Protein AF-0000000083912986 (afdb_homodimer)

Foldseek 3Di:
DAKEWEADLLALLRLLLQLLCVLQVRGHHYHYDDVLQLSLVDPVVCCQPVVSDDTWMDDPPDIDHDSVVSSVVCCVVVVGDCQQQHPPPQLNVLLVVLVVPCPPALQVLLVVLLCQLAVCCLQVVDHADPVLNVVSVVRNLVRVVCQDVPQCNPALERRHPDHYSSLSSNLSSNLQNLLSVDDSCVPPVSVVSSNVVVCVNSDVVSVCVSCVCSNCNRVVSVPDDSVSNNVCVVVCVVPRD/DAKEWEADLLALLRLLLQLLCVLQVRGHHYHYDDVLQLSLVDPVVCCQPVVSDDTWMDDPPDIDHDSVVSSVVCCVVVVGDCQQQHPPPQLNVLLVVLVVPCPPALQVLLVVLLCQLAVCCLQVVDHDDPVLNVVSVVRNLVRVVCQDVPQCNPALERRHPDHYSSLSSNLSSQLQNLLSVDDSCVPPVSVVSSNVVVCVRSDVVSVCVSCVCSNCNRVVSVPDDSVSNNVCVVVCVVPRD

Organism: NCBI:txid48701

InterPro domains:
  IPR004045 Glutathione S-transferase, N-terminal [PF02798] (19-76)
  IPR004045 Glutathione S-transferase, N-terminal [PS50404] (1-82)
  IPR004046 Glutathione S-transferase, C-terminal [PF00043] (115-200)
  IPR010987 Glutathione S-transferase, C-terminal-like [PS50405] (88-223)
  IPR036249 Thioredoxin-like superfamily [SSF52833] (2-86)
  IPR036282 Glutathione S-transferase, C-terminal domain superfamily [SSF47616] (81-200)
  IPR040075 Glutathione S-transferase Theta, N-terminal [cd03050] (3-78)
  IPR040077 Glutathione S-transferase Theta, C-terminal [cd03183] (92-215)
  IPR040079 Glutathione transferase family [SFLDS00019] (2-220)
  IPR051369 Glutathione S-transferase Theta [PTHR43917] (1-236)

Structure (mmCIF, N/CA/C/O backbone):
data_AF-0000000083912986-model_v1
#
loop_
_entity.id
_entity.type
_entity.pdbx_description
1 polymer 'glutathione transferase'
#
loop_
_atom_site.group_PDB
_atom_site.id
_atom_site.type_symbol
_atom_site.label_atom_id
_atom_site.label_alt_id
_atom_site.label_comp_id
_atom_site.label_asym_id
_atom_site.label_entity_id
_atom_site.label_seq_id
_atom_site.pdbx_PDB_ins_code
_atom_site.Cartn_x
_atom_site.Cartn_y
_atom_site.Cartn_z
_atom_site.occupancy
_atom_site.B_iso_or_equiv
_atom_site.auth_seq_id
_atom_site.auth_comp_id
_atom_site.auth_asym_id
_atom_site.auth_atom_id
_atom_site.pdbx_PDB_model_num
ATOM 1 N N . MET A 1 1 ? -22.391 -9.812 -18.844 1 67.62 1 MET A N 1
ATOM 2 C CA . MET A 1 1 ? -21.188 -9.688 -19.656 1 67.62 1 MET A CA 1
ATOM 3 C C . MET A 1 1 ? -19.969 -10.18 -18.891 1 67.62 1 MET A C 1
ATOM 5 O O . MET A 1 1 ? -19.906 -10.094 -17.672 1 67.62 1 MET A O 1
ATOM 9 N N . VAL A 1 2 ? -19.047 -10.922 -19.547 1 91.12 2 VAL A N 1
ATOM 10 C CA . VAL A 1 2 ? -17.891 -11.594 -18.953 1 91.12 2 VAL A CA 1
ATOM 11 C C . VAL A 1 2 ? -16.797 -10.562 -18.641 1 91.12 2 VAL A C 1
ATOM 13 O O . VAL A 1 2 ? -16.547 -9.648 -19.438 1 91.12 2 VAL A O 1
ATOM 16 N N . VAL A 1 3 ? -16.344 -10.5 -17.406 1 97.81 3 VAL A N 1
ATOM 17 C CA . VAL A 1 3 ? -15.281 -9.578 -17.031 1 97.81 3 VAL A CA 1
ATOM 18 C C . VAL A 1 3 ? -13.953 -10.039 -17.641 1 97.81 3 VAL A C 1
ATOM 20 O O . VAL A 1 3 ? -13.711 -11.242 -17.766 1 97.81 3 VAL A O 1
ATOM 23 N N . GLU A 1 4 ? -13.156 -9.086 -18.094 1 98.81 4 GLU A N 1
ATOM 24 C CA . GLU A 1 4 ? -11.797 -9.367 -18.547 1 98.81 4 GLU A CA 1
ATOM 25 C C . GLU A 1 4 ? -10.781 -9.086 -17.453 1 98.81 4 GLU A C 1
ATOM 27 O O . GLU A 1 4 ? -10.812 -8.031 -16.812 1 98.81 4 GLU A O 1
ATOM 32 N N . LEU A 1 5 ? -9.984 -10.086 -17.203 1 98.88 5 LEU A N 1
ATOM 33 C CA . LEU A 1 5 ? -8.898 -9.93 -16.25 1 98.88 5 LEU A CA 1
ATOM 34 C C . LEU A 1 5 ? -7.543 -9.984 -16.953 1 98.88 5 LEU A C 1
ATOM 36 O O . LEU A 1 5 ? -7.207 -10.984 -17.578 1 98.88 5 LEU A O 1
ATOM 40 N N . TYR A 1 6 ? -6.828 -8.906 -16.953 1 98.94 6 TYR A N 1
ATOM 41 C CA . TYR A 1 6 ? -5.473 -8.812 -17.484 1 98.94 6 TYR A CA 1
ATOM 42 C C . TYR A 1 6 ? -4.445 -9.234 -16.438 1 98.94 6 TYR A C 1
ATOM 44 O O . TYR A 1 6 ? -4.242 -8.531 -15.445 1 98.94 6 TYR A O 1
ATOM 52 N N . LEU A 1 7 ? -3.805 -10.375 -16.719 1 98.75 7 LEU A N 1
ATOM 53 C CA . LEU A 1 7 ? -3.035 -11.023 -15.664 1 98.75 7 LEU A CA 1
ATOM 54 C C . LEU A 1 7 ? -1.702 -11.531 -16.188 1 98.75 7 LEU A C 1
ATOM 56 O O . LEU A 1 7 ? -1.59 -11.875 -17.375 1 98.75 7 LEU A O 1
ATOM 60 N N . ASP A 1 8 ? -0.735 -11.516 -15.422 1 98.38 8 ASP A N 1
ATOM 61 C CA . ASP A 1 8 ? 0.496 -12.297 -15.484 1 98.38 8 ASP A CA 1
ATOM 62 C C . ASP A 1 8 ? 0.713 -13.07 -14.188 1 98.38 8 ASP A C 1
ATOM 64 O O . ASP A 1 8 ? 1.013 -12.484 -13.141 1 98.38 8 ASP A O 1
ATOM 68 N N . LEU A 1 9 ? 0.686 -14.383 -14.172 1 97.75 9 LEU A N 1
ATOM 69 C CA . LEU A 1 9 ? 0.641 -15.172 -12.945 1 97.75 9 LEU A CA 1
ATOM 70 C C . LEU A 1 9 ? 2.016 -15.234 -12.289 1 97.75 9 LEU A C 1
ATOM 72 O O . LEU A 1 9 ? 2.168 -15.82 -11.211 1 97.75 9 LEU A O 1
ATOM 76 N N . PHE A 1 10 ? 3.018 -14.562 -12.867 1 95.62 10 PHE A N 1
ATOM 77 C CA . PHE A 1 10 ? 4.27 -14.352 -12.148 1 95.62 10 PHE A CA 1
ATOM 78 C C . PHE A 1 10 ? 4.102 -13.266 -11.086 1 95.62 10 PHE A C 1
ATOM 80 O O . PHE A 1 10 ? 4.922 -13.164 -10.172 1 95.62 10 PHE A O 1
ATOM 87 N N . SER A 1 11 ? 3.145 -12.477 -11.289 1 96.38 11 SER A N 1
ATOM 88 C CA . SER A 1 11 ? 2.836 -11.383 -10.375 1 96.38 11 SER A CA 1
ATOM 89 C C . SER A 1 11 ? 2.006 -11.867 -9.195 1 96.38 11 SER A C 1
ATOM 91 O O . SER A 1 11 ? 0.979 -12.531 -9.375 1 96.38 11 SER A O 1
ATOM 93 N N . GLN A 1 12 ? 2.369 -11.531 -7.98 1 97.88 12 GLN A N 1
ATOM 94 C CA . GLN A 1 12 ? 1.656 -11.914 -6.766 1 97.88 12 GLN A CA 1
ATOM 95 C C . GLN A 1 12 ? 0.22 -11.398 -6.785 1 97.88 12 GLN A C 1
ATOM 97 O O . GLN A 1 12 ? -0.726 -12.18 -6.637 1 97.88 12 GLN A O 1
ATOM 102 N N . PRO A 1 13 ? 0.07 -10.094 -7.074 1 98.56 13 PRO A N 1
ATOM 103 C CA . PRO A 1 13 ? -1.3 -9.57 -7.074 1 98.56 13 PRO A CA 1
ATOM 104 C C . PRO A 1 13 ? -2.18 -10.219 -8.133 1 98.56 13 PRO A C 1
ATOM 106 O O . PRO A 1 13 ? -3.379 -10.414 -7.918 1 98.56 13 PRO A O 1
ATOM 109 N N . CYS A 1 14 ? -1.635 -10.586 -9.242 1 98.88 14 CYS A N 1
ATOM 110 C CA . CYS A 1 14 ? -2.408 -11.242 -10.289 1 98.88 14 CYS A CA 1
ATOM 111 C C . CYS A 1 14 ? -2.889 -12.617 -9.828 1 98.88 14 CYS A C 1
ATOM 113 O O . CYS A 1 14 ? -4.02 -13.016 -10.117 1 98.88 14 CYS A O 1
ATOM 115 N N . ARG A 1 15 ? -2.02 -13.312 -9.148 1 98.94 15 ARG A N 1
ATOM 116 C CA . ARG A 1 15 ? -2.398 -14.641 -8.688 1 98.94 15 ARG A CA 1
ATOM 117 C C . ARG A 1 15 ? -3.553 -14.562 -7.691 1 98.94 15 ARG A C 1
ATOM 119 O O . ARG A 1 15 ? -4.418 -15.445 -7.672 1 98.94 15 ARG A O 1
ATOM 126 N N . SER A 1 16 ? -3.592 -13.555 -6.84 1 98.94 16 SER A N 1
ATOM 127 C CA . SER A 1 16 ? -4.711 -13.398 -5.918 1 98.94 16 SER A CA 1
ATOM 128 C C . SER A 1 16 ? -6.027 -13.211 -6.668 1 98.94 16 SER A C 1
ATOM 130 O O . SER A 1 16 ? -7.027 -13.859 -6.352 1 98.94 16 SER A O 1
ATOM 132 N N . VAL A 1 17 ? -6.02 -12.352 -7.68 1 98.94 17 VAL A N 1
ATOM 133 C CA . VAL A 1 17 ? -7.219 -12.07 -8.461 1 98.94 17 VAL A CA 1
ATOM 134 C C . VAL A 1 17 ? -7.66 -13.336 -9.195 1 98.94 17 VAL A C 1
ATOM 136 O O . VAL A 1 17 ? -8.852 -13.656 -9.227 1 98.94 17 VAL A O 1
ATOM 139 N N . PHE A 1 18 ? -6.688 -14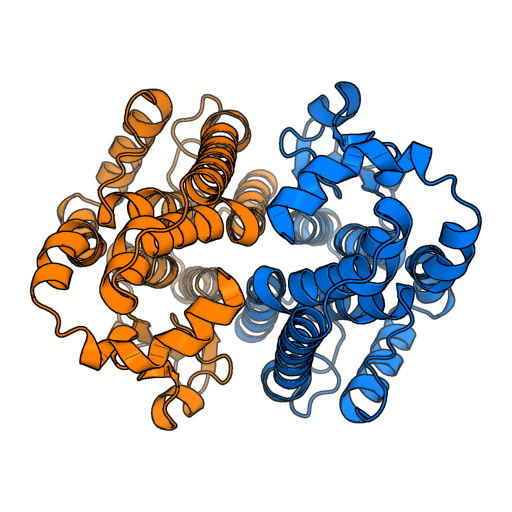.07 -9.758 1 98.94 18 PHE A N 1
ATOM 140 C CA . PHE A 1 18 ? -6.949 -15.297 -10.5 1 98.94 18 PHE A CA 1
ATOM 141 C C . PHE A 1 18 ? -7.594 -16.344 -9.602 1 98.94 18 PHE A C 1
ATOM 143 O O . PHE A 1 18 ? -8.648 -16.891 -9.938 1 98.94 18 PHE A O 1
ATOM 150 N N . ILE A 1 19 ? -6.992 -16.594 -8.438 1 98.94 19 ILE A N 1
ATOM 151 C CA . ILE A 1 19 ? -7.5 -17.594 -7.508 1 98.94 19 ILE A CA 1
ATOM 152 C C . ILE A 1 19 ? -8.891 -17.203 -7.031 1 98.94 19 ILE A C 1
ATOM 154 O O . ILE A 1 19 ? -9.797 -18.031 -6.961 1 98.94 19 ILE A O 1
ATOM 158 N N . PHE A 1 20 ? -9.094 -15.914 -6.695 1 98.94 20 PHE A N 1
ATOM 159 C CA . PHE A 1 20 ? -10.375 -15.43 -6.191 1 98.94 20 PHE A CA 1
ATOM 160 C C . PHE A 1 20 ? -11.484 -15.688 -7.207 1 98.94 20 PHE A C 1
ATOM 162 O O . PHE A 1 20 ? -12.547 -16.188 -6.852 1 98.94 20 PHE A O 1
ATOM 169 N N . ALA A 1 21 ? -11.203 -15.289 -8.453 1 98.88 21 ALA A N 1
ATOM 170 C CA . ALA A 1 21 ? -12.203 -15.445 -9.508 1 98.88 21 ALA A CA 1
ATOM 171 C C . ALA A 1 21 ? -12.555 -16.906 -9.719 1 98.88 21 ALA A C 1
ATOM 173 O O . ALA A 1 21 ? -13.734 -17.281 -9.773 1 98.88 21 ALA A O 1
ATOM 174 N N . LYS A 1 22 ? -11.547 -17.766 -9.812 1 98.88 22 LYS A N 1
ATOM 175 C CA . LYS A 1 22 ? -11.766 -19.188 -10.062 1 98.88 22 LYS A CA 1
ATOM 176 C C . LYS A 1 22 ? -12.484 -19.844 -8.883 1 98.88 22 LYS A C 1
ATOM 178 O O . LYS A 1 22 ? -13.445 -20.578 -9.078 1 98.88 22 LYS A O 1
ATOM 183 N N . LYS A 1 23 ? -12.031 -19.547 -7.691 1 98.81 23 LYS A N 1
ATOM 184 C CA . LYS A 1 23 ? -12.578 -20.172 -6.488 1 98.81 23 LYS A CA 1
ATOM 185 C C . LYS A 1 23 ? -14.062 -19.844 -6.324 1 98.81 23 LYS A C 1
ATOM 187 O O . LYS A 1 23 ? -14.828 -20.641 -5.789 1 98.81 23 LYS A O 1
ATOM 192 N N . ASN A 1 24 ? -14.461 -18.672 -6.773 1 98.62 24 ASN A N 1
ATOM 193 C CA . ASN A 1 24 ? -15.844 -18.234 -6.617 1 98.62 24 ASN A CA 1
ATOM 194 C C . ASN A 1 24 ? -16.641 -18.453 -7.898 1 98.62 24 ASN A C 1
ATOM 196 O O . ASN A 1 24 ? -17.75 -17.922 -8.039 1 98.62 24 ASN A O 1
ATOM 200 N N . ASN A 1 25 ? -16.078 -19.125 -8.883 1 98.06 25 ASN A N 1
ATOM 201 C CA . ASN A 1 25 ? -16.719 -19.469 -10.141 1 98.06 25 ASN A CA 1
ATOM 202 C C . ASN A 1 25 ? -17.203 -18.219 -10.883 1 98.06 25 ASN A C 1
ATOM 204 O O . ASN A 1 25 ? -18.297 -18.203 -11.445 1 98.06 25 ASN A O 1
ATOM 208 N N . ILE A 1 26 ? -16.453 -17.172 -10.781 1 98.44 26 ILE A N 1
ATOM 209 C CA . ILE A 1 26 ? -16.734 -15.961 -11.531 1 98.44 26 ILE A CA 1
ATOM 210 C C . ILE A 1 26 ? -16.312 -16.141 -12.992 1 98.44 26 ILE A C 1
ATOM 212 O O . ILE A 1 26 ? -15.172 -16.484 -13.273 1 98.44 26 ILE A O 1
ATOM 216 N N . PRO A 1 27 ? -17.219 -15.984 -13.875 1 97.5 27 PRO A N 1
ATOM 217 C CA . PRO A 1 27 ? -16.828 -16.062 -15.281 1 97.5 27 PRO A CA 1
ATOM 218 C C . PRO A 1 27 ? -15.922 -14.906 -15.703 1 97.5 27 PRO A C 1
ATOM 220 O O . PRO A 1 27 ? -16.25 -13.742 -15.461 1 97.5 27 PRO A O 1
ATOM 223 N N . PHE A 1 28 ? -14.781 -15.273 -16.266 1 98.56 28 PHE A N 1
ATOM 224 C CA . PHE A 1 28 ? -13.891 -14.219 -16.734 1 98.56 28 PHE A CA 1
ATOM 225 C C . PHE A 1 28 ? -13.078 -14.68 -17.922 1 98.56 28 PHE A C 1
ATOM 227 O O . PHE A 1 28 ? -12.914 -15.883 -18.141 1 98.56 28 PHE A O 1
ATOM 234 N N . GLU A 1 29 ? -12.68 -13.703 -18.719 1 98.62 29 GLU A N 1
ATOM 235 C CA . GLU A 1 29 ? -11.688 -13.914 -19.766 1 98.62 29 GLU A CA 1
ATOM 236 C C . GLU A 1 29 ? -10.281 -13.578 -19.266 1 98.62 29 GLU A C 1
ATOM 238 O O . GLU A 1 29 ? -10.031 -12.469 -18.812 1 98.62 29 GLU A O 1
ATOM 243 N N . PHE A 1 30 ? -9.477 -14.57 -19.359 1 98.62 30 PHE A N 1
ATOM 244 C CA . PHE A 1 30 ? -8.078 -14.367 -19 1 98.62 30 PHE A CA 1
ATOM 245 C C . PHE A 1 30 ? -7.324 -13.672 -20.125 1 98.62 30 PHE A C 1
ATOM 247 O O . PHE A 1 30 ? -7.082 -14.266 -21.172 1 98.62 30 PHE A O 1
ATOM 254 N N . LYS A 1 31 ? -6.988 -12.43 -19.922 1 98.69 31 LYS A N 1
ATOM 255 C CA . LYS A 1 31 ? -6.164 -11.664 -20.859 1 98.69 31 LYS A CA 1
ATOM 256 C C . LYS A 1 31 ? -4.703 -11.641 -20.406 1 98.69 31 LYS A C 1
ATOM 258 O O . LYS A 1 31 ? -4.328 -10.852 -19.547 1 98.69 31 LYS A O 1
ATOM 263 N N . LYS A 1 32 ? -3.951 -12.422 -21.062 1 98.12 32 LYS A N 1
ATOM 264 C CA . LYS A 1 32 ? -2.553 -12.555 -20.672 1 98.12 32 LYS A CA 1
ATOM 265 C C . LYS A 1 32 ? -1.76 -11.297 -21.016 1 98.12 32 LYS A C 1
ATOM 267 O O . LYS A 1 32 ? -1.855 -10.789 -22.141 1 98.12 32 LYS A O 1
ATOM 272 N N . VAL A 1 33 ? -1.058 -10.75 -20.094 1 97.94 33 VAL A N 1
ATOM 273 C CA . VAL A 1 33 ? -0.102 -9.664 -20.25 1 97.94 33 VAL A CA 1
ATOM 274 C C . VAL A 1 33 ? 1.286 -10.125 -19.812 1 97.94 33 VAL A C 1
ATOM 276 O O . VAL A 1 33 ? 1.509 -10.406 -18.625 1 97.94 33 VAL A O 1
ATOM 279 N N . SER A 1 34 ? 2.26 -10.203 -20.734 1 94.94 34 SER A N 1
ATOM 280 C CA . SER A 1 34 ? 3.613 -10.633 -20.391 1 94.94 34 SER A CA 1
ATOM 281 C C . SER A 1 34 ? 4.434 -9.484 -19.812 1 94.94 34 SER A C 1
ATOM 283 O O . SER A 1 34 ? 4.906 -8.617 -20.562 1 94.94 34 SER A O 1
ATOM 285 N N . LEU A 1 35 ? 4.68 -9.539 -18.578 1 93.19 35 LEU A N 1
ATOM 286 C CA . LEU A 1 35 ? 5.516 -8.531 -17.938 1 93.19 35 LEU A CA 1
ATOM 287 C C . LEU A 1 35 ? 6.953 -8.617 -18.438 1 93.19 35 LEU A C 1
ATOM 289 O O . LEU A 1 35 ? 7.609 -7.59 -18.625 1 93.19 35 LEU A O 1
ATOM 293 N N . MET A 1 36 ? 7.383 -9.781 -18.609 1 89.5 36 MET A N 1
ATOM 294 C CA . MET A 1 36 ? 8.75 -10 -19.062 1 89.5 36 MET A CA 1
ATOM 295 C C . MET A 1 36 ? 8.984 -9.344 -20.422 1 89.5 36 MET A C 1
ATOM 297 O O . MET A 1 36 ? 10.078 -8.859 -20.703 1 89.5 36 MET A O 1
ATOM 301 N N . ASP A 1 37 ? 7.965 -9.297 -21.188 1 90.81 37 ASP A N 1
ATOM 302 C CA . ASP A 1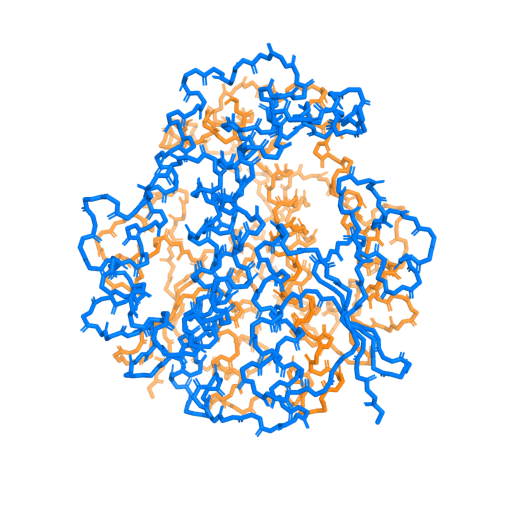 37 ? 8.078 -8.703 -22.516 1 90.81 37 ASP A CA 1
ATOM 303 C C . ASP A 1 37 ? 7.695 -7.227 -22.5 1 90.81 37 ASP A C 1
ATOM 305 O O . ASP A 1 37 ? 7.672 -6.574 -23.547 1 90.81 37 ASP A O 1
ATOM 309 N N . GLY A 1 38 ? 7.266 -6.75 -21.406 1 92.62 38 GLY A N 1
ATOM 310 C CA . GLY A 1 38 ? 6.93 -5.344 -21.281 1 92.62 38 GLY A CA 1
ATOM 311 C C . GLY A 1 38 ? 5.59 -4.984 -21.891 1 92.62 38 GLY A C 1
ATOM 312 O O . GLY A 1 38 ? 5.352 -3.83 -22.25 1 92.62 38 GLY A O 1
ATOM 313 N N . GLU A 1 39 ? 4.719 -5.891 -22.031 1 95.94 39 GLU A N 1
ATOM 314 C CA . GLU A 1 39 ? 3.443 -5.664 -22.703 1 95.94 39 GLU A CA 1
ATOM 315 C C . GLU A 1 39 ? 2.584 -4.664 -21.922 1 95.94 39 GLU A C 1
ATOM 317 O O . GLU A 1 39 ? 1.743 -3.98 -22.516 1 95.94 39 GLU A O 1
ATOM 322 N N . HIS A 1 40 ? 2.791 -4.512 -20.625 1 95.75 40 HIS A N 1
ATOM 323 C CA . HIS A 1 40 ? 2.006 -3.594 -19.812 1 95.75 40 HIS A CA 1
ATOM 324 C C . HIS A 1 40 ? 2.371 -2.143 -20.094 1 95.75 40 HIS A C 1
ATOM 326 O O . HIS A 1 40 ? 1.648 -1.225 -19.703 1 95.75 40 HIS A O 1
ATOM 332 N N . PHE A 1 41 ? 3.393 -1.909 -20.859 1 94.44 41 PHE A N 1
ATOM 333 C CA . PHE A 1 41 ? 3.779 -0.553 -21.219 1 94.44 41 PHE A CA 1
ATOM 334 C C . PHE A 1 41 ? 3.217 -0.184 -22.594 1 94.44 41 PHE A C 1
ATOM 336 O O . PHE A 1 41 ? 3.307 0.971 -23.016 1 94.44 41 PHE A O 1
ATOM 343 N N . GLY A 1 42 ? 2.672 -1.104 -23.297 1 95.69 42 GLY A N 1
ATOM 344 C CA . GLY A 1 42 ? 2.172 -0.872 -24.641 1 95.69 42 GLY A CA 1
ATOM 345 C C . GLY A 1 42 ? 0.888 -0.065 -24.672 1 95.69 42 GLY A C 1
ATOM 346 O O . GLY A 1 42 ? 0.213 0.072 -23.641 1 95.69 42 GLY A O 1
ATOM 347 N N . ASP A 1 43 ? 0.498 0.379 -25.828 1 96 43 ASP A N 1
ATOM 348 C CA . ASP A 1 43 ? -0.656 1.254 -26.016 1 96 43 ASP A CA 1
ATOM 349 C C . ASP A 1 43 ? -1.961 0.504 -25.75 1 96 43 ASP A C 1
ATOM 351 O O . ASP A 1 43 ? -2.916 1.073 -25.219 1 96 43 ASP A O 1
ATOM 355 N N . GLU A 1 44 ? -1.979 -0.683 -26.156 1 96.06 44 GLU A N 1
ATOM 356 C CA . GLU A 1 44 ? -3.201 -1.461 -25.969 1 96.06 44 GLU A CA 1
ATOM 357 C C . GLU A 1 44 ? -3.537 -1.617 -24.484 1 96.06 44 GLU A C 1
ATOM 359 O O . GLU A 1 44 ? -4.688 -1.433 -24.078 1 96.06 44 GLU A O 1
ATOM 364 N N . PHE A 1 45 ? -2.533 -1.992 -23.703 1 98 45 PHE A N 1
ATOM 365 C CA . PHE A 1 45 ? -2.773 -2.133 -22.281 1 98 45 PHE A CA 1
ATOM 366 C C . PHE A 1 45 ? -3.049 -0.776 -21.641 1 98 45 PHE A C 1
ATOM 368 O O . PHE A 1 45 ? -3.834 -0.677 -20.688 1 98 45 PHE A O 1
ATOM 375 N N . GLY A 1 46 ? -2.418 0.243 -22.172 1 97.12 46 GLY A N 1
ATOM 376 C CA . GLY A 1 46 ? -2.633 1.593 -21.672 1 97.12 46 GLY A CA 1
ATOM 377 C C . GLY A 1 46 ? -4.082 2.035 -21.75 1 97.12 46 GLY A C 1
ATOM 378 O O . GLY A 1 46 ? -4.512 2.904 -21 1 97.12 46 GLY A O 1
ATOM 379 N N . LYS A 1 47 ? -4.836 1.475 -22.641 1 96.62 47 LYS A N 1
ATOM 380 C CA . LYS A 1 47 ? -6.258 1.771 -22.781 1 96.62 47 LYS A CA 1
ATOM 381 C C . LYS A 1 47 ? -7.055 1.155 -21.641 1 96.62 47 LYS A C 1
ATOM 383 O O . LYS A 1 47 ? -8.18 1.576 -21.359 1 96.62 47 LYS A O 1
ATOM 388 N N . ILE A 1 48 ? -6.473 0.15 -20.984 1 97.62 48 ILE A N 1
ATOM 389 C CA . ILE A 1 48 ? -7.125 -0.546 -19.875 1 97.62 48 ILE A CA 1
ATOM 390 C C . ILE A 1 48 ? -6.727 0.098 -18.562 1 97.62 48 ILE A C 1
ATOM 392 O O . ILE A 1 48 ? -7.566 0.295 -17.672 1 97.62 48 ILE A O 1
ATOM 396 N N . SER A 1 49 ? -5.473 0.407 -18.484 1 97.44 49 SER A N 1
ATOM 397 C CA . SER A 1 49 ? -4.965 1.01 -17.266 1 97.44 49 SER A CA 1
ATOM 398 C C . SER A 1 49 ? -3.805 1.957 -17.547 1 97.44 49 SER A C 1
ATOM 400 O O . SER A 1 49 ? -2.754 1.53 -18.031 1 97.44 49 SER A O 1
ATOM 402 N N . LYS A 1 50 ? -3.893 3.199 -17.172 1 96.81 50 LYS A N 1
ATOM 403 C CA . LYS A 1 50 ? -2.824 4.184 -17.312 1 96.81 50 LYS A CA 1
ATOM 404 C C . LYS A 1 50 ? -1.729 3.959 -16.281 1 96.81 50 LYS A C 1
ATOM 406 O O . LYS A 1 50 ? -0.626 4.496 -16.406 1 96.81 50 LYS A O 1
ATOM 411 N N . ILE A 1 51 ? -2.045 3.186 -15.289 1 97.25 51 ILE A N 1
ATOM 412 C CA . ILE A 1 51 ? -1.084 2.885 -14.234 1 97.25 51 ILE A CA 1
ATOM 413 C C . ILE A 1 51 ? 0.015 1.978 -14.781 1 97.25 51 ILE A C 1
ATOM 415 O O . ILE A 1 51 ? 1.128 1.952 -14.25 1 97.25 51 ILE A O 1
ATOM 419 N N . ARG A 1 52 ? -0.29 1.226 -15.82 1 97.62 52 ARG A N 1
ATOM 420 C CA . ARG A 1 52 ? 0.639 0.347 -16.531 1 97.62 52 ARG A CA 1
ATOM 421 C C . ARG A 1 52 ? 1.164 -0.747 -15.602 1 97.62 52 ARG A C 1
ATOM 423 O O . ARG A 1 52 ? 2.354 -1.073 -15.633 1 97.62 52 ARG A O 1
ATOM 430 N N . LYS A 1 53 ? 0.334 -1.229 -14.75 1 97.06 53 LYS A N 1
ATOM 431 C CA . LYS A 1 53 ? 0.593 -2.385 -13.898 1 97.06 53 LYS A CA 1
ATOM 432 C C . LYS A 1 53 ? -0.539 -3.404 -13.992 1 97.06 53 LYS A C 1
ATOM 434 O O . LYS A 1 53 ? -1.661 -3.059 -14.367 1 97.06 53 LYS A O 1
ATOM 439 N N . VAL A 1 54 ? -0.226 -4.598 -13.75 1 98.38 54 VAL A N 1
ATOM 440 C CA . VAL A 1 54 ? -1.217 -5.66 -13.625 1 98.38 54 VAL A CA 1
ATOM 441 C C . VAL A 1 54 ? -1.379 -6.047 -12.156 1 98.38 54 VAL A C 1
ATOM 443 O O . VAL A 1 54 ? -0.462 -5.855 -11.352 1 98.38 54 VAL A O 1
ATOM 446 N N . PRO A 1 55 ? -2.57 -6.59 -11.742 1 98.81 55 PRO A N 1
ATOM 447 C CA . PRO A 1 55 ? -3.738 -6.914 -12.562 1 98.81 55 PRO A CA 1
ATOM 448 C C . PRO A 1 55 ? -4.543 -5.676 -12.961 1 98.81 55 PRO A C 1
ATOM 450 O O . PRO A 1 55 ? -4.387 -4.613 -12.352 1 98.81 55 PRO A O 1
ATOM 453 N N . ALA A 1 56 ? -5.281 -5.789 -13.984 1 98.88 56 ALA A N 1
ATOM 454 C CA . ALA A 1 56 ? -6.316 -4.84 -14.375 1 98.88 56 ALA A CA 1
ATOM 455 C C . ALA A 1 56 ? -7.594 -5.566 -14.797 1 98.88 56 ALA A C 1
ATOM 457 O O . ALA A 1 56 ? -7.551 -6.742 -15.172 1 98.88 56 ALA A O 1
ATOM 458 N N . LEU A 1 57 ? -8.711 -4.938 -14.641 1 98.88 57 LEU A N 1
ATOM 459 C CA . LEU A 1 57 ? -10.016 -5.484 -14.977 1 98.88 57 LEU A CA 1
ATOM 460 C C . LEU A 1 57 ? -10.75 -4.582 -15.961 1 98.88 57 LEU A C 1
ATOM 462 O O . LEU A 1 57 ? -10.695 -3.354 -15.836 1 98.88 57 LEU A O 1
ATOM 466 N N . ARG A 1 58 ? -11.383 -5.148 -16.922 1 98.62 58 ARG A N 1
ATOM 467 C CA . ARG A 1 58 ? -12.367 -4.441 -17.734 1 98.62 58 ARG A CA 1
ATOM 468 C C . ARG A 1 58 ? -13.727 -5.117 -17.656 1 98.62 58 ARG A C 1
ATOM 470 O O . ARG A 1 58 ? -13.844 -6.324 -17.891 1 98.62 58 ARG A O 1
ATOM 477 N N . ASP A 1 59 ? -14.742 -4.477 -17.234 1 98.38 59 ASP A N 1
ATOM 478 C CA . ASP A 1 59 ? -16.141 -4.879 -17.203 1 98.38 59 ASP A CA 1
ATOM 479 C C . ASP A 1 59 ? -17.016 -3.898 -18 1 98.38 59 ASP A C 1
ATOM 481 O O . ASP A 1 59 ? -17.531 -2.93 -17.438 1 98.38 59 ASP A O 1
ATOM 485 N N . GLY A 1 60 ? -17.25 -4.188 -19.25 1 96.69 60 GLY A N 1
ATOM 486 C CA . GLY A 1 60 ? -17.875 -3.197 -20.109 1 96.69 60 GLY A CA 1
ATOM 487 C C . GLY A 1 60 ? -17.016 -1.959 -20.312 1 96.69 60 GLY A C 1
ATOM 488 O O . GLY A 1 60 ? -15.875 -2.055 -20.75 1 96.69 60 GLY A O 1
ATOM 489 N N . ASP A 1 61 ? -17.516 -0.891 -19.906 1 95.94 61 ASP A N 1
ATOM 490 C CA . ASP A 1 61 ? -16.797 0.37 -20.062 1 95.94 61 ASP A CA 1
ATOM 491 C C . ASP A 1 61 ? -16.016 0.713 -18.797 1 95.94 61 ASP A C 1
ATOM 493 O O . ASP A 1 61 ? -15.367 1.76 -18.719 1 95.94 61 ASP A O 1
ATOM 497 N N . PHE A 1 62 ? -16.125 -0.156 -17.891 1 97.44 62 PHE A N 1
ATOM 498 C CA . PHE A 1 62 ? -15.508 0.095 -16.594 1 97.44 62 PHE A CA 1
ATOM 499 C C . PHE A 1 62 ? -14.172 -0.625 -16.484 1 97.44 62 PHE A C 1
ATOM 501 O O . PHE A 1 62 ? -14.109 -1.854 -16.578 1 97.44 62 PHE A O 1
ATOM 508 N N . CYS A 1 63 ? -13.047 0.146 -16.297 1 98.38 63 CYS A N 1
ATOM 509 C CA . CYS A 1 63 ? -11.719 -0.416 -16.047 1 98.38 63 CYS A CA 1
ATOM 510 C C . CYS A 1 63 ? -11.273 -0.155 -14.617 1 98.38 63 CYS A C 1
ATOM 512 O O . CYS A 1 63 ? -11.586 0.89 -14.039 1 98.38 63 CYS A O 1
ATOM 514 N N . LEU A 1 64 ? -10.602 -1.082 -14.078 1 98.62 64 LEU A N 1
ATOM 515 C CA . LEU A 1 64 ? -10.188 -1.012 -12.68 1 98.62 64 LEU A CA 1
ATOM 516 C C . LEU A 1 64 ? -8.82 -1.658 -12.492 1 98.62 64 LEU A C 1
ATOM 518 O O . LEU A 1 64 ? -8.555 -2.732 -13.031 1 98.62 64 LEU A O 1
ATOM 522 N N . ALA A 1 65 ? -7.973 -0.936 -11.758 1 98.44 65 ALA A N 1
ATOM 523 C CA . ALA A 1 65 ? -6.66 -1.481 -11.422 1 98.44 65 ALA A CA 1
ATOM 524 C C . ALA A 1 65 ? -6.566 -1.811 -9.938 1 98.44 65 ALA A C 1
ATOM 526 O O . ALA A 1 65 ? -7.504 -1.555 -9.18 1 98.44 65 ALA A O 1
ATOM 527 N N . GLU A 1 66 ? -5.43 -2.354 -9.586 1 98.75 66 GLU A N 1
ATOM 528 C CA . GLU A 1 66 ? -5.125 -2.713 -8.203 1 98.75 66 GLU A CA 1
ATOM 529 C C . GLU A 1 66 ? -5.871 -3.979 -7.785 1 98.75 66 GLU A C 1
ATOM 531 O O . GLU A 1 66 ? -7.102 -4.016 -7.805 1 98.75 66 GLU A O 1
ATOM 536 N N . SER A 1 67 ? -5.141 -4.953 -7.332 1 98.88 67 SER A N 1
ATOM 537 C CA . SER A 1 67 ? -5.695 -6.273 -7.062 1 98.88 67 SER A CA 1
ATOM 538 C C . SER A 1 67 ? -6.758 -6.219 -5.969 1 98.88 67 SER A C 1
ATOM 540 O O . SER A 1 67 ? -7.82 -6.828 -6.094 1 98.88 67 SER A O 1
ATOM 542 N N . VAL A 1 68 ? -6.512 -5.441 -4.887 1 98.88 68 VAL A N 1
ATOM 543 C CA . VAL A 1 68 ? -7.453 -5.355 -3.773 1 98.88 68 VAL A CA 1
ATOM 544 C C . VAL A 1 68 ? -8.766 -4.746 -4.254 1 98.88 68 VAL A C 1
ATOM 546 O O . VAL A 1 68 ? -9.844 -5.281 -3.979 1 98.88 68 VAL A O 1
ATOM 549 N N . ALA A 1 69 ? -8.672 -3.658 -5 1 98.88 69 ALA A N 1
ATOM 550 C CA . ALA A 1 69 ? -9.859 -3.012 -5.539 1 98.88 69 ALA A CA 1
ATOM 551 C C . ALA A 1 69 ? -10.625 -3.955 -6.461 1 98.88 69 ALA A C 1
ATOM 553 O O . ALA A 1 69 ? -11.859 -4.027 -6.402 1 98.88 69 ALA A O 1
ATOM 554 N N . ILE A 1 70 ? -9.906 -4.691 -7.281 1 98.94 70 ILE A N 1
ATOM 555 C CA . ILE A 1 70 ? -10.508 -5.613 -8.242 1 98.94 70 ILE A CA 1
ATOM 556 C C . ILE A 1 70 ? -11.258 -6.715 -7.496 1 98.94 70 ILE A C 1
ATOM 558 O O . ILE A 1 70 ? -12.406 -7.023 -7.816 1 98.94 70 ILE A O 1
ATOM 562 N N . MET A 1 71 ? -10.648 -7.289 -6.5 1 98.94 71 MET A N 1
ATOM 563 C CA . MET A 1 71 ? -11.281 -8.391 -5.789 1 98.94 71 MET A CA 1
ATOM 564 C C . MET A 1 71 ? -12.484 -7.906 -4.996 1 98.94 71 MET A C 1
ATOM 566 O O . MET A 1 71 ? -13.5 -8.602 -4.91 1 98.94 71 MET A O 1
ATOM 570 N N . LEU A 1 72 ? -12.406 -6.711 -4.41 1 98.88 72 LEU A N 1
ATOM 571 C CA . LEU A 1 72 ? -13.555 -6.16 -3.707 1 98.88 72 LEU A CA 1
ATOM 572 C C . LEU A 1 72 ? -14.703 -5.883 -4.672 1 98.88 72 LEU A C 1
ATOM 574 O O . LEU A 1 72 ? -15.867 -6.129 -4.348 1 98.88 72 LEU A O 1
ATOM 578 N N . TYR A 1 73 ? -14.383 -5.359 -5.871 1 98.88 73 TYR A N 1
ATOM 579 C CA . TYR A 1 73 ? -15.383 -5.141 -6.914 1 98.88 73 TYR A CA 1
ATOM 580 C C . TYR A 1 73 ? -16.062 -6.445 -7.301 1 98.88 73 TYR A C 1
ATOM 582 O O . TYR A 1 73 ? -17.297 -6.523 -7.332 1 98.88 73 TYR A O 1
ATOM 590 N N . LEU A 1 74 ? -15.289 -7.492 -7.512 1 98.88 74 LEU A N 1
ATOM 591 C CA . LEU A 1 74 ? -15.812 -8.789 -7.91 1 98.88 74 LEU A CA 1
ATOM 592 C C . LEU A 1 74 ? -16.641 -9.406 -6.789 1 98.88 74 LEU A C 1
ATOM 594 O O . LEU A 1 74 ? -17.688 -10.023 -7.047 1 98.88 74 LEU A O 1
ATOM 598 N N . ALA A 1 75 ? -16.141 -9.281 -5.559 1 98.69 75 ALA A N 1
ATOM 599 C CA . ALA A 1 75 ? -16.875 -9.828 -4.414 1 98.69 75 ALA A CA 1
ATOM 600 C C . ALA A 1 75 ? -18.281 -9.258 -4.328 1 98.69 75 ALA A C 1
ATOM 602 O O . ALA A 1 75 ? -19.25 -9.992 -4.125 1 98.69 75 ALA A O 1
ATOM 603 N N . GLU A 1 76 ? -18.328 -7.93 -4.445 1 98.06 76 GLU A N 1
ATOM 604 C CA . GLU A 1 76 ? -19.625 -7.273 -4.332 1 98.06 76 GLU A CA 1
ATOM 605 C C . GLU A 1 76 ? -20.484 -7.555 -5.555 1 98.06 76 GLU A C 1
ATOM 607 O O . GLU A 1 76 ? -21.656 -7.922 -5.422 1 98.06 76 GLU A O 1
ATOM 612 N N . LYS A 1 77 ? -19.969 -7.418 -6.73 1 98.12 77 LYS A N 1
ATOM 613 C CA . LYS A 1 77 ? -20.719 -7.582 -7.969 1 98.12 77 LYS A CA 1
ATOM 614 C C . LYS A 1 77 ? -21.312 -8.984 -8.07 1 98.12 77 LYS A C 1
ATOM 616 O O . LYS A 1 77 ? -22.469 -9.148 -8.492 1 98.12 77 LYS A O 1
ATOM 621 N N . PHE A 1 78 ? -20.562 -9.953 -7.672 1 98.25 78 PHE A N 1
ATOM 622 C CA . PHE A 1 78 ? -20.984 -11.328 -7.887 1 98.25 78 PHE A CA 1
ATOM 623 C C . PHE A 1 78 ? -21.469 -11.953 -6.586 1 98.25 78 PHE A C 1
ATOM 625 O O . PHE A 1 78 ? -21.719 -13.164 -6.523 1 98.25 78 PHE A O 1
ATOM 632 N N . GLN A 1 79 ? -21.547 -11.164 -5.527 1 97.69 79 GLN A N 1
ATOM 633 C CA . GLN A 1 79 ? -22.094 -11.586 -4.238 1 97.69 79 GLN A CA 1
ATOM 634 C C . GLN A 1 79 ? -21.422 -12.867 -3.754 1 97.69 79 GLN A C 1
ATOM 636 O O . GLN A 1 79 ? -22.094 -13.844 -3.426 1 97.69 79 GLN A O 1
ATOM 641 N N . THR A 1 80 ? -20.141 -12.82 -3.701 1 98.38 80 THR A N 1
ATOM 642 C CA . THR A 1 80 ? -19.375 -13.977 -3.229 1 98.38 80 THR A CA 1
ATOM 643 C C . THR A 1 80 ? -19.641 -14.227 -1.746 1 98.38 80 THR A C 1
ATOM 645 O O . THR A 1 80 ? -20.219 -13.375 -1.062 1 98.38 80 THR A O 1
ATOM 648 N N . PRO A 1 81 ? -19.266 -15.383 -1.206 1 98.12 81 PRO A N 1
ATOM 649 C CA . PRO A 1 81 ? -19.531 -15.703 0.201 1 98.12 81 PRO A CA 1
ATOM 650 C C . PRO A 1 81 ? -19 -14.625 1.154 1 98.12 81 PRO A C 1
ATOM 652 O O . PRO A 1 81 ? -17.938 -14.055 0.921 1 98.12 81 PRO A O 1
ATOM 655 N N . ASP A 1 82 ? -19.688 -14.398 2.246 1 97.56 82 ASP A N 1
ATOM 656 C CA . ASP A 1 82 ? -19.438 -13.352 3.229 1 97.56 82 ASP A CA 1
ATOM 657 C C . ASP A 1 82 ? -18.031 -13.484 3.811 1 97.56 82 ASP A C 1
ATOM 659 O O . ASP A 1 82 ? -17.406 -12.484 4.191 1 97.56 82 ASP A O 1
ATOM 663 N N . ARG A 1 83 ? -17.5 -14.664 3.816 1 96.38 83 ARG A N 1
ATOM 664 C CA . ARG A 1 83 ? -16.234 -14.945 4.477 1 96.38 83 ARG A CA 1
ATOM 665 C C . ARG A 1 83 ? -15.086 -14.18 3.812 1 96.38 83 ARG A C 1
ATOM 667 O O . ARG A 1 83 ? -14.078 -13.891 4.453 1 96.38 83 ARG A O 1
ATOM 674 N N . TRP A 1 84 ? -15.211 -13.906 2.551 1 98.5 84 TRP A N 1
ATOM 675 C CA . TRP A 1 84 ? -14.125 -13.25 1.82 1 98.5 84 TRP A CA 1
ATOM 676 C C . TRP A 1 84 ? -13.906 -11.836 2.334 1 98.5 84 TRP A C 1
ATOM 678 O O . TRP A 1 84 ? -12.766 -11.391 2.473 1 98.5 84 TRP A O 1
ATOM 688 N N . PHE A 1 85 ? -14.953 -11.148 2.523 1 98.38 85 PHE A N 1
ATOM 689 C CA . PHE A 1 85 ? -14.977 -9.773 3.016 1 98.38 85 PHE A CA 1
ATOM 690 C C . PHE A 1 85 ? -16.188 -9.547 3.914 1 98.38 85 PHE A C 1
ATOM 692 O O . PHE A 1 85 ? -17.188 -8.969 3.482 1 98.38 85 PHE A O 1
ATOM 699 N N . PRO A 1 86 ? -16.016 -9.852 5.18 1 97.69 86 PRO A N 1
ATOM 700 C CA . PRO A 1 86 ? -17.172 -10.039 6.066 1 97.69 86 PRO A CA 1
ATOM 701 C C . PRO A 1 86 ? -17.953 -8.75 6.301 1 97.69 86 PRO A C 1
ATOM 703 O O . PRO A 1 86 ? -17.359 -7.672 6.406 1 97.69 86 PRO A O 1
ATOM 706 N N . ALA A 1 87 ? -19.234 -8.883 6.504 1 96.31 87 ALA A N 1
ATOM 707 C CA . ALA A 1 87 ? -20.109 -7.758 6.84 1 96.31 87 ALA A CA 1
ATOM 708 C C . ALA A 1 87 ? -19.875 -7.289 8.273 1 96.31 87 ALA A C 1
ATOM 710 O O . ALA A 1 87 ? -20.125 -6.125 8.602 1 96.31 87 ALA A O 1
ATOM 711 N N . ASP A 1 88 ? -19.453 -8.211 9.109 1 97.38 88 ASP A N 1
ATOM 712 C CA . ASP A 1 88 ? -19.125 -7.855 10.492 1 97.38 88 ASP A CA 1
ATOM 713 C C . ASP A 1 88 ? -18.062 -6.77 10.539 1 97.38 88 ASP A C 1
ATOM 715 O O . ASP A 1 88 ? -16.969 -6.938 9.969 1 97.38 88 ASP A O 1
ATOM 719 N N . LEU A 1 89 ? -18.344 -5.723 11.188 1 97.88 89 LEU A N 1
ATOM 720 C CA . LEU A 1 89 ? -17.5 -4.535 11.172 1 97.88 89 LEU A CA 1
ATOM 721 C C . LEU A 1 89 ? -16.094 -4.867 11.648 1 97.88 89 LEU A C 1
ATOM 723 O O . LEU A 1 89 ? -15.109 -4.469 11.023 1 97.88 89 LEU A O 1
ATOM 727 N N . ARG A 1 90 ? -15.961 -5.531 12.758 1 97 90 ARG A N 1
ATOM 728 C CA . ARG A 1 90 ? -14.648 -5.832 13.328 1 97 90 ARG A CA 1
ATOM 729 C C . ARG A 1 90 ? -13.859 -6.773 12.422 1 97 90 ARG A C 1
ATOM 731 O O . ARG A 1 90 ? -12.68 -6.547 12.156 1 97 90 ARG A O 1
ATOM 738 N N . LEU A 1 91 ? -14.531 -7.844 11.938 1 97.5 91 LEU A N 1
ATOM 739 C CA . LEU A 1 91 ? -13.867 -8.781 11.047 1 97.5 91 LEU A CA 1
ATOM 740 C C . LEU A 1 91 ? -13.445 -8.094 9.75 1 97.5 91 LEU A C 1
ATOM 742 O O . LEU A 1 91 ? -12.328 -8.297 9.266 1 97.5 91 LEU A O 1
ATOM 746 N N . ARG A 1 92 ? -14.32 -7.281 9.211 1 98.12 92 ARG A N 1
ATOM 747 C CA . ARG A 1 92 ? -14.023 -6.543 7.988 1 98.12 92 ARG A CA 1
ATOM 748 C C . ARG A 1 92 ? -12.836 -5.602 8.188 1 98.12 92 ARG A C 1
ATOM 750 O O . ARG A 1 92 ? -12 -5.449 7.301 1 98.12 92 ARG A O 1
ATOM 757 N N . SER A 1 93 ? -12.773 -4.984 9.352 1 98.56 93 SER A N 1
ATOM 758 C CA . SER A 1 93 ? -11.688 -4.062 9.664 1 98.56 93 SER A CA 1
ATOM 759 C C . SER A 1 93 ? -10.344 -4.789 9.727 1 98.56 93 SER A C 1
ATOM 761 O O . SER A 1 93 ? -9.32 -4.246 9.312 1 98.56 93 SER A O 1
ATOM 763 N N . ARG A 1 94 ? -10.383 -5.984 10.188 1 98.12 94 ARG A N 1
ATOM 764 C CA . ARG A 1 94 ? -9.164 -6.777 10.227 1 98.12 94 ARG A CA 1
ATOM 765 C C . ARG A 1 94 ? -8.695 -7.145 8.82 1 98.12 94 ARG A C 1
ATOM 767 O O . ARG A 1 94 ? -7.5 -7.164 8.539 1 98.12 94 ARG A O 1
ATOM 774 N N . VAL A 1 95 ? -9.656 -7.469 7.969 1 98.69 95 VAL A N 1
ATOM 775 C CA . VAL A 1 95 ? -9.32 -7.715 6.57 1 98.69 95 VAL A CA 1
ATOM 776 C C . VAL A 1 95 ? -8.695 -6.461 5.957 1 98.69 95 VAL A C 1
ATOM 778 O O . VAL A 1 95 ? -7.625 -6.523 5.352 1 98.69 95 VAL A O 1
ATOM 781 N N . ASN A 1 96 ? -9.328 -5.309 6.219 1 98.75 96 ASN A N 1
ATOM 782 C CA . ASN A 1 96 ? -8.836 -4.039 5.691 1 98.75 96 ASN A CA 1
ATOM 783 C C . ASN A 1 96 ? -7.457 -3.701 6.238 1 98.75 96 ASN A C 1
ATOM 785 O O . ASN A 1 96 ? -6.629 -3.123 5.531 1 98.75 96 ASN A O 1
ATOM 789 N N . GLU A 1 97 ? -7.254 -4.008 7.477 1 98.75 97 GLU A N 1
ATOM 790 C CA . GLU A 1 97 ? -5.953 -3.76 8.094 1 98.75 97 GLU A CA 1
ATOM 791 C C . GLU A 1 97 ? -4.84 -4.473 7.332 1 98.75 97 GLU A C 1
ATOM 793 O O . GLU A 1 97 ? -3.844 -3.855 6.953 1 98.75 97 GLU A O 1
ATOM 798 N N . TYR A 1 98 ? -5.051 -5.773 7.105 1 98.81 98 TYR A N 1
ATOM 799 C CA . TYR A 1 98 ? -4.039 -6.543 6.391 1 98.81 98 TYR A CA 1
ATOM 800 C C . TYR A 1 98 ? -3.875 -6.035 4.965 1 98.81 98 TYR A C 1
ATOM 802 O O . TYR A 1 98 ? -2.752 -5.871 4.48 1 98.81 98 TYR A O 1
ATOM 810 N N . LEU A 1 99 ? -5.047 -5.801 4.285 1 98.88 99 LEU A N 1
ATOM 811 C CA . LEU A 1 99 ? -5.023 -5.402 2.883 1 98.88 99 LEU A CA 1
ATOM 812 C C . LEU A 1 99 ? -4.352 -4.043 2.715 1 98.88 99 LEU A C 1
ATOM 814 O O . LEU A 1 99 ? -3.855 -3.719 1.634 1 98.88 99 LEU A O 1
ATOM 818 N N . SER A 1 100 ? -4.305 -3.248 3.771 1 98.69 100 SER A N 1
ATOM 819 C CA . SER A 1 100 ? -3.639 -1.949 3.729 1 98.69 100 SER A CA 1
ATOM 820 C C . SER A 1 100 ? -2.164 -2.07 4.098 1 98.69 100 SER A C 1
ATOM 822 O O . SER A 1 100 ? -1.33 -1.312 3.602 1 98.69 100 SER A O 1
ATOM 824 N N . TRP A 1 101 ? -1.812 -3.021 4.891 1 98.62 101 TRP A N 1
ATOM 825 C CA . TRP A 1 101 ? -0.479 -3.182 5.465 1 98.62 101 TRP A CA 1
ATOM 826 C C . TRP A 1 101 ? 0.462 -3.857 4.473 1 98.62 101 TRP A C 1
ATOM 828 O O . TRP A 1 101 ? 1.629 -3.475 4.355 1 98.62 101 TRP A O 1
ATOM 838 N N . GLN A 1 102 ? -0.026 -4.773 3.734 1 98.69 102 GLN A N 1
ATOM 839 C CA . GLN A 1 102 ? 0.771 -5.742 2.99 1 98.69 102 GLN A CA 1
ATOM 840 C C . GLN A 1 102 ? 1.588 -5.062 1.897 1 98.69 102 GLN A C 1
ATOM 842 O O . GLN A 1 102 ? 2.674 -5.527 1.544 1 98.69 102 GLN A O 1
ATOM 847 N N . HIS A 1 103 ? 1.136 -3.895 1.393 1 98.25 103 HIS A N 1
ATOM 848 C CA . HIS A 1 103 ? 1.774 -3.26 0.245 1 98.25 103 HIS A CA 1
ATOM 849 C C . HIS A 1 103 ? 3.246 -2.975 0.521 1 98.25 103 HIS A C 1
ATOM 851 O O . HIS A 1 103 ? 4.117 -3.391 -0.244 1 98.25 103 HIS A O 1
ATOM 857 N N . MET A 1 104 ? 3.5 -2.361 1.663 1 96.94 104 MET A N 1
ATOM 858 C CA . MET A 1 104 ? 4.848 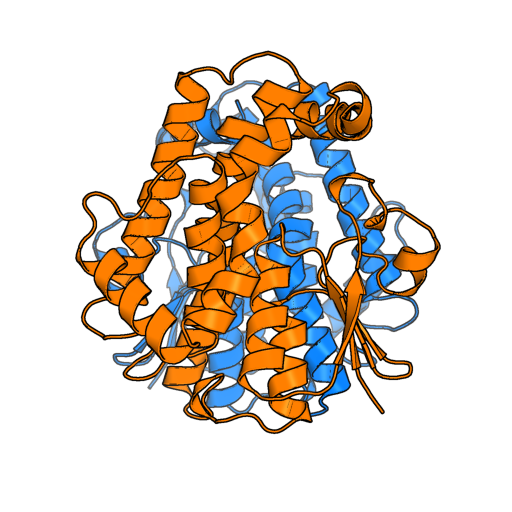-1.918 2.012 1 96.94 104 MET A CA 1
ATOM 859 C C . MET A 1 104 ? 5.543 -2.945 2.898 1 96.94 104 MET A C 1
ATOM 861 O O . MET A 1 104 ? 6.555 -2.639 3.531 1 96.94 104 MET A O 1
ATOM 865 N N . ALA A 1 105 ? 4.98 -4.117 3.035 1 97.31 105 ALA A N 1
ATOM 866 C CA . ALA A 1 105 ? 5.527 -5.176 3.879 1 97.31 105 ALA A CA 1
ATOM 867 C C . ALA A 1 105 ? 5.75 -6.457 3.078 1 97.31 105 ALA A C 1
ATOM 869 O O . ALA A 1 105 ? 6.66 -6.527 2.25 1 97.31 105 ALA A O 1
ATOM 870 N N . ILE A 1 106 ? 4.887 -7.406 3.215 1 98 106 ILE A N 1
ATOM 871 C CA . ILE A 1 106 ? 5.16 -8.734 2.682 1 98 106 ILE A CA 1
ATOM 872 C C . ILE A 1 106 ? 5.223 -8.68 1.156 1 98 106 ILE A C 1
ATOM 874 O O . ILE A 1 106 ? 6.055 -9.344 0.536 1 98 106 ILE A O 1
ATOM 878 N N . ARG A 1 107 ? 4.355 -7.906 0.493 1 98 107 ARG A N 1
ATOM 879 C CA . ARG A 1 107 ? 4.367 -7.812 -0.963 1 98 107 ARG A CA 1
ATOM 880 C C . ARG A 1 107 ? 5.691 -7.254 -1.465 1 98 107 ARG A C 1
ATOM 882 O O . ARG A 1 107 ? 6.328 -7.84 -2.342 1 98 107 ARG A O 1
ATOM 889 N N . MET A 1 108 ? 6.094 -6.148 -0.923 1 96.5 108 MET A N 1
ATOM 890 C CA . MET A 1 108 ? 7.332 -5.492 -1.327 1 96.5 108 MET A CA 1
ATOM 891 C C . MET A 1 108 ? 8.547 -6.348 -0.975 1 96.5 108 MET A C 1
ATOM 893 O O . MET A 1 108 ? 9.43 -6.547 -1.805 1 96.5 108 MET A O 1
ATOM 897 N N . HIS A 1 109 ? 8.609 -6.836 0.23 1 97.5 109 HIS A N 1
ATOM 898 C CA . HIS A 1 109 ? 9.773 -7.578 0.707 1 97.5 109 HIS A CA 1
ATOM 899 C C . HIS A 1 109 ? 9.93 -8.898 -0.039 1 97.5 109 HIS A C 1
ATOM 901 O O . HIS A 1 109 ? 11.047 -9.312 -0.356 1 97.5 109 HIS A O 1
ATOM 907 N N . GLY A 1 110 ? 8.781 -9.562 -0.252 1 97.38 110 GLY A N 1
ATOM 908 C CA . GLY A 1 110 ? 8.836 -10.789 -1.031 1 97.38 110 GLY A CA 1
ATOM 909 C C . GLY A 1 110 ? 9.273 -10.57 -2.467 1 97.38 110 GLY A C 1
ATOM 910 O O . GLY A 1 110 ? 10.086 -11.328 -3 1 97.38 110 GLY A O 1
ATOM 911 N N . SER A 1 111 ? 8.695 -9.57 -3.1 1 96.38 111 SER A N 1
ATOM 912 C CA . SER A 1 111 ? 9.078 -9.227 -4.465 1 96.38 111 SER A CA 1
ATOM 913 C C . SER A 1 111 ? 10.562 -8.867 -4.547 1 96.38 111 SER A C 1
ATOM 915 O O . SER A 1 111 ? 11.25 -9.258 -5.488 1 96.38 111 SER A O 1
ATOM 917 N N . LYS A 1 112 ? 11.039 -8.094 -3.57 1 95.81 112 LYS A N 1
ATOM 918 C CA . LYS A 1 112 ? 12.438 -7.684 -3.523 1 95.81 112 LYS A CA 1
ATOM 919 C C . LYS A 1 112 ? 13.367 -8.898 -3.465 1 95.81 112 LYS A C 1
ATOM 921 O O . LYS A 1 112 ? 14.391 -8.93 -4.141 1 95.81 112 LYS A O 1
ATOM 926 N N . MET A 1 113 ? 12.992 -9.852 -2.699 1 96.5 113 MET A N 1
ATOM 927 C CA . MET A 1 113 ? 13.789 -11.062 -2.586 1 96.5 113 MET A CA 1
ATOM 928 C C . MET A 1 113 ? 13.836 -11.812 -3.916 1 96.5 113 MET A C 1
ATOM 930 O O . MET A 1 113 ? 14.898 -12.305 -4.32 1 96.5 113 MET A O 1
ATOM 934 N N . PHE A 1 114 ? 12.719 -11.914 -4.578 1 96.5 114 PHE A N 1
ATOM 935 C CA . PHE A 1 114 ? 12.648 -12.562 -5.883 1 96.5 114 PHE A CA 1
ATOM 936 C C . PHE A 1 114 ? 13.555 -11.859 -6.883 1 96.5 114 PHE A C 1
ATOM 938 O O . PHE A 1 114 ? 14.312 -12.508 -7.609 1 96.5 114 PHE A O 1
ATOM 945 N N . TRP A 1 115 ? 13.586 -10.578 -6.859 1 95.12 115 TRP A N 1
ATOM 946 C CA . TRP A 1 115 ? 14.406 -9.781 -7.766 1 95.12 115 TRP A CA 1
ATOM 947 C C . TRP A 1 115 ? 15.891 -9.938 -7.441 1 95.12 115 TRP A C 1
ATOM 949 O O . TRP A 1 115 ? 16.703 -10.211 -8.328 1 95.12 115 TRP A O 1
ATOM 959 N N . MET A 1 116 ? 16.172 -9.82 -6.203 1 96.31 116 MET A N 1
ATOM 960 C CA . MET A 1 116 ? 17.578 -9.781 -5.801 1 96.31 116 MET A CA 1
ATOM 961 C C . MET A 1 116 ? 18.234 -11.156 -5.949 1 96.31 116 MET A C 1
ATOM 963 O O . MET A 1 116 ? 19.406 -11.258 -6.301 1 96.31 116 MET A O 1
ATOM 967 N N . ARG A 1 117 ? 17.453 -12.188 -5.766 1 96.12 117 ARG A N 1
ATOM 968 C CA . ARG A 1 117 ? 18.047 -13.523 -5.746 1 96.12 117 ARG A CA 1
ATOM 969 C C . ARG A 1 117 ? 18.031 -14.148 -7.137 1 96.12 117 ARG A C 1
ATOM 971 O O . ARG A 1 117 ? 18.844 -15.016 -7.441 1 96.12 117 ARG A O 1
ATOM 978 N N . LEU A 1 118 ? 17.109 -13.711 -7.953 1 95.44 118 LEU A N 1
ATOM 979 C CA . LEU A 1 118 ? 16.953 -14.43 -9.211 1 95.44 118 LEU A CA 1
ATOM 980 C C . LEU A 1 118 ? 17.078 -13.484 -10.398 1 95.44 118 LEU A C 1
ATOM 982 O O . LEU A 1 118 ? 17.953 -13.664 -11.25 1 95.44 118 LEU A O 1
ATOM 986 N N . MET A 1 119 ? 16.328 -12.422 -10.453 1 93.62 119 MET A N 1
ATOM 987 C CA . MET A 1 119 ? 16.203 -11.594 -11.648 1 93.62 119 MET A CA 1
ATOM 988 C C . MET A 1 119 ? 17.453 -10.766 -11.883 1 93.62 119 MET A C 1
ATOM 990 O O . MET A 1 119 ? 18.016 -10.773 -12.977 1 93.62 119 MET A O 1
ATOM 994 N N . ILE A 1 120 ? 17.922 -10.117 -10.828 1 94.38 120 ILE A N 1
ATOM 995 C CA . ILE A 1 120 ? 19.062 -9.219 -10.969 1 94.38 120 ILE A CA 1
ATOM 996 C C . ILE A 1 120 ? 20.297 -10.016 -11.375 1 94.38 120 ILE A C 1
ATOM 998 O O . ILE A 1 120 ? 20.969 -9.688 -12.352 1 94.38 120 ILE A O 1
ATOM 1002 N N . PRO A 1 121 ? 20.594 -11.078 -10.648 1 93.5 121 PRO A N 1
ATOM 1003 C CA . PRO A 1 121 ? 21.734 -11.875 -11.094 1 93.5 121 PRO A CA 1
ATOM 1004 C C . PRO A 1 121 ? 21.594 -12.359 -12.531 1 93.5 121 PRO A C 1
ATOM 1006 O O . PRO A 1 121 ? 22.594 -12.406 -13.273 1 93.5 121 PRO A O 1
ATOM 1009 N N . LYS A 1 122 ? 20.422 -12.68 -12.969 1 92 122 LYS A N 1
ATOM 1010 C CA . LYS A 1 122 ? 20.203 -13.164 -14.32 1 92 122 LYS A CA 1
ATOM 1011 C C . LYS A 1 122 ? 20.375 -12.047 -15.344 1 92 122 LYS A C 1
ATOM 1013 O O . LYS A 1 122 ? 20.969 -12.258 -16.406 1 92 122 LYS A O 1
ATOM 1018 N N . ILE A 1 123 ? 19.922 -10.898 -15.055 1 91 123 ILE A N 1
ATOM 1019 C CA . ILE A 1 123 ? 19.875 -9.789 -16 1 91 123 ILE A CA 1
ATOM 1020 C C . ILE A 1 123 ? 21.234 -9.094 -16.031 1 91 123 ILE A C 1
ATOM 1022 O O . ILE A 1 123 ? 21.75 -8.781 -17.109 1 91 123 ILE A O 1
ATOM 1026 N N . MET A 1 124 ? 21.781 -8.945 -14.844 1 90.88 124 MET A N 1
ATOM 1027 C CA . MET A 1 124 ? 23 -8.141 -14.742 1 90.88 124 MET A CA 1
ATOM 1028 C C . MET A 1 124 ? 24.234 -9.031 -14.734 1 90.88 124 MET A C 1
ATOM 1030 O O . MET A 1 124 ? 25.359 -8.547 -14.945 1 90.88 124 MET A O 1
ATOM 1034 N N . GLY A 1 125 ? 24.109 -10.25 -14.406 1 90.19 125 GLY A N 1
ATOM 1035 C CA . GLY A 1 125 ? 25.234 -11.164 -14.352 1 90.19 125 GLY A CA 1
ATOM 1036 C C . GLY A 1 125 ? 26.078 -11 -13.094 1 90.19 125 GLY A C 1
ATOM 1037 O O . GLY A 1 125 ? 27.234 -11.445 -13.047 1 90.19 125 GLY A O 1
ATOM 1038 N N . ILE A 1 126 ? 25.516 -10.266 -12.203 1 90.75 126 ILE A N 1
ATOM 1039 C CA . ILE A 1 126 ? 26.234 -10.062 -10.953 1 90.75 126 ILE A CA 1
ATOM 1040 C C . ILE A 1 126 ? 25.312 -10.352 -9.773 1 90.75 126 ILE A C 1
ATOM 1042 O O . ILE A 1 126 ? 24.109 -10.141 -9.859 1 90.75 126 ILE A O 1
ATOM 1046 N N . ASP A 1 127 ? 25.969 -10.805 -8.75 1 91.25 127 ASP A N 1
ATOM 1047 C CA . ASP A 1 127 ? 25.188 -11.039 -7.535 1 91.25 127 ASP A CA 1
ATOM 1048 C C . ASP A 1 127 ? 25 -9.75 -6.746 1 91.25 127 ASP A C 1
ATOM 1050 O O . ASP A 1 127 ? 25.891 -8.883 -6.738 1 91.25 127 ASP A O 1
ATOM 1054 N N . VAL A 1 128 ? 23.875 -9.695 -6.086 1 92.44 128 VAL A N 1
ATOM 1055 C CA . VAL A 1 128 ? 23.625 -8.586 -5.176 1 92.44 128 VAL A CA 1
ATOM 1056 C C . VAL A 1 128 ? 24.578 -8.68 -3.98 1 92.44 128 VAL A C 1
ATOM 1058 O O . VAL A 1 128 ? 24.797 -9.766 -3.441 1 92.44 128 VAL A O 1
ATOM 1061 N N . PRO A 1 129 ? 25.141 -7.539 -3.627 1 91.88 129 PRO A N 1
ATOM 1062 C CA . PRO A 1 129 ? 26.047 -7.555 -2.475 1 91.88 129 PRO A CA 1
ATOM 1063 C C . PRO A 1 129 ? 25.422 -8.18 -1.233 1 91.88 129 PRO A C 1
ATOM 1065 O O . PRO A 1 129 ? 24.234 -7.965 -0.97 1 91.88 129 PRO A O 1
ATOM 1068 N N . LYS A 1 130 ? 26.266 -8.867 -0.46 1 93.88 130 LYS A N 1
ATOM 1069 C CA . LYS A 1 130 ? 25.812 -9.641 0.692 1 93.88 130 LYS A CA 1
ATOM 1070 C C . LYS A 1 130 ? 25.109 -8.75 1.711 1 93.88 130 LYS A C 1
ATOM 1072 O O . LYS A 1 130 ? 24.078 -9.125 2.264 1 93.88 130 LYS A O 1
ATOM 1077 N N . GLU A 1 131 ? 25.672 -7.633 1.982 1 90.62 131 GLU A N 1
ATOM 1078 C CA . GLU A 1 131 ? 25.109 -6.723 2.975 1 90.62 131 GLU A CA 1
ATOM 1079 C C . GLU A 1 131 ? 23.703 -6.297 2.592 1 90.62 131 GLU A C 1
ATOM 1081 O O . GLU A 1 131 ? 22.812 -6.23 3.447 1 90.62 131 GLU A O 1
ATOM 1086 N N . LYS A 1 132 ? 23.531 -6.047 1.342 1 90.5 132 LYS A N 1
ATOM 1087 C CA . LYS A 1 132 ? 22.203 -5.664 0.84 1 90.5 132 LYS A CA 1
ATOM 1088 C C . LYS A 1 132 ? 21.219 -6.828 0.941 1 90.5 132 LYS A C 1
ATOM 1090 O O . LYS A 1 132 ? 20.078 -6.637 1.335 1 90.5 132 LYS A O 1
ATOM 1095 N N . MET A 1 133 ? 21.688 -7.984 0.598 1 94.31 133 MET A N 1
ATOM 1096 C CA . MET A 1 133 ? 20.875 -9.188 0.684 1 94.31 133 MET A CA 1
ATOM 1097 C C . MET A 1 133 ? 20.453 -9.461 2.127 1 94.31 133 MET A C 1
ATOM 1099 O O . MET A 1 133 ? 19.297 -9.781 2.393 1 94.31 133 MET A O 1
ATOM 1103 N N . ASP A 1 134 ? 21.359 -9.289 3.021 1 94.62 134 ASP A N 1
ATOM 1104 C CA . ASP A 1 134 ? 21.094 -9.523 4.438 1 94.62 134 ASP A CA 1
ATOM 1105 C C . ASP A 1 134 ? 20.031 -8.555 4.957 1 94.62 134 ASP A C 1
ATOM 1107 O O . ASP A 1 134 ? 19.141 -8.945 5.723 1 94.62 134 ASP A O 1
ATOM 1111 N N . GLY A 1 135 ? 20.188 -7.328 4.527 1 93.06 135 GLY A N 1
ATOM 1112 C CA . GLY A 1 135 ? 19.188 -6.344 4.914 1 93.06 135 GLY A CA 1
ATOM 1113 C C . GLY A 1 135 ? 17.797 -6.672 4.395 1 93.06 135 GLY A C 1
ATOM 1114 O O . GLY A 1 135 ? 16.812 -6.547 5.125 1 93.06 135 GLY A O 1
ATOM 1115 N N . ALA A 1 136 ? 17.766 -7.082 3.174 1 94.62 136 ALA A N 1
ATOM 1116 C CA . ALA A 1 136 ? 16.5 -7.453 2.562 1 94.62 136 ALA A CA 1
ATOM 1117 C C . ALA A 1 136 ? 15.875 -8.656 3.268 1 94.62 136 ALA A C 1
ATOM 1119 O O . ALA A 1 136 ? 14.664 -8.711 3.471 1 94.62 136 ALA A O 1
ATOM 1120 N N . LEU A 1 137 ? 16.703 -9.578 3.596 1 96.88 137 LEU A N 1
ATOM 1121 C CA . LEU A 1 137 ? 16.234 -10.766 4.297 1 96.88 137 LEU A CA 1
ATOM 1122 C C . LEU A 1 137 ? 15.703 -10.406 5.68 1 96.88 137 LEU A C 1
ATOM 1124 O O . LEU A 1 137 ? 14.703 -10.977 6.129 1 96.88 137 LEU A O 1
ATOM 1128 N N . GLU A 1 138 ? 16.344 -9.555 6.332 1 96.31 138 GLU A N 1
ATOM 1129 C CA . GLU A 1 138 ? 15.883 -9.094 7.641 1 96.31 138 GLU A CA 1
ATOM 1130 C C . GLU A 1 138 ? 14.5 -8.461 7.551 1 96.31 138 GLU A C 1
ATOM 1132 O O . GLU A 1 138 ? 13.633 -8.727 8.391 1 96.31 138 GLU A O 1
ATOM 1137 N N . ASP A 1 139 ? 14.32 -7.641 6.555 1 95.69 139 ASP A N 1
ATOM 1138 C CA . ASP A 1 139 ? 13.023 -7 6.344 1 95.69 139 ASP A CA 1
ATOM 1139 C C . ASP A 1 139 ? 11.938 -8.039 6.074 1 95.69 139 ASP A C 1
ATOM 1141 O O . ASP A 1 139 ? 10.836 -7.945 6.625 1 95.69 139 ASP A O 1
ATOM 1145 N N . LEU A 1 140 ? 12.242 -8.977 5.223 1 98.12 140 LEU A N 1
ATOM 1146 C CA . LEU A 1 140 ? 11.289 -10.039 4.914 1 98.12 140 LEU A CA 1
ATOM 1147 C C . LEU A 1 140 ? 10.93 -10.836 6.168 1 98.12 140 LEU A C 1
ATOM 1149 O O . LEU A 1 140 ? 9.75 -11.086 6.43 1 98.12 140 LEU A O 1
ATOM 1153 N N . ASN A 1 141 ? 11.922 -11.164 6.914 1 98.31 141 ASN A N 1
ATOM 1154 C CA . ASN A 1 141 ? 11.703 -11.93 8.141 1 98.31 141 ASN A CA 1
ATOM 1155 C C . ASN A 1 141 ? 10.852 -11.148 9.141 1 98.31 141 ASN A C 1
ATOM 1157 O O . ASN A 1 141 ? 10 -11.727 9.82 1 98.31 141 ASN A O 1
ATOM 1161 N N . ALA A 1 142 ? 11.086 -9.906 9.25 1 97.38 142 ALA A N 1
ATOM 1162 C CA . ALA A 1 142 ? 10.281 -9.062 10.133 1 97.38 142 ALA A CA 1
ATOM 1163 C C . ALA A 1 142 ? 8.82 -9.07 9.711 1 97.38 142 ALA A C 1
ATOM 1165 O O . ALA A 1 142 ? 7.922 -9.156 10.555 1 97.38 142 ALA A O 1
ATOM 1166 N N . SER A 1 143 ? 8.602 -8.984 8.406 1 98.38 143 SER A N 1
ATOM 1167 C CA . SER A 1 143 ? 7.234 -9.031 7.895 1 98.38 143 SER A CA 1
ATOM 1168 C C . SER A 1 143 ? 6.574 -10.367 8.195 1 98.38 143 SER A C 1
ATOM 1170 O O . SER A 1 143 ? 5.406 -10.422 8.586 1 98.38 143 SER A O 1
ATOM 1172 N N . LEU A 1 144 ? 7.293 -11.438 7.996 1 98.75 144 LEU A N 1
ATOM 1173 C CA . LEU A 1 144 ? 6.766 -12.766 8.273 1 98.75 144 LEU A CA 1
ATOM 1174 C C . LEU A 1 144 ? 6.453 -12.938 9.75 1 98.75 144 LEU A C 1
ATOM 1176 O O . LEU A 1 144 ? 5.441 -13.547 10.109 1 98.75 144 LEU A O 1
ATOM 1180 N N . THR A 1 145 ? 7.297 -12.391 10.555 1 98.31 145 THR A N 1
ATOM 1181 C CA . THR A 1 145 ? 7.062 -12.438 11.992 1 98.31 145 THR A CA 1
ATOM 1182 C C . THR A 1 145 ? 5.781 -11.695 12.359 1 98.31 145 THR A C 1
ATOM 1184 O O . THR A 1 145 ? 5 -12.172 13.18 1 98.31 145 THR A O 1
ATOM 1187 N N . LEU A 1 146 ? 5.559 -10.555 11.758 1 98.12 146 LEU A N 1
ATOM 1188 C CA . LEU A 1 146 ? 4.348 -9.789 12.016 1 98.12 146 LEU A CA 1
ATOM 1189 C C . LEU A 1 146 ? 3.111 -10.555 11.555 1 98.12 146 LEU A C 1
ATOM 1191 O O . LEU A 1 146 ? 2.055 -10.477 12.188 1 98.12 146 LEU A O 1
ATOM 1195 N N . ILE A 1 147 ? 3.205 -11.273 10.438 1 98.38 147 ILE A N 1
ATOM 1196 C CA . ILE A 1 147 ? 2.088 -12.094 9.984 1 98.38 147 ILE A CA 1
ATOM 1197 C C . ILE A 1 147 ? 1.741 -13.125 11.055 1 98.38 147 ILE A C 1
ATOM 1199 O O . ILE A 1 147 ? 0.569 -13.312 11.383 1 98.38 147 ILE A O 1
ATOM 1203 N N . GLU A 1 148 ? 2.734 -13.727 11.617 1 97.88 148 GLU A N 1
ATOM 1204 C CA . GLU A 1 148 ? 2.512 -14.766 12.617 1 97.88 148 GLU A CA 1
ATOM 1205 C C . GLU A 1 148 ? 2.008 -14.172 13.93 1 97.88 148 GLU A C 1
ATOM 1207 O O . GLU A 1 148 ? 1.037 -14.664 14.508 1 97.88 148 GLU A O 1
ATOM 1212 N N . GLU A 1 149 ? 2.596 -13.039 14.32 1 96.25 149 GLU A N 1
ATOM 1213 C CA . GLU A 1 149 ? 2.406 -12.594 15.695 1 96.25 149 GLU A CA 1
ATOM 1214 C C . GLU A 1 149 ? 1.304 -11.547 15.789 1 96.25 149 GLU A C 1
ATOM 1216 O O . GLU A 1 149 ? 0.653 -11.414 16.828 1 96.25 149 GLU A O 1
ATOM 1221 N N . ASN A 1 150 ? 1.152 -10.82 14.75 1 96.44 150 ASN A N 1
ATOM 1222 C CA . ASN A 1 150 ? 0.143 -9.773 14.789 1 96.44 150 ASN A CA 1
ATOM 1223 C C . ASN A 1 150 ? -1.146 -10.203 14.102 1 96.44 150 ASN A C 1
ATOM 1225 O O . ASN A 1 150 ? -2.238 -10.031 14.641 1 96.44 150 ASN A O 1
ATOM 1229 N N . PHE A 1 151 ? -1.062 -10.781 12.961 1 97.56 151 PHE A N 1
ATOM 1230 C CA . PHE A 1 151 ? -2.252 -11.023 12.156 1 97.56 151 PHE A CA 1
ATOM 1231 C C . PHE A 1 151 ? -2.85 -12.391 12.469 1 97.56 151 PHE A C 1
ATOM 1233 O O . PHE A 1 151 ? -4.027 -12.492 12.812 1 97.56 151 PHE A O 1
ATOM 1240 N N . LEU A 1 152 ? -2.053 -13.438 12.43 1 97.06 152 LEU A N 1
ATOM 1241 C CA . LEU A 1 152 ? -2.559 -14.789 12.672 1 97.06 152 LEU A CA 1
ATOM 1242 C C . LEU A 1 152 ? -2.799 -15.023 14.156 1 97.06 152 LEU A C 1
ATOM 1244 O O . LEU A 1 152 ? -3.885 -15.453 14.555 1 97.06 152 LEU A O 1
ATOM 1248 N N . GLN A 1 153 ? -1.736 -14.648 14.883 1 95.06 153 GLN A N 1
ATOM 1249 C CA . GLN A 1 153 ? -1.773 -14.961 16.312 1 95.06 153 GLN A CA 1
ATOM 1250 C C . GLN A 1 153 ? -2.098 -16.438 16.531 1 95.06 153 GLN A C 1
ATOM 1252 O O . GLN A 1 153 ? -1.389 -17.312 16.047 1 95.06 153 GLN A O 1
ATOM 1257 N N . ASP A 1 154 ? -3.248 -16.734 17.219 1 93.94 154 ASP A N 1
ATOM 1258 C CA . ASP A 1 154 ? -3.576 -18.141 17.5 1 93.94 154 ASP A CA 1
ATOM 1259 C C . ASP A 1 154 ? -4.773 -18.594 16.672 1 93.94 154 ASP A C 1
ATOM 1261 O O . ASP A 1 154 ? -5.371 -19.641 16.953 1 93.94 154 ASP A O 1
ATOM 1265 N N . ARG A 1 155 ? -5.152 -17.953 15.727 1 96.25 155 ARG A N 1
ATOM 1266 C CA . ARG A 1 155 ? -6.309 -18.281 14.898 1 96.25 155 ARG A CA 1
ATOM 1267 C C . ARG A 1 155 ? -5.898 -19.109 13.688 1 96.25 155 ARG A C 1
ATOM 1269 O O . ARG A 1 155 ? -4.766 -19 13.211 1 96.25 155 ARG A O 1
ATOM 1276 N N . PRO A 1 156 ? -6.777 -19.844 13.125 1 98.06 156 PRO A N 1
ATOM 1277 C CA . PRO A 1 156 ? -6.461 -20.641 11.938 1 98.06 156 PRO A CA 1
ATOM 1278 C C . PRO A 1 156 ? -6.191 -19.781 10.703 1 98.06 156 PRO A C 1
ATOM 1280 O O . PRO A 1 156 ? -5.422 -20.172 9.82 1 98.06 156 PRO A O 1
ATOM 1283 N N . PHE A 1 157 ? -6.84 -18.656 10.625 1 98.69 157 PHE A N 1
ATOM 1284 C CA . PHE A 1 157 ? -6.664 -17.734 9.516 1 98.69 157 PHE A CA 1
ATOM 1285 C C . PHE A 1 157 ? -6.453 -16.312 10.031 1 98.69 157 PHE A C 1
ATOM 1287 O O . PHE A 1 157 ? -6.559 -16.062 11.227 1 98.69 157 PHE A O 1
ATOM 1294 N N . ILE A 1 158 ? -6.094 -15.367 9.195 1 97.88 158 ILE A N 1
ATOM 1295 C CA . ILE A 1 158 ? -5.688 -14.008 9.555 1 97.88 158 ILE A CA 1
ATOM 1296 C C . ILE A 1 158 ? -6.816 -13.32 10.312 1 97.88 158 ILE A C 1
ATOM 1298 O O . ILE A 1 158 ? -6.566 -12.594 11.281 1 97.88 158 ILE A O 1
ATOM 1302 N N . VAL A 1 159 ? -8.078 -13.445 9.969 1 93.75 159 VAL A N 1
ATOM 1303 C CA . VAL A 1 159 ? -9.148 -12.672 10.594 1 93.75 159 VAL A CA 1
ATOM 1304 C C . VAL A 1 159 ? -10.062 -13.602 11.391 1 93.75 159 VAL A C 1
ATOM 1306 O O . VAL A 1 159 ? -10.93 -13.141 12.133 1 93.75 159 VAL A O 1
ATOM 1309 N N . GLY A 1 160 ? -9.852 -14.867 11.375 1 89.81 160 GLY A N 1
ATOM 1310 C CA . GLY A 1 160 ? -10.734 -15.742 12.133 1 89.81 160 GLY A CA 1
ATOM 1311 C C . GLY A 1 160 ? -10.641 -17.188 11.711 1 89.81 160 GLY A C 1
ATOM 1312 O O . GLY A 1 160 ? -9.547 -17.688 11.438 1 89.81 160 GLY A O 1
ATOM 1313 N N . ASP A 1 161 ? -11.852 -17.75 11.711 1 94.88 161 ASP A N 1
ATOM 1314 C CA . ASP A 1 161 ? -11.891 -19.203 11.57 1 94.88 161 ASP A CA 1
ATOM 1315 C C . ASP A 1 161 ? -12.039 -19.609 10.102 1 94.88 161 ASP A C 1
ATOM 1317 O O . ASP A 1 161 ? -11.953 -20.781 9.766 1 94.88 161 ASP A O 1
ATOM 1321 N N . GLN A 1 162 ? -12.18 -18.625 9.281 1 95.88 162 GLN A N 1
ATOM 1322 C CA . GLN A 1 162 ? -12.32 -18.922 7.855 1 95.88 162 GLN A CA 1
ATOM 1323 C C . GLN A 1 162 ? -11.359 -18.062 7.031 1 95.88 162 GLN A C 1
ATOM 1325 O O . GLN A 1 162 ? -11.047 -16.938 7.41 1 95.88 162 GLN A O 1
ATOM 1330 N N . MET A 1 163 ? -11.016 -18.641 5.875 1 98.12 163 MET A N 1
ATOM 1331 C CA . MET A 1 163 ? -10.148 -17.922 4.953 1 98.12 163 MET A CA 1
ATOM 1332 C C . MET A 1 163 ? -10.859 -16.688 4.387 1 98.12 163 MET A C 1
ATOM 1334 O O . MET A 1 163 ? -12.023 -16.766 3.994 1 98.12 163 MET A O 1
ATOM 1338 N N . SER A 1 164 ? -10.227 -15.578 4.406 1 98.75 164 SER A N 1
ATOM 1339 C CA . SER A 1 164 ? -10.734 -14.336 3.828 1 98.75 164 SER A CA 1
ATOM 1340 C C . SER A 1 164 ? -9.812 -13.812 2.734 1 98.75 164 SER A C 1
ATOM 1342 O O . SER A 1 164 ? -8.844 -14.477 2.363 1 98.75 164 SER A O 1
ATOM 1344 N N . LEU A 1 165 ? -10.094 -12.633 2.219 1 98.88 165 LEU A N 1
ATOM 1345 C CA . LEU A 1 165 ? -9.227 -11.969 1.248 1 98.88 165 LEU A CA 1
ATOM 1346 C C . LEU A 1 165 ? -7.84 -11.727 1.829 1 98.88 165 LEU A C 1
ATOM 1348 O O . LEU A 1 165 ? -6.844 -11.766 1.104 1 98.88 165 LEU A O 1
ATOM 1352 N N . ALA A 1 166 ? -7.789 -11.469 3.133 1 98.88 166 ALA A N 1
ATOM 1353 C CA . ALA A 1 166 ? -6.496 -11.242 3.775 1 98.88 166 ALA A CA 1
ATOM 1354 C C . ALA A 1 166 ? -5.578 -12.453 3.607 1 98.88 166 ALA A C 1
ATOM 1356 O O . ALA A 1 166 ? -4.402 -12.305 3.27 1 98.88 166 ALA A O 1
ATOM 1357 N N . ASP A 1 167 ? -6.117 -13.633 3.785 1 98.94 167 ASP A N 1
ATOM 1358 C CA . ASP A 1 167 ? -5.336 -14.852 3.648 1 98.94 167 ASP A CA 1
ATOM 1359 C C . ASP A 1 167 ? -4.91 -15.078 2.197 1 98.94 167 ASP A C 1
ATOM 1361 O O . ASP A 1 167 ? -3.793 -15.523 1.935 1 98.94 167 ASP A O 1
ATOM 1365 N N . LEU A 1 168 ? -5.836 -14.812 1.331 1 98.94 168 LEU A N 1
ATOM 1366 C CA . LEU A 1 168 ? -5.555 -15.008 -0.088 1 98.94 168 LEU A CA 1
ATOM 1367 C C . LEU A 1 168 ? -4.406 -14.117 -0.543 1 98.94 168 LEU A C 1
ATOM 1369 O O . LEU A 1 168 ? -3.467 -14.586 -1.189 1 98.94 168 LEU A O 1
ATOM 1373 N N . VAL A 1 169 ? -4.477 -12.844 -0.203 1 98.94 169 VAL A N 1
ATOM 1374 C CA . VAL A 1 169 ? -3.434 -11.891 -0.573 1 98.94 169 VAL A CA 1
ATOM 1375 C C . VAL A 1 169 ? -2.121 -12.273 0.107 1 98.94 169 VAL A C 1
ATOM 1377 O O . VAL A 1 169 ? -1.058 -12.234 -0.514 1 98.94 169 VAL A O 1
ATOM 1380 N N . ALA A 1 170 ? -2.209 -12.695 1.318 1 98.88 170 ALA A N 1
ATOM 1381 C CA . ALA A 1 170 ? -1.016 -13.07 2.076 1 98.88 170 ALA A CA 1
ATOM 1382 C C . ALA A 1 170 ? -0.305 -14.258 1.431 1 98.88 170 ALA A C 1
ATOM 1384 O O . ALA A 1 170 ? 0.914 -14.234 1.25 1 98.88 170 ALA A O 1
ATOM 1385 N N . ILE A 1 171 ? -1.034 -15.273 1.062 1 98.88 171 ILE A N 1
ATOM 1386 C CA . ILE A 1 171 ? -0.413 -16.516 0.63 1 98.88 171 ILE A CA 1
ATOM 1387 C C . ILE A 1 171 ? 0.32 -16.297 -0.691 1 98.88 171 ILE A C 1
ATOM 1389 O O . ILE A 1 171 ? 1.431 -16.812 -0.883 1 98.88 171 ILE A O 1
ATOM 1393 N N . VAL A 1 172 ? -0.27 -15.555 -1.588 1 98.81 172 VAL A N 1
ATOM 1394 C CA . VAL A 1 172 ? 0.392 -15.367 -2.875 1 98.81 172 VAL A CA 1
ATOM 1395 C C . VAL A 1 172 ? 1.674 -14.562 -2.684 1 98.81 172 VAL A C 1
ATOM 1397 O O . VAL A 1 172 ? 2.67 -14.789 -3.375 1 98.81 172 VAL A O 1
ATOM 1400 N N . GLU A 1 173 ? 1.671 -13.609 -1.767 1 98.69 173 GLU A N 1
ATOM 1401 C CA . GLU A 1 173 ? 2.852 -12.797 -1.497 1 98.69 173 GLU A CA 1
ATOM 1402 C C . GLU A 1 173 ? 3.949 -13.617 -0.83 1 98.69 173 GLU A C 1
ATOM 1404 O O . GLU A 1 173 ? 5.125 -13.484 -1.17 1 98.69 173 GLU A O 1
ATOM 1409 N N . ILE A 1 174 ? 3.553 -14.453 0.09 1 98.75 174 ILE A N 1
ATOM 1410 C CA . ILE A 1 174 ? 4.504 -15.25 0.857 1 98.75 174 ILE A CA 1
ATOM 1411 C C . ILE A 1 174 ? 5.105 -16.328 -0.033 1 98.75 174 ILE A C 1
ATOM 1413 O O . ILE A 1 174 ? 6.246 -16.766 0.176 1 98.75 174 ILE A O 1
ATOM 1417 N N . MET A 1 175 ? 4.418 -16.734 -1.107 1 98.56 175 MET A N 1
ATOM 1418 C CA . MET A 1 175 ? 4.883 -17.75 -2.039 1 98.56 175 MET A CA 1
ATOM 1419 C C . MET A 1 175 ? 5.914 -17.188 -3.006 1 98.56 175 MET A C 1
ATOM 1421 O O . MET A 1 175 ? 6.645 -17.922 -3.658 1 98.56 175 MET A O 1
ATOM 1425 N N . GLN A 1 176 ? 6.027 -15.867 -3.102 1 98.25 176 GLN A N 1
ATOM 1426 C CA . GLN A 1 176 ? 6.832 -15.219 -4.137 1 98.25 176 GLN A CA 1
ATOM 1427 C C . GLN A 1 176 ? 8.312 -15.547 -3.965 1 98.25 176 GLN A C 1
ATOM 1429 O O . GLN A 1 176 ? 8.984 -15.945 -4.922 1 98.25 176 GLN A O 1
ATOM 1434 N N . PRO A 1 177 ? 8.891 -15.453 -2.734 1 98.12 177 PRO A N 1
ATOM 1435 C CA . PRO A 1 177 ? 10.32 -15.734 -2.561 1 98.12 177 PRO A CA 1
ATOM 1436 C C . PRO A 1 177 ? 10.672 -17.188 -2.895 1 98.12 177 PRO A C 1
ATOM 1438 O O . PRO A 1 177 ? 11.828 -17.484 -3.207 1 98.12 177 PRO A O 1
ATOM 1441 N N . LEU A 1 178 ? 9.703 -18.078 -2.838 1 98.06 178 LEU A N 1
ATOM 1442 C CA . LEU A 1 178 ? 9.969 -19.484 -3.166 1 98.06 178 LEU A CA 1
ATOM 1443 C C . LEU A 1 178 ? 10.422 -19.625 -4.613 1 98.06 178 LEU A C 1
ATOM 1445 O O . LEU A 1 178 ? 11.227 -20.5 -4.934 1 98.06 178 LEU A O 1
ATOM 1449 N N . GLY A 1 179 ? 9.914 -18.75 -5.453 1 96.81 179 GLY A N 1
ATOM 1450 C CA . GLY A 1 179 ? 10.312 -18.75 -6.852 1 96.81 179 GLY A CA 1
ATOM 1451 C C . GLY A 1 179 ? 11.805 -18.516 -7.043 1 96.81 179 GLY A C 1
ATOM 1452 O O . GLY A 1 179 ? 12.359 -18.859 -8.086 1 96.81 179 GLY A O 1
ATOM 1453 N N . ALA A 1 180 ? 12.406 -17.938 -6.051 1 96.88 180 ALA A N 1
ATOM 1454 C CA . ALA A 1 180 ? 13.836 -17.656 -6.113 1 96.88 180 ALA A CA 1
ATOM 1455 C C . ALA A 1 180 ? 14.633 -18.641 -5.262 1 96.88 180 ALA A C 1
ATOM 1457 O O . ALA A 1 180 ? 15.805 -18.406 -4.961 1 96.88 180 ALA A O 1
ATOM 1458 N N . GLY A 1 181 ? 13.906 -19.625 -4.77 1 96.56 181 GLY A N 1
ATOM 1459 C CA . GLY A 1 181 ? 14.57 -20.703 -4.035 1 96.56 181 GLY A CA 1
ATOM 1460 C C . GLY A 1 181 ? 14.664 -20.438 -2.545 1 96.56 181 GLY A C 1
ATOM 1461 O O . GLY A 1 181 ? 15.383 -21.125 -1.825 1 96.56 181 GLY A O 1
ATOM 1462 N N . LEU A 1 182 ? 14.07 -19.453 -2.115 1 97.75 182 LEU A N 1
ATOM 1463 C CA . LEU A 1 182 ? 14.07 -19.156 -0.686 1 97.75 182 LEU A CA 1
ATOM 1464 C C . LEU A 1 182 ? 12.844 -19.75 -0.008 1 97.75 182 LEU A C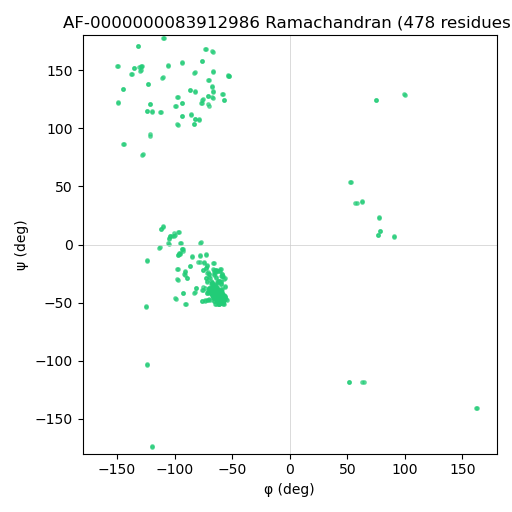 1
ATOM 1466 O O . LEU A 1 182 ? 11.727 -19.266 -0.21 1 97.75 182 LEU A O 1
ATOM 1470 N N . ASP A 1 183 ? 13.016 -20.719 0.788 1 97.56 183 ASP A N 1
ATOM 1471 C CA . ASP A 1 183 ? 11.906 -21.328 1.515 1 97.56 183 ASP A CA 1
ATOM 1472 C C . ASP A 1 183 ? 11.586 -20.531 2.785 1 97.56 183 ASP A C 1
ATOM 1474 O O . ASP A 1 183 ? 12.211 -20.75 3.826 1 97.56 183 ASP A O 1
ATOM 1478 N N . VAL A 1 184 ? 10.586 -19.781 2.795 1 98.12 184 VAL A N 1
ATOM 1479 C CA . VAL A 1 184 ? 10.273 -18.875 3.896 1 98.12 184 VAL A CA 1
ATOM 1480 C C . VAL A 1 184 ? 9.492 -19.625 4.973 1 98.12 184 VAL A C 1
ATOM 1482 O O . VAL A 1 184 ? 9.258 -19.094 6.062 1 98.12 184 VAL A O 1
ATOM 1485 N N . PHE A 1 185 ? 9.062 -20.812 4.715 1 98.25 185 PHE A N 1
ATOM 1486 C CA . PHE A 1 185 ? 8.297 -21.609 5.676 1 98.25 185 PHE A CA 1
ATOM 1487 C C . PHE A 1 185 ? 9.227 -22.391 6.586 1 98.25 185 PHE A C 1
ATOM 1489 O O . PHE A 1 185 ? 8.812 -22.875 7.645 1 98.25 185 PHE A O 1
ATOM 1496 N N . GLU A 1 186 ? 10.43 -22.531 6.141 1 97.12 186 GLU A N 1
ATOM 1497 C CA . GLU A 1 186 ? 11.391 -23.266 6.957 1 97.12 186 GLU A CA 1
ATOM 1498 C C . GLU A 1 186 ? 11.562 -22.609 8.328 1 97.12 186 GLU A C 1
ATOM 1500 O O . GLU A 1 186 ? 11.781 -21.406 8.414 1 97.12 186 GLU A O 1
ATOM 1505 N N . GLY A 1 187 ? 11.453 -23.406 9.391 1 97.25 187 GLY A N 1
ATOM 1506 C CA . GLY A 1 187 ? 11.609 -22.906 10.742 1 97.25 187 GLY A CA 1
ATOM 1507 C C . GLY A 1 187 ? 10.391 -22.141 11.242 1 97.25 187 GLY A C 1
ATOM 1508 O O . GLY A 1 187 ? 10.438 -21.516 12.305 1 97.25 187 GLY A O 1
ATOM 1509 N N . ARG A 1 188 ? 9.305 -22.188 10.453 1 98.19 188 ARG A N 1
ATOM 1510 C CA . ARG A 1 188 ? 8.094 -21.469 10.844 1 98.19 188 ARG A CA 1
ATOM 1511 C C . ARG A 1 188 ? 6.879 -22.391 10.805 1 98.19 188 ARG A C 1
ATOM 1513 O O . ARG A 1 188 ? 6.035 -22.281 9.906 1 98.19 188 ARG A O 1
ATOM 1520 N N . PRO A 1 189 ? 6.734 -23.25 11.812 1 97.69 189 PRO A N 1
ATOM 1521 C CA . PRO A 1 189 ? 5.664 -24.25 11.789 1 97.69 189 PRO A CA 1
ATOM 1522 C C . PRO A 1 189 ? 4.273 -23.625 11.766 1 97.69 189 PRO A C 1
ATOM 1524 O O . PRO A 1 189 ? 3.357 -24.156 11.141 1 97.69 189 PRO A O 1
ATOM 1527 N N . LYS A 1 190 ? 4.082 -22.484 12.547 1 97.56 190 LYS A N 1
ATOM 1528 C CA . LYS A 1 190 ? 2.787 -21.812 12.555 1 97.56 190 LYS A CA 1
ATOM 1529 C C . LYS A 1 190 ? 2.412 -21.328 11.156 1 97.56 190 LYS A C 1
ATOM 1531 O O . LYS A 1 190 ? 1.273 -21.5 10.719 1 97.56 190 LYS A O 1
ATOM 1536 N N . LEU A 1 191 ? 3.373 -20.781 10.453 1 98.56 191 LEU A N 1
ATOM 1537 C CA . LEU A 1 191 ? 3.158 -20.281 9.102 1 98.56 191 LEU A CA 1
ATOM 1538 C C . LEU A 1 191 ? 2.898 -21.438 8.133 1 98.56 191 LEU A C 1
ATOM 1540 O O . LEU A 1 191 ? 2.041 -21.328 7.254 1 98.56 191 LEU A O 1
ATOM 1544 N N . SER A 1 192 ? 3.621 -22.5 8.266 1 98.5 192 SER A N 1
ATOM 1545 C CA . SER A 1 192 ? 3.451 -23.688 7.434 1 98.5 192 SER A CA 1
ATOM 1546 C C . SER A 1 192 ? 2.059 -24.281 7.598 1 98.5 192 SER A C 1
ATOM 1548 O O . SER A 1 192 ? 1.419 -24.656 6.613 1 98.5 192 SER A O 1
ATOM 1550 N N . ALA A 1 193 ? 1.632 -24.359 8.82 1 98.5 193 ALA A N 1
ATOM 1551 C CA . ALA A 1 193 ? 0.296 -24.891 9.086 1 98.5 193 ALA A CA 1
ATOM 1552 C C . ALA A 1 193 ? -0.778 -24 8.461 1 98.5 193 ALA A C 1
ATOM 1554 O O . ALA A 1 193 ? -1.755 -24.516 7.898 1 98.5 193 ALA A O 1
ATOM 1555 N N . TRP A 1 194 ? -0.597 -22.719 8.602 1 98.75 194 TRP A N 1
ATOM 1556 C CA . TRP A 1 194 ? -1.506 -21.766 7.98 1 98.75 194 TRP A CA 1
ATOM 1557 C C . TRP A 1 194 ? -1.54 -21.953 6.469 1 98.75 194 TRP A C 1
ATOM 1559 O O . TRP A 1 194 ? -2.615 -21.984 5.863 1 98.75 194 TRP A O 1
ATOM 1569 N N . ARG A 1 195 ? -0.368 -22.109 5.844 1 98.69 195 ARG A N 1
ATOM 1570 C CA . ARG A 1 195 ? -0.274 -22.328 4.406 1 98.69 195 ARG A CA 1
ATOM 1571 C C . ARG A 1 195 ? -1.069 -23.578 4 1 98.69 195 ARG A C 1
ATOM 1573 O O . ARG A 1 195 ? -1.791 -23.547 3 1 98.69 195 ARG A O 1
ATOM 1580 N N . ASP A 1 196 ? -0.936 -24.578 4.738 1 98.69 196 ASP A N 1
ATOM 1581 C CA . ASP A 1 196 ? -1.643 -25.828 4.438 1 98.69 196 ASP A CA 1
ATOM 1582 C C . ASP A 1 196 ? -3.154 -25.625 4.512 1 98.69 196 ASP A C 1
ATOM 1584 O O . ASP A 1 196 ? -3.896 -26.141 3.674 1 98.69 196 ASP A O 1
ATOM 1588 N N . ARG A 1 197 ? -3.637 -24.891 5.523 1 98.75 197 ARG A N 1
ATOM 1589 C CA . ARG A 1 197 ? -5.062 -24.609 5.652 1 98.75 197 ARG A CA 1
ATOM 1590 C C . ARG A 1 197 ? -5.559 -23.75 4.488 1 98.75 197 ARG A C 1
ATOM 1592 O O . ARG A 1 197 ? -6.66 -23.984 3.973 1 98.75 197 ARG A O 1
ATOM 1599 N N . VAL A 1 198 ? -4.73 -22.812 4.102 1 98.81 198 VAL A N 1
ATOM 1600 C CA . VAL A 1 198 ? -5.098 -21.938 2.988 1 98.81 198 VAL A CA 1
ATOM 1601 C C . VAL A 1 198 ? -5.164 -22.75 1.697 1 98.81 198 VAL A C 1
ATOM 1603 O O . VAL A 1 198 ? -6.121 -22.625 0.926 1 98.81 198 VAL A O 1
ATOM 1606 N N . GLN A 1 199 ? -4.16 -23.609 1.469 1 98.81 199 GLN A N 1
ATOM 1607 C CA . GLN A 1 199 ? -4.164 -24.469 0.292 1 98.81 199 GLN A CA 1
ATOM 1608 C C . GLN A 1 199 ? -5.402 -25.359 0.263 1 98.81 199 GLN A C 1
ATOM 1610 O O . GLN A 1 199 ? -6.047 -25.5 -0.778 1 98.81 199 GLN A O 1
ATOM 1615 N N . ALA A 1 200 ? -5.695 -25.906 1.365 1 98.69 200 ALA A N 1
ATOM 1616 C CA . ALA A 1 200 ? -6.867 -26.781 1.464 1 98.69 200 ALA A CA 1
ATOM 1617 C C . ALA A 1 200 ? -8.148 -26 1.175 1 98.69 200 ALA A C 1
ATOM 1619 O O . ALA A 1 200 ? -9.055 -26.5 0.517 1 98.69 200 ALA A O 1
ATOM 1620 N N . SER A 1 201 ? -8.219 -24.797 1.692 1 98.44 201 SER A N 1
ATOM 1621 C CA . SER A 1 201 ? -9.398 -23.969 1.489 1 98.44 201 SER A CA 1
ATOM 1622 C C . SER A 1 201 ? -9.539 -23.562 0.025 1 98.44 201 SER A C 1
ATOM 1624 O O . SER A 1 201 ? -10.656 -23.5 -0.498 1 98.44 201 SER A O 1
ATOM 1626 N N . ILE A 1 202 ? -8.461 -23.266 -0.656 1 98.62 202 ILE A N 1
ATOM 1627 C CA . ILE A 1 202 ? -8.461 -22.891 -2.064 1 98.62 202 ILE A CA 1
ATOM 1628 C C . ILE A 1 202 ? -8.711 -24.109 -2.934 1 98.62 202 ILE A C 1
ATOM 1630 O O . ILE A 1 202 ? -9.461 -24.047 -3.908 1 98.62 202 ILE A O 1
ATOM 1634 N N . GLY A 1 203 ? -8.227 -25.203 -2.613 1 98.75 203 GLY A N 1
ATOM 1635 C CA . GLY A 1 203 ? -8.117 -26.406 -3.426 1 98.75 203 GLY A CA 1
ATOM 1636 C C . GLY A 1 203 ? -6.742 -26.594 -4.031 1 98.75 203 GLY A C 1
ATOM 1637 O O . GLY A 1 203 ? -6.219 -25.688 -4.691 1 98.75 203 GLY A O 1
ATOM 1638 N N . LYS A 1 204 ? -6.207 -27.75 -3.848 1 98.31 204 LYS A N 1
ATOM 1639 C CA . LYS A 1 204 ? -4.828 -28.047 -4.23 1 98.31 204 LYS A CA 1
ATOM 1640 C C . LYS A 1 204 ? -4.602 -27.781 -5.715 1 98.31 204 LYS A C 1
ATOM 1642 O O . LYS A 1 204 ? -3.57 -27.219 -6.098 1 98.31 204 LYS A O 1
ATOM 1647 N N . ASP A 1 205 ? -5.449 -28.172 -6.562 1 98.62 205 ASP A N 1
ATOM 1648 C CA . ASP A 1 205 ? -5.281 -28.016 -8 1 98.62 205 ASP A CA 1
ATOM 1649 C C . ASP A 1 205 ? -5.195 -26.531 -8.391 1 98.62 205 ASP A C 1
ATOM 1651 O O . ASP A 1 205 ? -4.301 -26.141 -9.141 1 98.62 205 ASP A O 1
ATOM 1655 N N . LEU A 1 206 ? -6.113 -25.781 -7.883 1 98.88 206 LEU A N 1
ATOM 1656 C CA . LEU A 1 206 ? -6.133 -24.359 -8.18 1 98.88 206 LEU A CA 1
ATOM 1657 C C . LEU A 1 206 ? -4.91 -23.656 -7.59 1 98.88 206 LEU A C 1
ATOM 1659 O O . LEU A 1 206 ? -4.316 -22.797 -8.227 1 98.88 206 LEU A O 1
ATOM 1663 N N . PHE A 1 207 ? -4.566 -24.016 -6.391 1 98.88 207 PHE A N 1
ATOM 1664 C CA . PHE A 1 207 ? -3.375 -23.5 -5.734 1 98.88 207 PHE A CA 1
ATOM 1665 C C . PHE A 1 207 ? -2.133 -23.75 -6.578 1 98.88 207 PHE A C 1
ATOM 1667 O O . PHE A 1 207 ? -1.343 -22.844 -6.824 1 98.88 207 PHE A O 1
ATOM 1674 N N . ASP A 1 208 ? -2.01 -24.953 -7.055 1 98.44 208 ASP A N 1
ATOM 1675 C CA . ASP A 1 208 ? -0.857 -25.344 -7.859 1 98.44 208 ASP A CA 1
ATOM 1676 C C . ASP A 1 208 ? -0.862 -24.625 -9.211 1 98.44 208 ASP A C 1
ATOM 1678 O O . ASP A 1 208 ? 0.182 -24.172 -9.68 1 98.44 208 ASP A O 1
ATOM 1682 N N . GLU A 1 209 ? -2.012 -24.578 -9.797 1 98.69 209 GLU A N 1
ATOM 1683 C CA . GLU A 1 209 ? -2.141 -23.891 -11.078 1 98.69 209 GLU A CA 1
ATOM 1684 C C . GLU A 1 209 ? -1.67 -22.438 -10.969 1 98.69 209 GLU A C 1
ATOM 1686 O O . GLU A 1 209 ? -0.918 -21.969 -11.828 1 98.69 209 GLU A O 1
ATOM 1691 N N . ALA A 1 210 ? -2.074 -21.75 -9.938 1 98.81 210 ALA A N 1
ATOM 1692 C CA . ALA A 1 210 ? -1.765 -20.328 -9.766 1 98.81 210 ALA A CA 1
ATOM 1693 C C . ALA A 1 210 ? -0.273 -20.125 -9.523 1 98.81 210 ALA A C 1
ATOM 1695 O O . ALA A 1 210 ? 0.294 -19.109 -9.945 1 98.81 210 ALA A O 1
ATOM 1696 N N . HIS A 1 211 ? 0.35 -21.094 -8.844 1 98.69 211 HIS A N 1
ATOM 1697 C CA . HIS A 1 211 ? 1.713 -20.844 -8.383 1 98.69 211 HIS A CA 1
ATOM 1698 C C . HIS A 1 211 ? 2.727 -21.609 -9.227 1 98.69 211 HIS A C 1
ATOM 1700 O O . HIS A 1 211 ? 3.934 -21.516 -8.992 1 98.69 211 HIS A O 1
ATOM 1706 N N . GLN A 1 212 ? 2.264 -22.328 -10.227 1 97.81 212 GLN A N 1
ATOM 1707 C CA . GLN A 1 212 ? 3.146 -23.156 -11.039 1 97.81 212 GLN A CA 1
ATOM 1708 C C . GLN A 1 212 ? 4.25 -22.312 -11.68 1 97.81 212 GLN A C 1
ATOM 1710 O O . GLN A 1 212 ? 5.418 -22.719 -11.68 1 97.81 212 GLN A O 1
ATOM 1715 N N . GLY A 1 213 ? 3.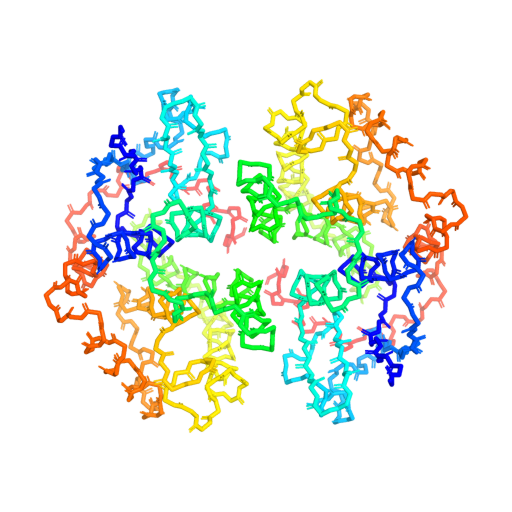891 -21.203 -12.195 1 95.94 213 GLY A N 1
ATOM 1716 C CA . GLY A 1 213 ? 4.863 -20.344 -12.844 1 95.94 213 GLY A CA 1
ATOM 1717 C C . GLY A 1 213 ? 5.965 -19.875 -11.914 1 95.94 213 GLY A C 1
ATOM 1718 O O . GLY A 1 213 ? 7.148 -20.031 -12.211 1 95.94 213 GLY A O 1
ATOM 1719 N N . ILE A 1 214 ? 5.59 -19.375 -10.781 1 96.62 214 ILE A N 1
ATOM 1720 C CA . ILE A 1 214 ? 6.551 -18.797 -9.852 1 96.62 214 ILE A CA 1
ATOM 1721 C C . ILE A 1 214 ? 7.418 -19.891 -9.242 1 96.62 214 ILE A C 1
ATOM 1723 O O . ILE A 1 214 ? 8.609 -19.703 -9.016 1 96.62 214 ILE A O 1
ATOM 1727 N N . LEU A 1 215 ? 6.844 -21.047 -8.953 1 96.94 215 LEU A N 1
ATOM 1728 C CA . LEU A 1 215 ? 7.598 -22.141 -8.359 1 96.94 215 LEU A CA 1
ATOM 1729 C C . LEU A 1 215 ? 8.555 -22.766 -9.367 1 96.94 215 LEU A C 1
ATOM 1731 O O . LEU A 1 215 ? 9.516 -23.438 -8.984 1 96.94 215 LEU A O 1
ATOM 1735 N N . GLY A 1 216 ? 8.328 -22.531 -10.633 1 96.31 216 GLY A N 1
ATOM 1736 C CA . GLY A 1 216 ? 9.219 -23 -11.68 1 96.31 216 GLY A CA 1
ATOM 1737 C C . GLY A 1 216 ? 10.156 -21.922 -12.195 1 96.31 216 GLY A C 1
ATOM 1738 O O . GLY A 1 216 ? 10.859 -22.125 -13.188 1 96.31 216 GLY A O 1
ATOM 1739 N N . ALA A 1 217 ? 10.164 -20.828 -11.586 1 96 217 ALA A N 1
ATOM 1740 C CA . ALA A 1 217 ? 10.82 -19.641 -12.109 1 96 217 ALA A CA 1
ATOM 1741 C C . ALA A 1 217 ? 12.328 -19.859 -12.266 1 96 217 ALA A C 1
ATOM 1743 O O . ALA A 1 217 ? 12.922 -19.438 -13.258 1 96 217 ALA A O 1
ATOM 1744 N N . GLN A 1 218 ? 12.961 -20.484 -11.344 1 95.5 218 GLN A N 1
ATOM 1745 C CA . GLN A 1 218 ? 14.398 -20.719 -11.422 1 95.5 218 GLN A CA 1
ATOM 1746 C C . GLN A 1 218 ? 14.758 -21.5 -12.672 1 95.5 218 GLN A C 1
ATOM 1748 O O . GLN A 1 218 ? 15.719 -21.172 -13.367 1 95.5 218 GLN A O 1
ATOM 1753 N N . ASP A 1 219 ? 14.023 -22.469 -12.93 1 94.44 219 ASP A N 1
ATOM 1754 C CA . ASP A 1 219 ? 14.273 -23.297 -14.109 1 94.44 219 ASP A CA 1
ATOM 1755 C C . ASP A 1 219 ? 13.969 -22.531 -15.391 1 94.44 219 ASP A C 1
ATOM 1757 O O . ASP A 1 219 ? 14.703 -22.641 -16.375 1 94.44 219 ASP A O 1
ATOM 1761 N N . ALA A 1 220 ? 12.93 -21.781 -15.328 1 90.88 220 ALA A N 1
ATOM 1762 C CA . ALA A 1 220 ? 12.547 -21 -16.5 1 90.88 220 ALA A CA 1
ATOM 1763 C C . ALA A 1 220 ? 13.625 -19.969 -16.844 1 90.88 220 ALA A C 1
ATOM 1765 O O . ALA A 1 220 ? 13.938 -19.75 -18.016 1 90.88 220 ALA A O 1
ATOM 1766 N N . MET A 1 221 ? 14.117 -19.406 -15.852 1 90.19 221 MET A N 1
ATOM 1767 C CA . MET A 1 221 ? 15.078 -18.328 -16.047 1 90.19 221 MET A CA 1
ATOM 1768 C C . MET A 1 221 ? 16.391 -18.859 -16.609 1 90.19 221 MET A C 1
ATOM 1770 O O . MET A 1 221 ? 17.125 -18.141 -17.266 1 90.19 221 MET A O 1
ATOM 1774 N N . LYS A 1 222 ? 16.75 -20.047 -16.344 1 89.69 222 LYS A N 1
ATOM 1775 C CA . LYS A 1 222 ? 17.938 -20.656 -16.906 1 89.69 222 LYS A CA 1
ATOM 1776 C C . LYS A 1 222 ? 17.891 -20.672 -18.438 1 89.69 222 LYS A C 1
ATOM 1778 O O . LYS A 1 222 ? 18.922 -20.609 -19.094 1 89.69 222 LYS A O 1
ATOM 1783 N N . GLN A 1 223 ? 16.688 -20.688 -18.891 1 88.69 223 GLN A N 1
ATOM 1784 C CA . GLN A 1 223 ? 16.5 -20.844 -20.328 1 88.69 223 GLN A CA 1
ATOM 1785 C C . GLN A 1 223 ? 16.328 -19.5 -21.016 1 88.69 223 GLN A C 1
ATOM 1787 O O . GLN A 1 223 ? 16.312 -19.422 -22.25 1 88.69 223 GLN A O 1
ATOM 1792 N N . VAL A 1 224 ? 16.203 -18.484 -20.359 1 87.62 224 VAL A N 1
ATOM 1793 C CA . VAL A 1 224 ? 15.922 -17.172 -20.922 1 87.62 224 VAL A CA 1
ATOM 1794 C C . VAL A 1 224 ? 17.234 -16.484 -21.312 1 87.62 224 VAL A C 1
ATOM 1796 O O . VAL A 1 224 ? 18.203 -16.531 -20.562 1 87.62 224 VAL A O 1
ATOM 1799 N N . ASP A 1 225 ? 17.203 -15.945 -22.531 1 87.38 225 ASP A N 1
ATOM 1800 C CA . ASP A 1 225 ? 18.312 -15.102 -22.969 1 87.38 225 ASP A CA 1
ATOM 1801 C C . ASP A 1 225 ? 18.297 -13.766 -22.219 1 87.38 225 ASP A C 1
ATOM 1803 O O . ASP A 1 225 ? 17.359 -12.984 -22.344 1 87.38 225 ASP A O 1
ATOM 1807 N N . PRO A 1 226 ? 19.359 -13.555 -21.562 1 85.56 226 PRO A N 1
ATOM 1808 C CA . PRO A 1 226 ? 19.406 -12.312 -20.781 1 85.56 226 PRO A CA 1
ATOM 1809 C C . PRO A 1 226 ? 19.188 -11.07 -21.641 1 85.56 226 PRO A C 1
ATOM 1811 O O . PRO A 1 226 ? 18.719 -10.047 -21.125 1 85.56 226 PRO A O 1
ATOM 1814 N N . SER A 1 227 ? 19.547 -11.117 -22.844 1 84.56 227 SER A N 1
ATOM 1815 C CA . SER A 1 227 ? 19.391 -9.969 -23.734 1 84.56 227 SER A CA 1
ATOM 1816 C C . SER A 1 227 ? 17.922 -9.57 -23.859 1 84.56 227 SER A C 1
ATOM 1818 O O . SER A 1 227 ? 17.609 -8.406 -24.141 1 84.56 227 SER A O 1
ATOM 1820 N N . LYS A 1 228 ? 17.078 -10.508 -23.578 1 81.19 228 LYS A N 1
ATOM 1821 C CA . LYS A 1 228 ? 15.648 -10.266 -23.672 1 81.19 228 LYS A CA 1
ATOM 1822 C C . LYS A 1 228 ? 15.141 -9.477 -22.469 1 81.19 228 LYS A C 1
ATOM 1824 O O . LYS A 1 228 ? 14.031 -8.938 -22.5 1 81.19 228 LYS A O 1
ATOM 1829 N N . LEU A 1 229 ? 16.031 -9.359 -21.531 1 86.44 229 LEU A N 1
ATOM 1830 C CA . LEU A 1 229 ? 15.602 -8.75 -20.281 1 86.44 229 LEU A CA 1
ATOM 1831 C C . LEU A 1 229 ? 16.266 -7.387 -20.094 1 86.44 229 LEU A C 1
ATOM 1833 O O . LEU A 1 229 ? 16.156 -6.785 -19.016 1 86.44 229 LEU A O 1
ATOM 1837 N N . GLU A 1 230 ? 16.859 -6.867 -21.125 1 85.44 230 GLU A N 1
ATOM 1838 C CA . GLU A 1 230 ? 17.641 -5.637 -21.031 1 85.44 230 GLU A CA 1
ATOM 1839 C C . GLU A 1 230 ? 16.734 -4.441 -20.703 1 85.44 230 GLU A C 1
ATOM 1841 O O . GLU A 1 230 ? 17.203 -3.461 -20.125 1 85.44 230 GLU A O 1
ATOM 1846 N N . LEU A 1 231 ? 15.523 -4.605 -20.984 1 84.19 231 LEU A N 1
ATOM 1847 C CA . LEU A 1 231 ? 14.578 -3.516 -20.766 1 84.19 231 LEU A CA 1
ATOM 1848 C C . LEU A 1 231 ? 14.438 -3.205 -19.281 1 84.19 231 LEU A C 1
ATOM 1850 O O . LEU A 1 231 ? 14.023 -2.105 -18.906 1 84.19 231 LEU A O 1
ATOM 1854 N N . PHE A 1 232 ? 14.875 -4.07 -18.453 1 86.88 232 PHE A N 1
ATOM 1855 C CA . PHE A 1 232 ? 14.688 -3.918 -17.016 1 86.88 232 PHE A CA 1
ATOM 1856 C C . PHE A 1 232 ? 15.914 -3.283 -16.359 1 86.88 232 PHE A C 1
ATOM 1858 O O . PHE A 1 232 ? 15.867 -2.881 -15.203 1 86.88 232 PHE A O 1
ATOM 1865 N N . LYS A 1 233 ? 16.938 -3.119 -17.078 1 87.5 233 LYS A N 1
ATOM 1866 C CA . LYS A 1 233 ? 18.203 -2.68 -16.516 1 87.5 233 LYS A CA 1
ATOM 1867 C C . LYS A 1 233 ? 18.078 -1.296 -15.883 1 87.5 233 LYS A C 1
ATOM 1869 O O . LYS A 1 233 ? 18.5 -1.081 -14.742 1 87.5 233 LYS A O 1
ATOM 1874 N N . PRO A 1 234 ? 17.469 -0.385 -16.578 1 81.38 234 PRO A N 1
ATOM 1875 C CA . PRO A 1 234 ? 17.328 0.933 -15.953 1 81.38 234 PRO A CA 1
ATOM 1876 C C . PRO A 1 234 ? 16.547 0.886 -14.641 1 81.38 234 PRO A C 1
ATOM 1878 O O . PRO A 1 234 ? 16.922 1.55 -13.672 1 81.38 234 PRO A O 1
ATOM 1881 N N . LYS A 1 235 ? 15.602 0.115 -14.617 1 80.56 235 LYS A N 1
ATOM 1882 C CA . LYS A 1 235 ? 14.797 -0.029 -13.406 1 80.56 235 LYS A CA 1
ATOM 1883 C C . LYS A 1 235 ? 15.602 -0.661 -12.281 1 80.56 235 LYS A C 1
ATOM 1885 O O . LYS A 1 235 ? 15.508 -0.234 -11.125 1 80.56 235 LYS A O 1
ATOM 1890 N N . ILE A 1 236 ? 16.297 -1.625 -12.656 1 84.75 236 ILE A N 1
ATOM 1891 C CA . ILE A 1 236 ? 17.125 -2.338 -11.68 1 84.75 236 ILE A CA 1
ATOM 1892 C C . ILE A 1 236 ? 18.125 -1.377 -11.055 1 84.75 236 ILE A C 1
ATOM 1894 O O . ILE A 1 236 ? 18.281 -1.338 -9.828 1 84.75 236 ILE A O 1
ATOM 1898 N N . LEU A 1 237 ? 18.734 -0.578 -11.891 1 79.06 237 LEU A N 1
ATOM 1899 C CA . LEU A 1 237 ? 19.734 0.356 -11.414 1 79.06 237 LEU A CA 1
ATOM 1900 C C . LEU A 1 237 ? 19.125 1.402 -10.484 1 79.06 237 LEU A C 1
ATOM 1902 O O . LEU A 1 237 ? 19.719 1.755 -9.461 1 79.06 237 LEU A O 1
ATOM 1906 N N . ARG A 1 238 ? 18.016 1.797 -10.75 1 76.38 238 ARG A N 1
ATOM 1907 C CA . ARG A 1 238 ? 17.344 2.838 -9.984 1 76.38 238 ARG A CA 1
ATOM 1908 C C . ARG A 1 238 ? 16.844 2.297 -8.648 1 76.38 238 ARG A C 1
ATOM 1910 O O . ARG A 1 238 ? 16.953 2.971 -7.625 1 76.38 238 ARG A O 1
ATOM 1917 N N . LEU A 1 239 ? 16.344 1.076 -8.656 1 77.12 239 LEU A N 1
ATOM 1918 C CA . LEU A 1 239 ? 15.625 0.552 -7.496 1 77.12 239 LEU A CA 1
ATOM 1919 C C . LEU A 1 239 ? 16.578 -0.171 -6.547 1 77.12 239 LEU A C 1
ATOM 1921 O O . LEU A 1 239 ? 16.328 -0.219 -5.34 1 77.12 239 LEU A O 1
ATOM 1925 N N . PHE A 1 240 ? 17.672 -0.608 -7.09 1 78.56 240 PHE A N 1
ATOM 1926 C CA . PHE A 1 240 ? 18.453 -1.515 -6.254 1 78.56 240 PHE A CA 1
ATOM 1927 C C . PHE A 1 240 ? 19.875 -1.005 -6.082 1 78.56 240 PHE A C 1
ATOM 1929 O O . PHE A 1 240 ? 20.625 -1.51 -5.246 1 78.56 240 PHE A O 1
ATOM 1936 N N . PHE A 1 241 ? 20.266 0.008 -6.957 1 72.81 241 PHE A N 1
ATOM 1937 C CA . PHE A 1 241 ? 21.625 0.499 -6.863 1 72.81 241 PHE A CA 1
ATOM 1938 C C . PHE A 1 241 ? 21.656 2.023 -6.852 1 72.81 241 PHE A C 1
ATOM 1940 O O . PHE A 1 241 ? 20.766 2.67 -7.391 1 72.81 241 PHE A O 1
ATOM 1947 N N . MET B 1 1 ? -18.453 4.855 23.922 1 67.62 1 MET B N 1
ATOM 1948 C CA . MET B 1 1 ? -17.094 5.031 24.422 1 67.62 1 MET B CA 1
ATOM 1949 C C . MET B 1 1 ? -16.234 5.75 23.375 1 67.62 1 MET B C 1
ATOM 1951 O O . MET B 1 1 ? -16.469 5.625 22.172 1 67.62 1 MET B O 1
ATOM 1955 N N . VAL B 1 2 ? -15.359 6.711 23.797 1 91.19 2 VAL B N 1
ATOM 1956 C CA . VAL B 1 2 ? -14.555 7.59 22.953 1 91.19 2 VAL B CA 1
ATOM 1957 C C . VAL B 1 2 ? -13.391 6.801 22.359 1 91.19 2 VAL B C 1
ATOM 1959 O O . VAL B 1 2 ? -12.773 5.98 23.031 1 91.19 2 VAL B O 1
ATOM 1962 N N . VAL B 1 3 ? -13.25 6.809 21.047 1 97.81 3 VAL B N 1
ATOM 1963 C CA . VAL B 1 3 ? -12.141 6.121 20.391 1 97.81 3 VAL B CA 1
ATOM 1964 C C . VAL B 1 3 ? -10.844 6.871 20.656 1 97.81 3 VAL B C 1
ATOM 1966 O O . VAL B 1 3 ? -10.836 8.102 20.75 1 97.81 3 VAL B O 1
ATOM 1969 N N . GLU B 1 4 ? -9.758 6.113 20.859 1 98.81 4 GLU B N 1
ATOM 1970 C CA . GLU B 1 4 ? -8.422 6.691 20.969 1 98.81 4 GLU B CA 1
ATOM 1971 C C . GLU B 1 4 ? -7.676 6.602 19.641 1 98.81 4 GLU B C 1
ATOM 1973 O O . GLU B 1 4 ? -7.637 5.543 19 1 98.81 4 GLU B O 1
ATOM 1978 N N . LEU B 1 5 ? -7.195 7.738 19.234 1 98.88 5 LEU B N 1
ATOM 1979 C CA . LEU B 1 5 ? -6.375 7.789 18.031 1 98.88 5 LEU B CA 1
ATOM 1980 C C . LEU B 1 5 ? -4.934 8.148 18.359 1 98.88 5 LEU B C 1
ATOM 1982 O O . LEU B 1 5 ? -4.668 9.211 18.922 1 98.88 5 LEU B O 1
ATOM 1986 N N . TYR B 1 6 ? -4.027 7.262 18.156 1 98.94 6 TYR B N 1
ATOM 1987 C CA . TYR B 1 6 ? -2.596 7.473 18.328 1 98.94 6 TYR B CA 1
ATOM 1988 C C . TYR B 1 6 ? -1.978 8.07 17.062 1 98.94 6 TYR B C 1
ATOM 1990 O O . TYR B 1 6 ? -1.888 7.395 16.031 1 98.94 6 TYR B O 1
ATOM 1998 N N . LEU B 1 7 ? -1.554 9.32 17.203 1 98.75 7 LEU B N 1
ATOM 1999 C CA . LEU B 1 7 ? -1.227 10.078 16.016 1 98.75 7 LEU B CA 1
ATOM 2000 C C . LEU B 1 7 ? 0.06 10.875 16.203 1 98.75 7 LEU B C 1
ATOM 2002 O O . LEU B 1 7 ? 0.389 11.266 17.328 1 98.75 7 LEU B O 1
ATOM 2006 N N . ASP B 1 8 ? 0.788 11.047 15.219 1 98.38 8 ASP B N 1
ATOM 2007 C CA . ASP B 1 8 ? 1.8 12.07 14.984 1 98.38 8 ASP B CA 1
ATOM 2008 C C . ASP B 1 8 ? 1.514 12.836 13.695 1 98.38 8 ASP B C 1
ATOM 2010 O O . ASP B 1 8 ? 1.657 12.297 12.594 1 98.38 8 ASP B O 1
ATOM 2014 N N . LEU B 1 9 ? 1.216 14.109 13.727 1 97.75 9 LEU B N 1
ATOM 2015 C CA . LEU B 1 9 ? 0.697 14.836 12.57 1 97.75 9 LEU B CA 1
ATOM 2016 C C . LEU B 1 9 ? 1.816 15.164 11.586 1 97.75 9 LEU B C 1
ATOM 2018 O O . LEU B 1 9 ? 1.565 15.727 10.523 1 97.75 9 LEU B O 1
ATOM 2022 N N . PHE B 1 10 ? 3.041 14.734 11.883 1 95.62 10 PHE B N 1
ATOM 2023 C CA . PHE B 1 10 ? 4.09 14.773 10.867 1 95.62 10 PHE B CA 1
ATOM 2024 C C . PHE B 1 10 ? 3.895 13.648 9.852 1 95.62 10 PHE B C 1
ATOM 2026 O O . PHE B 1 10 ? 4.457 13.695 8.758 1 95.62 10 PHE B O 1
ATOM 2033 N N . SER B 1 11 ? 3.205 12.68 10.266 1 96.38 11 SER B N 1
ATOM 2034 C CA . SER B 1 11 ? 2.914 11.523 9.43 1 96.38 11 SER B CA 1
ATOM 2035 C C . SER B 1 11 ? 1.729 11.789 8.508 1 96.38 11 SER B C 1
ATOM 2037 O O . SER B 1 11 ? 0.668 12.227 8.961 1 96.38 11 SER B O 1
ATOM 2039 N N . GLN B 1 12 ? 1.84 11.492 7.234 1 97.81 12 GLN B N 1
ATOM 2040 C CA . GLN B 1 12 ? 0.781 11.688 6.25 1 97.81 12 GLN B CA 1
ATOM 2041 C C . GLN B 1 12 ? -0.464 10.883 6.617 1 97.81 12 GLN B C 1
ATOM 2043 O O . GLN B 1 12 ? -1.558 11.445 6.73 1 97.81 12 GLN B O 1
ATOM 2048 N N . PRO B 1 13 ? -0.258 9.586 6.898 1 98.56 13 PRO B N 1
ATOM 2049 C CA . PRO B 1 13 ? -1.442 8.789 7.227 1 98.56 13 PRO B CA 1
ATOM 2050 C C . PRO B 1 13 ? -2.143 9.266 8.5 1 98.56 13 PRO B C 1
ATOM 2052 O O . PRO B 1 13 ? -3.369 9.195 8.594 1 98.56 13 PRO B O 1
ATOM 2055 N N . CYS B 1 14 ? -1.426 9.773 9.445 1 98.88 14 CYS B N 1
ATOM 2056 C CA . CYS B 1 14 ? -2.031 10.281 10.664 1 98.88 14 CYS B CA 1
ATOM 2057 C C . CYS B 1 14 ? -2.893 11.508 10.375 1 98.88 14 CYS B C 1
ATOM 2059 O O . CYS B 1 14 ? -3.971 11.664 10.953 1 98.88 14 CYS B O 1
ATOM 2061 N N . ARG B 1 15 ? -2.385 12.352 9.523 1 98.94 15 ARG B N 1
ATOM 2062 C CA . ARG B 1 15 ? -3.141 13.562 9.211 1 98.94 15 ARG B CA 1
ATOM 2063 C C . ARG B 1 15 ? -4.465 13.219 8.539 1 98.94 15 ARG B C 1
ATOM 2065 O O . ARG B 1 15 ? -5.473 13.898 8.758 1 98.94 15 ARG B O 1
ATOM 2072 N N . SER B 1 16 ? -4.508 12.188 7.691 1 98.94 16 SER B N 1
ATOM 2073 C CA . SER B 1 16 ? -5.766 11.781 7.078 1 98.94 16 SER B CA 1
ATOM 2074 C C . SER B 1 16 ? -6.781 11.344 8.133 1 98.94 16 SER B C 1
ATOM 2076 O O . SER B 1 16 ? -7.941 11.758 8.094 1 98.94 16 SER B O 1
ATOM 2078 N N . VAL B 1 17 ? -6.34 10.531 9.086 1 98.94 17 VAL B N 1
ATOM 2079 C CA . VAL B 1 17 ? -7.215 10.023 10.141 1 98.94 17 VAL B CA 1
ATOM 2080 C C . VAL B 1 17 ? -7.715 11.188 10.992 1 98.94 17 VAL B C 1
ATOM 2082 O O . VAL B 1 17 ? -8.898 11.25 11.328 1 98.94 17 VAL B O 1
ATOM 2085 N N . PHE B 1 18 ? -6.812 12.125 11.312 1 98.94 18 PHE B N 1
ATOM 2086 C CA . PHE B 1 18 ? -7.129 13.289 12.125 1 98.94 18 PHE B CA 1
ATOM 2087 C C . PHE B 1 18 ? -8.188 14.156 11.453 1 98.94 18 PHE B C 1
ATOM 2089 O O . PHE B 1 18 ? -9.211 14.477 12.055 1 98.94 18 PHE B O 1
ATOM 2096 N N . ILE B 1 19 ? -7.961 14.492 10.18 1 98.94 19 ILE B N 1
ATOM 2097 C CA . ILE B 1 19 ? -8.891 15.344 9.438 1 98.94 19 ILE B CA 1
ATOM 2098 C C . ILE B 1 19 ? -10.242 14.641 9.312 1 98.94 19 ILE B C 1
ATOM 2100 O O . ILE B 1 19 ? -11.289 15.273 9.5 1 98.94 19 ILE B O 1
ATOM 2104 N N . PHE B 1 20 ? -10.242 13.336 9.008 1 98.94 20 PHE B N 1
ATOM 2105 C CA . PHE B 1 20 ? -11.477 12.586 8.828 1 98.94 20 PHE B CA 1
ATOM 2106 C C . PHE B 1 20 ? -12.32 12.625 10.094 1 98.94 20 PHE B C 1
ATOM 2108 O O . PHE B 1 20 ? -13.523 12.883 10.039 1 98.94 20 PHE B O 1
ATOM 2115 N N . ALA B 1 21 ? -11.664 12.328 11.211 1 98.88 21 ALA B N 1
ATOM 2116 C CA . ALA B 1 21 ? -12.375 12.289 12.484 1 98.88 21 ALA B CA 1
ATOM 2117 C C . ALA B 1 21 ? -12.961 13.664 12.828 1 98.88 21 ALA B C 1
ATOM 2119 O O . ALA B 1 21 ? -14.133 13.773 13.188 1 98.88 21 ALA B O 1
ATOM 2120 N N . LYS B 1 22 ? -12.164 14.703 12.688 1 98.88 22 LYS B N 1
ATOM 2121 C CA . LYS B 1 22 ? -12.602 16.047 13.023 1 98.88 22 LYS B CA 1
ATOM 2122 C C . LYS B 1 22 ? -13.719 16.516 12.086 1 98.88 22 LYS B C 1
ATOM 2124 O O . LYS B 1 22 ? -14.734 17.047 12.539 1 98.88 22 LYS B O 1
ATOM 2129 N N . LYS B 1 23 ? -13.531 16.297 10.805 1 98.81 23 LYS B N 1
ATOM 2130 C CA . LYS B 1 23 ? -14.484 16.75 9.797 1 98.81 23 LYS B CA 1
ATOM 2131 C C . LYS B 1 23 ? -15.852 16.109 10 1 98.81 23 LYS B C 1
ATOM 2133 O O . LYS B 1 23 ? -16.875 16.719 9.695 1 98.81 23 LYS B O 1
ATOM 2138 N N . ASN B 1 24 ? -15.867 14.898 10.508 1 98.62 24 ASN B N 1
ATOM 2139 C CA . ASN B 1 24 ? -17.125 14.18 10.695 1 98.62 24 ASN B CA 1
ATOM 2140 C C . ASN B 1 24 ? -17.594 14.25 12.141 1 98.62 24 ASN B C 1
ATOM 2142 O O . ASN B 1 24 ? -18.5 13.5 12.539 1 98.62 24 ASN B O 1
ATOM 2146 N N . ASN B 1 25 ? -16.969 15.07 12.969 1 98.06 25 ASN B N 1
ATOM 2147 C CA . ASN B 1 25 ? -17.328 15.297 14.359 1 98.06 25 ASN B CA 1
ATOM 2148 C C . ASN B 1 25 ? -17.328 14 15.156 1 98.06 25 ASN B C 1
ATOM 2150 O O . ASN B 1 25 ? -18.219 13.766 15.977 1 98.06 25 ASN B O 1
ATOM 2154 N N . ILE B 1 26 ? -16.422 13.117 14.852 1 98.44 26 ILE B N 1
ATOM 2155 C CA . ILE B 1 26 ? -16.25 11.891 15.609 1 98.44 26 ILE B CA 1
ATOM 2156 C C . ILE B 1 26 ? -15.516 12.195 16.922 1 98.44 26 ILE B C 1
ATOM 2158 O O . ILE B 1 26 ? -14.43 12.781 16.906 1 98.44 26 ILE B O 1
ATOM 2162 N N . PRO B 1 27 ? -16.125 11.883 18 1 97.5 27 PRO B N 1
ATOM 2163 C CA . PRO B 1 27 ? -15.398 12.086 19.25 1 97.5 27 PRO B CA 1
ATOM 2164 C C . PRO B 1 27 ? -14.203 11.156 19.406 1 97.5 27 PRO B C 1
ATOM 2166 O O . PRO B 1 27 ? -14.328 9.945 19.219 1 97.5 27 PRO B O 1
ATOM 2169 N N . PHE B 1 28 ? -13.055 11.773 19.672 1 98.56 28 PHE B N 1
ATOM 2170 C CA . PHE B 1 28 ? -11.875 10.938 19.875 1 98.56 28 PHE B CA 1
ATOM 2171 C C . PHE B 1 28 ? -10.898 11.594 20.844 1 98.56 28 PHE B C 1
ATOM 2173 O O . PHE B 1 28 ? -10.938 12.805 21.047 1 98.56 28 PHE B O 1
ATOM 2180 N N . GLU B 1 29 ? -10.133 10.75 21.484 1 98.69 29 GLU B N 1
ATOM 2181 C CA . GLU B 1 29 ? -8.969 11.195 22.25 1 98.69 29 GLU B CA 1
ATOM 2182 C C . GLU B 1 29 ? -7.699 11.148 21.406 1 98.69 29 GLU B C 1
ATOM 2184 O O . GLU B 1 29 ? -7.348 10.102 20.859 1 98.69 29 GLU B O 1
ATOM 2189 N N . PHE B 1 30 ? -7.121 12.273 21.312 1 98.62 30 PHE B N 1
ATOM 2190 C CA . PHE B 1 30 ? -5.852 12.367 20.609 1 98.62 30 PHE B CA 1
ATOM 2191 C C . PHE B 1 30 ? -4.707 11.875 21.484 1 98.62 30 PHE B C 1
ATOM 2193 O O . PHE B 1 30 ? -4.336 12.531 22.469 1 98.62 30 PHE B O 1
ATOM 2200 N N . LYS B 1 31 ? -4.172 10.727 21.188 1 98.69 31 LYS B N 1
ATOM 2201 C CA . LYS B 1 31 ? -2.998 10.18 21.859 1 98.69 31 LYS B CA 1
ATOM 2202 C C . LYS B 1 31 ? -1.729 10.461 21.062 1 98.69 31 LYS B C 1
ATOM 2204 O O . LYS B 1 31 ? -1.42 9.742 20.109 1 98.69 31 LYS B O 1
ATOM 2209 N N . LYS B 1 32 ? -1.019 11.398 21.516 1 98.12 32 LYS B N 1
ATOM 2210 C CA . LYS B 1 32 ? 0.174 11.812 20.797 1 98.12 32 LYS B CA 1
ATOM 2211 C C . LYS B 1 32 ? 1.275 10.758 20.891 1 98.12 32 LYS B C 1
ATOM 2213 O O . LYS B 1 32 ? 1.573 10.266 21.984 1 98.12 32 LYS B O 1
ATOM 2218 N N . VAL B 1 33 ? 1.823 10.352 19.797 1 97.94 33 VAL B N 1
ATOM 2219 C CA . VAL B 1 33 ? 2.998 9.5 19.672 1 97.94 33 VAL B CA 1
ATOM 2220 C C . VAL B 1 33 ? 4.102 10.227 18.922 1 97.94 33 VAL B C 1
ATOM 2222 O O . VAL B 1 33 ? 3.947 10.539 17.734 1 97.94 33 VAL B O 1
ATOM 2225 N N . SER B 1 34 ? 5.23 10.531 19.562 1 94.94 34 SER B N 1
ATOM 2226 C CA . SER B 1 34 ? 6.336 11.234 18.906 1 94.94 34 SER B CA 1
ATOM 2227 C C . SER B 1 34 ? 7.207 10.266 18.109 1 94.94 34 SER B C 1
ATOM 2229 O O . SER B 1 34 ? 8.023 9.539 18.672 1 94.94 34 SER B O 1
ATOM 2231 N N . LEU B 1 35 ? 7.113 10.336 16.844 1 93.25 35 LEU B N 1
ATOM 2232 C CA . LEU B 1 35 ? 7.957 9.508 15.984 1 93.25 35 LEU B CA 1
ATOM 2233 C C . LEU B 1 35 ? 9.422 9.914 16.109 1 93.25 35 LEU B C 1
ATOM 2235 O O . LEU B 1 35 ? 10.305 9.062 16.109 1 93.25 35 LEU B O 1
ATOM 2239 N N . MET B 1 36 ? 9.625 11.156 16.203 1 89.62 36 MET B N 1
ATOM 2240 C CA . MET B 1 36 ? 10.984 11.68 16.312 1 89.62 36 MET B CA 1
ATOM 2241 C C . MET B 1 36 ? 11.688 11.117 17.547 1 89.62 36 MET B C 1
ATOM 2243 O O . MET B 1 36 ? 12.898 10.891 17.531 1 89.62 36 MET B O 1
ATOM 2247 N N . ASP B 1 37 ? 10.93 10.883 18.547 1 91 37 ASP B N 1
ATOM 2248 C CA . ASP B 1 37 ? 11.5 10.367 19.781 1 91 37 ASP B CA 1
ATOM 2249 C C . ASP B 1 37 ? 11.445 8.844 19.828 1 91 37 ASP B C 1
ATOM 2251 O O . ASP B 1 37 ? 11.82 8.227 20.828 1 91 37 ASP B O 1
ATOM 2255 N N . GLY B 1 38 ? 10.859 8.25 18.859 1 92.62 38 GLY B N 1
ATOM 2256 C CA . GLY B 1 38 ? 10.812 6.801 18.781 1 92.62 38 GLY B CA 1
ATOM 2257 C C . GLY B 1 38 ? 9.781 6.188 19.703 1 92.62 38 GLY B C 1
ATOM 2258 O O . GLY B 1 38 ? 9.891 5.016 20.078 1 92.62 38 GLY B O 1
ATOM 2259 N N . GLU B 1 39 ? 8.797 6.887 20.078 1 95.94 39 GLU B N 1
ATOM 2260 C CA . GLU B 1 39 ? 7.805 6.414 21.047 1 95.94 39 GLU B CA 1
ATOM 2261 C C . GLU B 1 39 ? 7.008 5.238 20.484 1 95.94 39 GLU B C 1
ATOM 2263 O O . GLU B 1 39 ? 6.504 4.406 21.25 1 95.94 39 GLU B O 1
ATOM 2268 N N . HIS B 1 40 ? 6.914 5.094 19.172 1 95.69 40 HIS B N 1
ATOM 2269 C CA . HIS B 1 40 ? 6.16 4.012 18.547 1 95.69 40 HIS B CA 1
ATOM 2270 C C . HIS B 1 40 ? 6.883 2.676 18.703 1 95.69 40 HIS B C 1
ATOM 2272 O O . HIS B 1 40 ? 6.297 1.616 18.484 1 95.69 40 HIS B O 1
ATOM 2278 N N . PHE B 1 41 ? 8.078 2.689 19.172 1 94.44 41 PHE B N 1
ATOM 2279 C CA . PHE B 1 41 ? 8.82 1.454 19.391 1 94.44 41 PHE B CA 1
ATOM 2280 C C . PHE B 1 41 ? 8.711 1.01 20.844 1 94.44 41 PHE B C 1
ATOM 2282 O O . PHE B 1 41 ? 9.148 -0.09 21.188 1 94.44 41 PHE B O 1
ATOM 2289 N N . GLY B 1 42 ? 8.18 1.811 21.688 1 95.62 42 GLY B N 1
ATOM 2290 C CA . GLY B 1 42 ? 8.094 1.513 23.109 1 95.62 42 GLY B CA 1
ATOM 2291 C C . GLY B 1 42 ? 7.055 0.456 23.438 1 95.62 42 GLY B C 1
ATOM 2292 O O . GLY B 1 42 ? 6.188 0.159 22.609 1 95.62 42 GLY B O 1
ATOM 2293 N N . ASP B 1 43 ? 7.082 -0.043 24.641 1 95.94 43 ASP B N 1
ATOM 2294 C CA . ASP B 1 43 ? 6.223 -1.138 25.078 1 95.94 43 ASP B CA 1
ATOM 2295 C C . ASP B 1 43 ? 4.766 -0.684 25.188 1 95.94 43 ASP B C 1
ATOM 2297 O O . ASP B 1 43 ? 3.85 -1.454 24.906 1 95.94 43 ASP B O 1
ATOM 2301 N N . GLU B 1 44 ? 4.613 0.49 25.625 1 96 44 GLU B N 1
ATOM 2302 C CA . GLU B 1 44 ? 3.248 0.99 25.766 1 96 44 GLU B CA 1
ATOM 2303 C C . GLU B 1 44 ? 2.521 1.035 24.438 1 96 44 GLU B C 1
ATOM 2305 O O . GLU B 1 44 ? 1.374 0.6 24.328 1 96 44 GLU B O 1
ATOM 2310 N N . PHE B 1 45 ? 3.191 1.584 23.438 1 97.94 45 PHE B N 1
ATOM 2311 C CA . PHE B 1 45 ? 2.57 1.632 22.109 1 97.94 45 PHE B CA 1
ATOM 2312 C C . PHE B 1 45 ? 2.438 0.232 21.531 1 97.94 45 PHE B C 1
ATOM 2314 O O . PHE B 1 45 ? 1.478 -0.057 20.812 1 97.94 45 PHE B O 1
ATOM 2321 N N . GLY B 1 46 ? 3.379 -0.608 21.859 1 97.12 46 GLY B N 1
ATOM 2322 C CA . GLY B 1 46 ? 3.338 -1.985 21.391 1 97.12 46 GLY B CA 1
ATOM 2323 C C . GLY B 1 46 ? 2.08 -2.721 21.828 1 97.12 46 GLY B C 1
ATOM 2324 O O . GLY B 1 46 ? 1.666 -3.682 21.172 1 97.12 46 GLY B O 1
ATOM 2325 N N . LYS B 1 47 ? 1.479 -2.307 22.891 1 96.62 47 LYS B N 1
ATOM 2326 C CA . LYS B 1 47 ? 0.23 -2.895 23.375 1 96.62 47 LYS B CA 1
ATOM 2327 C C . LYS B 1 47 ? -0.942 -2.492 22.484 1 96.62 47 LYS B C 1
ATOM 2329 O O . LYS B 1 47 ? -1.986 -3.146 22.484 1 96.62 47 LYS B O 1
ATOM 2334 N N . ILE B 1 48 ? -0.761 -1.403 21.734 1 97.56 48 ILE B N 1
ATOM 2335 C CA . ILE B 1 48 ? -1.802 -0.893 20.844 1 97.56 48 ILE B CA 1
ATOM 2336 C C . ILE B 1 48 ? -1.619 -1.476 19.453 1 97.56 48 ILE B C 1
ATOM 2338 O O . ILE B 1 48 ? -2.592 -1.873 18.797 1 97.56 48 ILE B O 1
ATOM 2342 N N . SER B 1 49 ? -0.394 -1.517 19.047 1 97.38 49 SER B N 1
ATOM 2343 C CA . SER B 1 49 ? -0.095 -2.031 17.719 1 97.38 49 SER B CA 1
ATOM 2344 C C . SER B 1 49 ? 1.274 -2.701 17.672 1 97.38 49 SER B C 1
ATOM 2346 O O . SER B 1 49 ? 2.297 -2.049 17.906 1 97.38 49 SER B O 1
ATOM 2348 N N . LYS B 1 50 ? 1.355 -3.938 17.312 1 96.81 50 LYS B N 1
ATOM 2349 C CA . LYS B 1 50 ? 2.609 -4.668 17.156 1 96.81 50 LYS B CA 1
ATOM 2350 C C . LYS B 1 50 ? 3.332 -4.25 15.875 1 96.81 50 LYS B C 1
ATOM 2352 O O . LYS B 1 50 ? 4.52 -4.539 15.703 1 96.81 50 LYS B O 1
ATOM 2357 N N . ILE B 1 51 ? 2.623 -3.59 15.016 1 97.25 51 ILE B N 1
ATOM 2358 C CA . ILE B 1 51 ? 3.199 -3.123 13.758 1 97.25 51 ILE B CA 1
ATOM 2359 C C . ILE B 1 51 ? 4.184 -1.99 14.031 1 97.25 51 ILE B C 1
ATOM 2361 O O . ILE B 1 51 ? 5.094 -1.744 13.234 1 97.25 51 ILE B O 1
ATOM 2365 N N . ARG B 1 52 ? 3.992 -1.286 15.133 1 97.56 52 ARG B N 1
ATOM 2366 C CA . ARG B 1 52 ? 4.863 -0.214 15.609 1 97.56 52 ARG B CA 1
ATOM 2367 C C . ARG B 1 52 ? 4.898 0.942 14.617 1 97.56 52 ARG B C 1
ATOM 2369 O O . ARG B 1 52 ? 5.961 1.51 14.352 1 97.56 52 ARG B O 1
ATOM 2376 N N . LYS B 1 53 ? 3.805 1.213 14.008 1 97.06 53 LYS B N 1
ATOM 2377 C CA . LYS B 1 53 ? 3.59 2.375 13.148 1 97.06 53 LYS B CA 1
ATOM 2378 C C . LYS B 1 53 ? 2.33 3.135 13.555 1 97.06 53 LYS B C 1
ATOM 2380 O O . LYS B 1 53 ? 1.438 2.57 14.195 1 97.06 53 LYS B O 1
ATOM 2385 N N . VAL B 1 54 ? 2.312 4.359 13.281 1 98.38 54 VAL B N 1
ATOM 2386 C CA . VAL B 1 54 ? 1.118 5.184 13.438 1 98.38 54 VAL B CA 1
ATOM 2387 C C . VAL B 1 54 ? 0.512 5.488 12.07 1 98.38 54 VAL B C 1
ATOM 2389 O O . VAL B 1 54 ? 1.216 5.48 11.062 1 98.38 54 VAL B O 1
ATOM 2392 N N . PRO B 1 55 ? -0.832 5.758 11.984 1 98.81 55 PRO B N 1
ATOM 2393 C CA . PRO B 1 55 ? -1.797 5.848 13.086 1 98.81 55 PRO B CA 1
ATOM 2394 C C . PRO B 1 55 ? -2.195 4.477 13.633 1 98.81 55 PRO B C 1
ATOM 2396 O O . PRO B 1 55 ? -1.973 3.457 12.977 1 98.81 55 PRO B O 1
ATOM 2399 N N . ALA B 1 56 ? -2.654 4.457 14.812 1 98.88 56 ALA B N 1
ATOM 2400 C CA . ALA B 1 56 ? -3.336 3.32 15.43 1 98.88 56 ALA B CA 1
ATOM 2401 C C . ALA B 1 56 ? -4.59 3.771 16.172 1 98.88 56 ALA B C 1
ATOM 2403 O O . ALA B 1 56 ? -4.707 4.938 16.562 1 98.88 56 ALA B O 1
ATOM 2404 N N . LEU B 1 57 ? -5.547 2.918 16.281 1 98.88 57 LEU B N 1
ATOM 2405 C CA . LEU B 1 57 ? -6.82 3.184 16.953 1 98.88 57 LEU B CA 1
ATOM 2406 C C . LEU B 1 57 ? -7.074 2.17 18.062 1 98.88 57 LEU B C 1
ATOM 2408 O O . LEU B 1 57 ? -6.797 0.98 17.891 1 98.88 57 LEU B O 1
ATOM 2412 N N . ARG B 1 58 ? -7.547 2.615 19.156 1 98.62 58 ARG B N 1
ATOM 2413 C CA . ARG B 1 58 ? -8.125 1.74 20.172 1 98.62 58 ARG B CA 1
ATOM 2414 C C . ARG B 1 58 ? -9.57 2.111 20.469 1 98.62 58 ARG B C 1
ATOM 2416 O O . ARG B 1 58 ? -9.875 3.27 20.75 1 98.62 58 ARG B O 1
ATOM 2423 N N . ASP B 1 59 ? -10.5 1.252 20.297 1 98.38 59 ASP B N 1
ATOM 2424 C CA . ASP B 1 59 ? -11.914 1.349 20.641 1 98.38 59 ASP B CA 1
ATOM 2425 C C . ASP B 1 59 ? -12.32 0.231 21.594 1 98.38 59 ASP B C 1
ATOM 2427 O O . ASP B 1 59 ? -12.742 -0.842 21.156 1 98.38 59 ASP B O 1
ATOM 2431 N N . GLY B 1 60 ? -12.305 0.504 22.875 1 96.69 60 GLY B N 1
ATOM 2432 C CA . GLY B 1 60 ? -12.461 -0.57 23.844 1 96.69 60 GLY B CA 1
ATOM 2433 C C . GLY B 1 60 ? -11.344 -1.593 23.781 1 96.69 60 GLY B C 1
ATOM 2434 O O . GLY B 1 60 ? -10.164 -1.245 23.922 1 96.69 60 GLY B O 1
ATOM 2435 N N . ASP B 1 61 ? -11.68 -2.756 23.5 1 95.94 61 ASP B N 1
ATOM 2436 C CA . ASP B 1 61 ? -10.695 -3.832 23.422 1 95.94 61 ASP B CA 1
ATOM 2437 C C . ASP B 1 61 ? -10.203 -4.035 21.984 1 95.94 61 ASP B C 1
ATOM 2439 O O . ASP B 1 61 ? -9.383 -4.914 21.734 1 95.94 61 ASP B O 1
ATOM 2443 N N . PHE B 1 62 ? -10.719 -3.236 21.172 1 97.44 62 PHE B N 1
ATOM 2444 C CA . PHE B 1 62 ? -10.414 -3.387 19.75 1 97.44 62 PHE B CA 1
ATOM 2445 C C . PHE B 1 62 ? -9.336 -2.404 19.328 1 97.44 62 PHE B C 1
ATOM 2447 O O . PHE B 1 62 ? -9.516 -1.188 19.438 1 97.44 62 PHE B O 1
ATOM 2454 N N . CYS B 1 63 ? -8.148 -2.922 18.828 1 98.38 63 CYS B N 1
ATOM 2455 C CA . CYS B 1 63 ? -7.078 -2.1 18.281 1 98.38 63 CYS B CA 1
ATOM 2456 C C . CYS B 1 63 ? -6.961 -2.299 16.781 1 98.38 63 CYS B C 1
ATOM 2458 O O . CYS B 1 63 ? -7.18 -3.402 16.266 1 98.38 63 CYS B O 1
ATOM 2460 N N . LEU B 1 64 ? -6.664 -1.27 16.109 1 98.62 64 LEU B N 1
ATOM 2461 C CA . LEU B 1 64 ? -6.605 -1.287 14.656 1 98.62 64 LEU B CA 1
ATOM 2462 C C . LEU B 1 64 ? -5.5 -0.374 14.141 1 98.62 64 LEU B C 1
ATOM 2464 O O . LEU B 1 64 ? -5.336 0.746 14.633 1 98.62 64 LEU B O 1
ATOM 2468 N N . ALA B 1 65 ? -4.73 -0.92 13.203 1 98.44 65 ALA B N 1
ATOM 2469 C CA . ALA B 1 65 ? -3.688 -0.122 12.562 1 98.44 65 ALA B CA 1
ATOM 2470 C C . ALA B 1 65 ? -4.051 0.187 11.109 1 98.44 65 ALA B C 1
ATOM 2472 O O . ALA B 1 65 ? -5.078 -0.272 10.609 1 98.44 65 ALA B O 1
ATOM 2473 N N . GLU B 1 66 ? -3.178 0.937 10.5 1 98.75 66 GLU B N 1
ATOM 2474 C CA . GLU B 1 66 ? -3.314 1.319 9.094 1 98.75 66 GLU B CA 1
ATOM 2475 C C . GLU B 1 66 ? -4.391 2.387 8.914 1 98.75 66 GLU B C 1
ATOM 2477 O O . GLU B 1 66 ? -5.555 2.162 9.25 1 98.75 66 GLU B O 1
ATOM 2482 N N . SER B 1 67 ? -4.027 3.486 8.32 1 98.88 67 SER B N 1
ATOM 2483 C CA . SER B 1 67 ? -4.898 4.656 8.234 1 9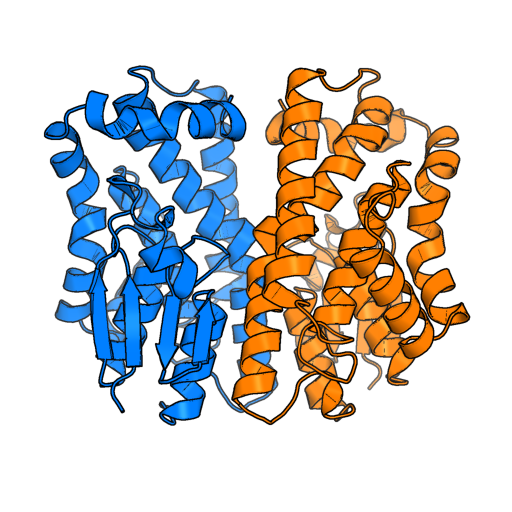8.88 67 SER B CA 1
ATOM 2484 C C . SER B 1 67 ? -6.164 4.344 7.445 1 98.88 67 SER B C 1
ATOM 2486 O O . SER B 1 67 ? -7.266 4.715 7.855 1 98.88 67 SER B O 1
ATOM 2488 N N . VAL B 1 68 ? -6.039 3.604 6.32 1 98.88 68 VAL B N 1
ATOM 2489 C CA . VAL B 1 68 ? -7.188 3.291 5.477 1 98.88 68 VAL B CA 1
ATOM 2490 C C . VAL B 1 68 ? -8.18 2.43 6.258 1 98.88 68 VAL B C 1
ATOM 2492 O O . VAL B 1 68 ? -9.375 2.717 6.273 1 98.88 68 VAL B O 1
ATOM 2495 N N . ALA B 1 69 ? -7.672 1.411 6.922 1 98.88 69 ALA B N 1
ATOM 2496 C CA . ALA B 1 69 ? -8.531 0.541 7.723 1 98.88 69 ALA B CA 1
ATOM 2497 C C . ALA B 1 69 ? -9.219 1.326 8.836 1 98.88 69 ALA B C 1
ATOM 2499 O O . ALA B 1 69 ? -10.406 1.132 9.094 1 98.88 69 ALA B O 1
ATOM 2500 N N . ILE B 1 70 ? -8.484 2.219 9.469 1 98.94 70 ILE B N 1
ATOM 2501 C CA . ILE B 1 70 ? -9.008 3.014 10.57 1 98.94 70 ILE B CA 1
ATOM 2502 C C . ILE B 1 70 ? -10.133 3.916 10.07 1 98.94 70 ILE B C 1
ATOM 2504 O O . ILE B 1 70 ? -11.203 3.984 10.688 1 98.94 70 ILE B O 1
ATOM 2508 N N . MET B 1 71 ? -9.93 4.578 8.969 1 98.94 71 MET B N 1
ATOM 2509 C CA . MET B 1 71 ? -10.938 5.504 8.477 1 98.94 71 MET B CA 1
ATOM 2510 C C . MET B 1 71 ? -12.18 4.754 7.996 1 98.94 71 MET B C 1
ATOM 2512 O O . MET B 1 71 ? -13.305 5.219 8.188 1 98.94 71 MET B O 1
ATOM 2516 N N . LEU B 1 72 ? -11.992 3.584 7.375 1 98.88 72 LEU B N 1
ATOM 2517 C CA . LEU B 1 72 ? -13.141 2.783 6.969 1 98.88 72 LEU B CA 1
ATOM 2518 C C . LEU B 1 72 ? -13.922 2.295 8.18 1 98.88 72 LEU B C 1
ATOM 2520 O O . LEU B 1 72 ? -15.156 2.283 8.172 1 98.88 72 LEU B O 1
ATOM 2524 N N . TYR B 1 73 ? -13.211 1.878 9.25 1 98.88 73 TYR B N 1
ATOM 2525 C CA . TYR B 1 73 ? -13.844 1.481 10.508 1 98.88 73 TYR B CA 1
ATOM 2526 C C . TYR B 1 73 ? -14.664 2.625 11.086 1 98.88 73 TYR B C 1
ATOM 2528 O O . TYR B 1 73 ? -15.836 2.443 11.43 1 98.88 73 TYR B O 1
ATOM 2536 N N . LEU B 1 74 ? -14.102 3.82 11.125 1 98.88 74 LEU B N 1
ATOM 2537 C CA . LEU B 1 74 ? -14.773 4.992 11.68 1 98.88 74 LEU B CA 1
ATOM 2538 C C . LEU B 1 74 ? -15.969 5.387 10.82 1 98.88 74 LEU B C 1
ATOM 2540 O O . LEU B 1 74 ? -17.016 5.777 11.352 1 98.88 74 LEU B O 1
ATOM 2544 N N . ALA B 1 75 ? -15.781 5.336 9.5 1 98.75 75 ALA B N 1
ATOM 2545 C CA . ALA B 1 75 ? -16.859 5.691 8.594 1 98.75 75 ALA B CA 1
ATOM 2546 C C . ALA B 1 75 ? -18.109 4.836 8.844 1 98.75 75 ALA B C 1
ATOM 2548 O O . ALA B 1 75 ? -19.219 5.352 8.914 1 98.75 75 ALA B O 1
ATOM 2549 N N . GLU B 1 76 ? -17.844 3.533 8.938 1 98.12 76 GLU B N 1
ATOM 2550 C CA . GLU B 1 76 ? -18.953 2.619 9.133 1 98.12 76 GLU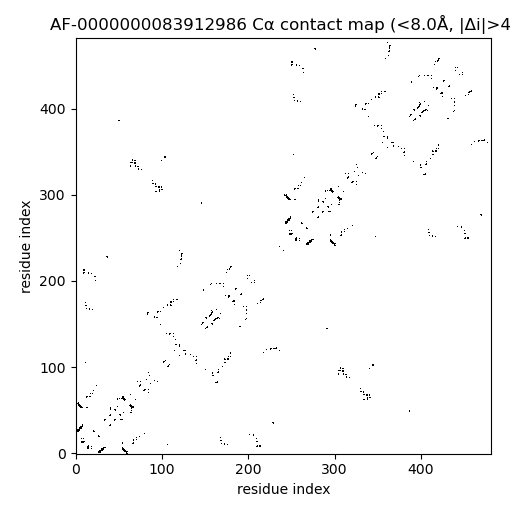 B CA 1
ATOM 2551 C C . GLU B 1 76 ? -19.531 2.74 10.547 1 98.12 76 GLU B C 1
ATOM 2553 O O . GLU B 1 76 ? -20.734 2.852 10.727 1 98.12 76 GLU B O 1
ATOM 2558 N N . LYS B 1 77 ? -18.703 2.742 11.547 1 98.12 77 LYS B N 1
ATOM 2559 C CA . LYS B 1 77 ? -19.141 2.777 12.938 1 98.12 77 LYS B CA 1
ATOM 2560 C C . LYS B 1 77 ? -19.969 4.027 13.227 1 98.12 77 LYS B C 1
ATOM 2562 O O . LYS B 1 77 ? -20.984 3.955 13.93 1 98.12 77 LYS B O 1
ATOM 2567 N N . PHE B 1 78 ? -19.578 5.121 12.688 1 98.25 78 PHE B N 1
ATOM 2568 C CA . PHE B 1 78 ? -20.203 6.387 13.039 1 98.25 78 PHE B CA 1
ATOM 2569 C C . PHE B 1 78 ? -21.125 6.859 11.922 1 98.25 78 PHE B C 1
ATOM 2571 O O . PHE B 1 78 ? -21.625 7.988 11.953 1 98.25 78 PHE B O 1
ATOM 2578 N N . GLN B 1 79 ? -21.297 6.035 10.891 1 97.69 79 GLN B N 1
ATOM 2579 C CA . GLN B 1 79 ? -22.234 6.297 9.797 1 97.69 79 GLN B CA 1
ATOM 2580 C C . GLN B 1 79 ? -22 7.68 9.188 1 97.69 79 GLN B C 1
ATOM 2582 O O . GLN B 1 79 ? -22.922 8.477 9.078 1 97.69 79 GLN B O 1
ATOM 2587 N N . THR B 1 80 ? -20.781 7.906 8.812 1 98.38 80 THR B N 1
ATOM 2588 C CA . THR B 1 80 ? -20.438 9.18 8.195 1 98.38 80 THR B CA 1
ATOM 2589 C C . THR B 1 80 ? -21.094 9.328 6.832 1 98.38 80 THR B C 1
ATOM 2591 O O . THR B 1 80 ? -21.641 8.352 6.293 1 98.38 80 THR B O 1
ATOM 2594 N N . PRO B 1 81 ? -21.125 10.516 6.246 1 98.12 81 PRO B N 1
ATOM 2595 C CA . PRO B 1 81 ? -21.781 10.734 4.957 1 98.12 81 PRO B CA 1
ATOM 2596 C C . PRO B 1 81 ? -21.312 9.766 3.877 1 98.12 81 PRO B C 1
ATOM 2598 O O . PRO B 1 81 ? -20.125 9.445 3.818 1 98.12 81 PRO B O 1
ATOM 2601 N N . ASP B 1 82 ? -22.188 9.359 2.994 1 97.56 82 ASP B N 1
ATOM 2602 C CA . ASP B 1 82 ? -21.969 8.367 1.95 1 97.56 82 ASP B CA 1
ATOM 2603 C C . ASP B 1 82 ? -20.812 8.781 1.032 1 97.56 82 ASP B C 1
ATOM 2605 O O . ASP B 1 82 ? -20.125 7.926 0.478 1 97.56 82 ASP B O 1
ATOM 2609 N N . ARG B 1 83 ? -20.578 10.047 0.929 1 96.44 83 ARG B N 1
ATOM 2610 C CA . ARG B 1 83 ? -19.594 10.57 -0.026 1 96.44 83 ARG B CA 1
ATOM 2611 C C . ARG B 1 83 ? -18.188 10.094 0.307 1 96.44 83 ARG B C 1
ATOM 2613 O O . ARG B 1 83 ? -17.328 10.008 -0.575 1 96.44 83 ARG B O 1
ATOM 2620 N N . TRP B 1 84 ? -17.922 9.82 1.548 1 98.5 84 TRP B N 1
ATOM 2621 C CA . TRP B 1 84 ? -16.578 9.438 1.963 1 98.5 84 TRP B CA 1
ATOM 2622 C C . TRP B 1 84 ? -16.188 8.086 1.37 1 98.5 84 TRP B C 1
ATOM 2624 O O . TRP B 1 84 ? -15.055 7.895 0.935 1 98.5 84 TRP B O 1
ATOM 2634 N N . PHE B 1 85 ? -17.094 7.188 1.434 1 98.38 85 PHE B N 1
ATOM 2635 C CA . PHE B 1 85 ? -16.953 5.828 0.926 1 98.38 85 PHE B CA 1
ATOM 2636 C C . PHE B 1 85 ? -18.266 5.324 0.356 1 98.38 85 PHE B C 1
ATOM 2638 O O . PHE B 1 85 ? -18.984 4.555 1.009 1 98.38 85 PHE B O 1
ATOM 2645 N N . PRO B 1 86 ? -18.5 5.625 -0.905 1 97.69 86 PRO B N 1
ATOM 2646 C CA . PRO B 1 86 ? -19.844 5.535 -1.466 1 97.69 86 PRO B CA 1
ATOM 2647 C C . PRO B 1 86 ? -20.375 4.102 -1.534 1 97.69 86 PRO B C 1
ATOM 2649 O O . PRO B 1 86 ? -19.609 3.178 -1.818 1 97.69 86 PRO B O 1
ATOM 2652 N N . ALA B 1 87 ? -21.656 3.951 -1.396 1 96.31 87 ALA B N 1
ATOM 2653 C CA . ALA B 1 87 ? -22.328 2.656 -1.531 1 96.31 87 ALA B CA 1
ATOM 2654 C C . ALA B 1 87 ? -22.375 2.213 -2.992 1 96.31 87 ALA B C 1
ATOM 2656 O O . ALA B 1 87 ? -22.438 1.018 -3.281 1 96.31 87 ALA B O 1
ATOM 2657 N N . ASP B 1 88 ? -22.391 3.182 -3.879 1 97.38 88 ASP B N 1
ATOM 2658 C CA . ASP B 1 88 ? -22.359 2.867 -5.305 1 97.38 88 ASP B CA 1
ATOM 2659 C C . ASP B 1 88 ? -21.125 2.037 -5.656 1 97.38 88 ASP B C 1
ATOM 2661 O O . ASP B 1 88 ? -20 2.443 -5.379 1 97.38 88 ASP B O 1
ATOM 2665 N N . LEU B 1 89 ? -21.328 0.935 -6.242 1 97.88 89 LEU B N 1
ATOM 2666 C CA . LEU B 1 89 ? -20.281 -0.046 -6.477 1 97.88 89 LEU B CA 1
ATOM 2667 C C . LEU B 1 89 ? -19.141 0.565 -7.285 1 97.88 89 LEU B C 1
ATOM 2669 O O . LEU B 1 89 ? -17.969 0.399 -6.938 1 97.88 89 LEU B O 1
ATOM 2673 N N . ARG B 1 90 ? -19.438 1.209 -8.375 1 97 90 ARG B N 1
ATOM 2674 C CA . ARG B 1 90 ? -18.406 1.766 -9.242 1 97 90 ARG B CA 1
ATOM 2675 C C . ARG B 1 90 ? -17.641 2.877 -8.539 1 97 90 ARG B C 1
ATOM 2677 O O . ARG B 1 90 ? -16.406 2.912 -8.594 1 97 90 ARG B O 1
ATOM 2684 N N . LEU B 1 91 ? -18.375 3.793 -7.871 1 97.5 91 LEU B N 1
ATOM 2685 C CA . LEU B 1 91 ? -17.719 4.875 -7.145 1 97.5 91 LEU B CA 1
ATOM 2686 C C . LEU B 1 91 ? -16.844 4.324 -6.02 1 97.5 91 LEU B C 1
ATOM 2688 O O . LEU B 1 91 ? -15.711 4.773 -5.828 1 97.5 91 LEU B O 1
ATOM 2692 N N . ARG B 1 92 ? -17.359 3.365 -5.309 1 98.12 92 ARG B N 1
ATOM 2693 C CA . ARG B 1 92 ? -16.609 2.738 -4.219 1 98.12 92 ARG B CA 1
ATOM 2694 C C . ARG B 1 92 ? -15.352 2.064 -4.738 1 98.12 92 ARG B C 1
ATOM 2696 O O . ARG B 1 92 ? -14.305 2.117 -4.094 1 98.12 92 ARG B O 1
ATOM 2703 N N . SER B 1 93 ? -15.445 1.439 -5.891 1 98.56 93 SER B N 1
ATOM 2704 C CA . SER B 1 93 ? -14.305 0.761 -6.492 1 98.56 93 SER B CA 1
ATOM 2705 C C . SER B 1 93 ? -13.211 1.753 -6.871 1 98.56 93 SER B C 1
ATOM 2707 O O . SER B 1 93 ? -12.016 1.451 -6.746 1 98.56 93 SER B O 1
ATOM 2709 N N . ARG B 1 94 ? -13.609 2.902 -7.27 1 98.12 94 ARG B N 1
ATOM 2710 C CA . ARG B 1 94 ? -12.633 3.936 -7.594 1 98.12 94 ARG B CA 1
ATOM 2711 C C . ARG B 1 94 ? -11.922 4.43 -6.34 1 98.12 94 ARG B C 1
ATOM 2713 O O . ARG B 1 94 ? -10.719 4.711 -6.371 1 98.12 94 ARG B O 1
ATOM 2720 N N . VAL B 1 95 ? -12.688 4.566 -5.266 1 98.69 95 VAL B N 1
ATOM 2721 C CA . VAL B 1 95 ? -12.062 4.918 -3.994 1 98.69 95 VAL B CA 1
ATOM 2722 C C . VAL B 1 95 ? -11.062 3.836 -3.592 1 98.69 95 VAL B C 1
ATOM 2724 O O . VAL B 1 95 ? -9.906 4.141 -3.271 1 98.69 95 VAL B O 1
ATOM 2727 N N . ASN B 1 96 ? -11.477 2.574 -3.717 1 98.75 96 ASN B N 1
ATOM 2728 C CA . ASN B 1 96 ? -10.609 1.451 -3.365 1 98.75 96 ASN B CA 1
ATOM 2729 C C . ASN B 1 96 ? -9.375 1.397 -4.254 1 98.75 96 ASN B C 1
ATOM 2731 O O . ASN B 1 96 ? -8.289 1.03 -3.793 1 98.75 96 ASN B O 1
ATOM 2735 N N . GLU B 1 97 ? -9.555 1.706 -5.492 1 98.75 97 GLU B N 1
ATOM 2736 C CA . GLU B 1 97 ? -8.43 1.722 -6.422 1 98.75 97 GLU B CA 1
ATOM 2737 C C . GLU B 1 97 ? -7.34 2.68 -5.953 1 98.75 97 GLU B C 1
ATOM 2739 O O . GLU B 1 97 ? -6.172 2.297 -5.852 1 98.75 97 GLU B O 1
ATOM 2744 N N . TYR B 1 98 ? -7.762 3.908 -5.648 1 98.81 98 TYR B N 1
ATOM 2745 C CA . TYR B 1 98 ? -6.789 4.895 -5.191 1 98.81 98 TYR B CA 1
ATOM 2746 C C . TYR B 1 98 ? -6.168 4.477 -3.865 1 98.81 98 TYR B C 1
ATOM 2748 O O . TYR B 1 98 ? -4.949 4.574 -3.686 1 98.81 98 TYR B O 1
ATOM 2756 N N . LEU B 1 99 ? -7.047 4.02 -2.918 1 98.88 99 LEU B N 1
ATOM 2757 C CA . LEU B 1 99 ? -6.586 3.67 -1.579 1 98.88 99 LEU B CA 1
ATOM 2758 C C . LEU B 1 99 ? -5.621 2.492 -1.626 1 98.88 99 LEU B C 1
ATOM 2760 O O . LEU B 1 99 ? -4.805 2.316 -0.719 1 98.88 99 LEU B O 1
ATOM 2764 N N . SER B 1 100 ? -5.676 1.695 -2.674 1 98.69 100 SER B N 1
ATOM 2765 C CA . SER B 1 100 ? -4.762 0.568 -2.836 1 98.69 100 SER B CA 1
ATOM 2766 C C . SER B 1 100 ? -3.49 0.988 -3.562 1 98.69 100 SER B C 1
ATOM 2768 O O . SER B 1 100 ? -2.416 0.438 -3.311 1 98.69 100 SER B O 1
ATOM 2770 N N . TRP B 1 101 ? -3.557 1.967 -4.395 1 98.62 101 TRP B N 1
ATOM 2771 C CA . TRP B 1 101 ? -2.477 2.387 -5.281 1 98.62 101 TRP B CA 1
ATOM 2772 C C . TRP B 1 101 ? -1.478 3.271 -4.539 1 98.62 101 TRP B C 1
ATOM 2774 O O . TRP B 1 101 ? -0.266 3.143 -4.73 1 98.62 101 TRP B O 1
ATOM 2784 N N . GLN B 1 102 ? -1.941 4.086 -3.676 1 98.69 102 GLN B N 1
ATOM 2785 C CA . GLN B 1 102 ? -1.202 5.219 -3.129 1 98.69 102 GLN B CA 1
ATOM 2786 C C . GLN B 1 102 ? -0.014 4.75 -2.295 1 98.69 102 GLN B C 1
ATOM 2788 O O . GLN B 1 102 ? 1.003 5.441 -2.209 1 98.69 102 GLN B O 1
ATOM 2793 N N . HIS B 1 103 ? -0.066 3.533 -1.729 1 98.25 103 HIS B N 1
ATOM 2794 C CA . HIS B 1 103 ? 0.956 3.072 -0.797 1 98.25 103 HIS B CA 1
ATOM 2795 C C . HIS B 1 103 ? 2.338 3.092 -1.44 1 98.25 103 HIS B C 1
ATOM 2797 O O . HIS B 1 103 ? 3.27 3.693 -0.903 1 98.25 103 HIS B O 1
ATOM 2803 N N . MET B 1 104 ? 2.406 2.518 -2.627 1 96.88 104 MET B N 1
ATOM 2804 C CA . MET B 1 104 ? 3.684 2.355 -3.314 1 96.88 104 MET B CA 1
ATOM 2805 C C . MET B 1 104 ? 3.908 3.48 -4.32 1 96.88 104 MET B C 1
ATOM 2807 O O . MET B 1 104 ? 4.77 3.373 -5.195 1 96.88 104 MET B O 1
ATOM 2811 N N . ALA B 1 105 ? 3.098 4.5 -4.281 1 97.31 105 ALA B N 1
ATOM 2812 C CA . ALA B 1 105 ? 3.18 5.625 -5.211 1 97.31 105 ALA B CA 1
ATOM 2813 C C . ALA B 1 105 ? 3.322 6.949 -4.457 1 97.31 105 ALA B C 1
ATOM 2815 O O . ALA B 1 105 ? 4.371 7.227 -3.871 1 97.31 105 ALA B O 1
ATOM 2816 N N . ILE B 1 106 ? 2.279 7.703 -4.363 1 98.06 106 ILE B N 1
ATOM 2817 C CA . ILE B 1 106 ? 2.395 9.078 -3.889 1 98.06 106 ILE B CA 1
ATOM 2818 C C . ILE B 1 106 ? 2.84 9.086 -2.43 1 98.06 106 ILE B C 1
ATOM 2820 O O . ILE B 1 106 ? 3.637 9.93 -2.02 1 98.06 106 ILE B O 1
ATOM 2824 N N . ARG B 1 107 ? 2.354 8.156 -1.585 1 98 107 ARG B N 1
ATOM 2825 C CA . ARG B 1 107 ? 2.748 8.117 -0.18 1 98 107 ARG B CA 1
ATOM 2826 C C . ARG B 1 107 ? 4.246 7.863 -0.039 1 98 107 ARG B C 1
ATOM 2828 O O . ARG B 1 107 ? 4.941 8.594 0.668 1 98 107 ARG B O 1
ATOM 2835 N N . MET B 1 108 ? 4.715 6.863 -0.691 1 96.44 108 MET B N 1
ATOM 2836 C CA . MET B 1 108 ? 6.125 6.496 -0.63 1 96.44 108 MET B CA 1
ATOM 2837 C C . MET B 1 108 ? 7 7.578 -1.252 1 96.44 108 MET B C 1
ATOM 2839 O O . MET B 1 108 ? 8.008 7.98 -0.668 1 96.44 108 MET B O 1
ATOM 2843 N N . HIS B 1 109 ? 6.652 8.039 -2.42 1 97.5 109 HIS B N 1
ATOM 2844 C CA . HIS B 1 109 ? 7.469 9 -3.152 1 97.5 109 HIS B CA 1
ATOM 2845 C C . HIS B 1 109 ? 7.527 10.344 -2.426 1 97.5 109 HIS B C 1
ATOM 2847 O O . HIS B 1 109 ? 8.578 10.984 -2.385 1 97.5 109 HIS B O 1
ATOM 2853 N N . GLY B 1 110 ? 6.359 10.758 -1.91 1 97.38 110 GLY B N 1
ATOM 2854 C CA . GLY B 1 110 ? 6.348 11.984 -1.134 1 97.38 110 GLY B CA 1
ATOM 2855 C C . GLY B 1 110 ? 7.172 11.898 0.137 1 97.38 110 GLY B C 1
ATOM 2856 O O . GLY B 1 110 ? 7.91 12.828 0.472 1 97.38 110 GLY B O 1
ATOM 2857 N N . SER B 1 111 ? 6.992 10.82 0.865 1 96.44 111 SER B N 1
ATOM 2858 C CA . SER B 1 111 ? 7.77 10.594 2.08 1 96.44 111 SER B CA 1
ATOM 2859 C C . SER B 1 111 ? 9.266 10.555 1.779 1 96.44 111 SER B C 1
ATOM 2861 O O . SER B 1 111 ? 10.07 11.109 2.529 1 96.44 111 SER B O 1
ATOM 2863 N N . LYS B 1 112 ? 9.633 9.883 0.695 1 95.81 112 LYS B N 1
ATOM 2864 C CA . LYS B 1 112 ? 11.031 9.781 0.288 1 95.81 112 LYS B CA 1
ATOM 2865 C C . LYS B 1 112 ? 11.633 11.156 0.034 1 95.81 112 LYS B C 1
ATOM 2867 O O . LYS B 1 112 ? 12.773 11.422 0.432 1 95.81 112 LYS B O 1
ATOM 2872 N N . MET B 1 113 ? 10.891 11.992 -0.587 1 96.56 113 MET B N 1
ATOM 2873 C CA . MET B 1 113 ? 11.359 13.344 -0.86 1 96.56 113 MET B CA 1
ATOM 2874 C C . MET B 1 113 ? 11.586 14.117 0.437 1 96.56 113 MET B C 1
ATOM 2876 O O . MET B 1 113 ? 12.578 14.828 0.578 1 96.56 113 MET B O 1
ATOM 2880 N N . PHE B 1 114 ? 10.672 13.992 1.36 1 96.5 114 PHE B N 1
ATOM 2881 C CA . PHE B 1 114 ? 10.797 14.641 2.66 1 96.5 114 PHE B CA 1
ATOM 2882 C C . PHE B 1 114 ? 12.062 14.172 3.377 1 96.5 114 PHE B C 1
ATOM 2884 O O . PHE B 1 114 ? 12.82 14.984 3.912 1 96.5 114 PHE B O 1
ATOM 2891 N N . TRP B 1 115 ? 12.352 12.93 3.312 1 95.12 115 TRP B N 1
ATOM 2892 C CA . TRP B 1 115 ? 13.523 12.352 3.963 1 95.12 115 TRP B CA 1
ATOM 2893 C C . TRP B 1 115 ? 14.805 12.805 3.281 1 95.12 115 TRP B C 1
ATOM 2895 O O . TRP B 1 115 ? 15.742 13.266 3.945 1 95.12 115 TRP B O 1
ATOM 2905 N N . MET B 1 116 ? 14.789 12.727 2.002 1 96.19 116 MET B N 1
ATOM 2906 C CA . MET B 1 116 ? 16.016 12.977 1.259 1 96.19 116 MET B CA 1
ATOM 2907 C C . MET B 1 116 ? 16.375 14.461 1.282 1 96.19 116 MET B C 1
ATOM 2909 O O . MET B 1 116 ? 17.547 14.82 1.325 1 96.19 116 MET B O 1
ATOM 2913 N N . ARG B 1 117 ? 15.391 15.297 1.324 1 96.06 117 ARG B N 1
ATOM 2914 C CA . ARG B 1 117 ? 15.648 16.719 1.198 1 96.06 117 ARG B CA 1
ATOM 2915 C C . ARG B 1 117 ? 15.859 17.375 2.566 1 96.06 117 ARG B C 1
ATOM 2917 O O . ARG B 1 117 ? 16.531 18.406 2.68 1 96.06 117 ARG B O 1
ATOM 2924 N N . LEU B 1 118 ? 15.281 16.766 3.58 1 95.44 118 LEU B N 1
ATOM 2925 C CA . LEU B 1 118 ? 15.297 17.469 4.859 1 95.44 118 LEU B CA 1
ATOM 2926 C C . LEU B 1 118 ? 15.914 16.594 5.949 1 95.44 118 LEU B C 1
ATOM 2928 O O . LEU B 1 118 ? 16.922 16.984 6.562 1 95.44 118 LEU B O 1
ATOM 2932 N N . MET B 1 119 ? 15.453 15.398 6.148 1 93.56 119 MET B N 1
ATOM 2933 C CA . MET B 1 119 ? 15.812 14.586 7.312 1 93.56 119 MET B CA 1
ATOM 2934 C C . MET B 1 119 ? 17.234 14.055 7.191 1 93.56 119 MET B C 1
ATOM 2936 O O . MET B 1 119 ? 18.047 14.211 8.109 1 93.56 119 MET B O 1
ATOM 2940 N N . ILE B 1 120 ? 17.547 13.492 6.035 1 94.31 120 ILE B N 1
ATOM 2941 C CA . ILE B 1 120 ? 18.844 12.867 5.855 1 94.31 120 ILE B CA 1
ATOM 2942 C C . ILE B 1 120 ? 19.953 13.922 5.961 1 94.31 120 ILE B C 1
ATOM 2944 O O . ILE B 1 120 ? 20.891 13.766 6.727 1 94.31 120 ILE B O 1
ATOM 2948 N N . PRO B 1 121 ? 19.812 15.008 5.215 1 93.44 121 PRO B N 1
ATOM 2949 C CA . PRO B 1 121 ? 20.828 16.047 5.371 1 93.44 121 PRO B CA 1
ATOM 2950 C C . PRO B 1 121 ? 20.969 16.516 6.816 1 93.44 121 PRO B C 1
ATOM 2952 O O . PRO B 1 121 ? 22.078 16.797 7.277 1 93.44 121 PRO B O 1
ATOM 2955 N N . LYS B 1 122 ? 19.891 16.594 7.551 1 92 122 LYS B N 1
ATOM 2956 C CA . LYS B 1 122 ? 19.922 17.062 8.93 1 92 122 LYS B CA 1
ATOM 2957 C C . LYS B 1 122 ? 20.594 16.031 9.844 1 92 122 LYS B C 1
ATOM 2959 O O . LYS B 1 122 ? 21.375 16.391 10.719 1 92 122 LYS B O 1
ATOM 2964 N N . ILE B 1 123 ? 20.312 14.805 9.648 1 90.94 123 ILE B N 1
ATOM 2965 C CA . ILE B 1 123 ? 20.766 13.742 10.555 1 90.94 123 ILE B CA 1
ATOM 2966 C C . ILE B 1 123 ? 22.203 13.344 10.219 1 90.94 123 ILE B C 1
ATOM 2968 O O . ILE B 1 123 ? 23.031 13.188 11.117 1 90.94 123 ILE B O 1
ATOM 2972 N N . MET B 1 124 ? 22.438 13.281 8.922 1 90.75 124 MET B N 1
ATOM 2973 C CA . MET B 1 124 ? 23.734 12.75 8.492 1 90.75 124 MET B CA 1
ATOM 2974 C C . MET B 1 124 ? 24.719 13.883 8.195 1 90.75 124 MET B C 1
ATOM 2976 O O . MET B 1 124 ? 25.922 13.656 8.102 1 90.75 124 MET B O 1
ATOM 2980 N N . GLY B 1 125 ? 24.25 15.039 7.941 1 90.06 125 GLY B N 1
ATOM 2981 C CA . GLY B 1 125 ? 25.109 16.172 7.629 1 90.06 125 GLY B CA 1
ATOM 2982 C C . GLY B 1 125 ? 25.625 16.156 6.199 1 90.06 125 GLY B C 1
ATOM 2983 O O . GLY B 1 125 ? 26.594 16.844 5.879 1 90.06 125 GLY B O 1
ATOM 2984 N N . ILE B 1 126 ? 25.031 15.297 5.461 1 90.5 126 ILE B N 1
ATOM 2985 C CA . ILE B 1 126 ? 25.438 15.219 4.062 1 90.5 126 ILE B CA 1
ATOM 2986 C C . ILE B 1 126 ? 24.203 15.289 3.16 1 90.5 126 ILE B C 1
ATOM 2988 O O . ILE B 1 126 ? 23.125 14.836 3.539 1 90.5 126 ILE B O 1
ATOM 2992 N N . ASP B 1 127 ? 24.469 15.828 2.02 1 90.94 127 ASP B N 1
ATOM 2993 C CA . ASP B 1 127 ? 23.391 15.867 1.045 1 90.94 127 ASP B CA 1
ATOM 2994 C C . ASP B 1 127 ? 23.281 14.547 0.285 1 90.94 127 ASP B C 1
ATOM 2996 O O . ASP B 1 127 ? 24.297 13.891 0.031 1 90.94 127 ASP B O 1
ATOM 3000 N N . VAL B 1 128 ? 22.047 14.25 -0.067 1 92.31 128 VAL B N 1
ATOM 3001 C CA . VAL B 1 128 ? 21.828 13.086 -0.921 1 92.31 128 VAL B CA 1
ATOM 3002 C C . VAL B 1 128 ? 22.406 13.352 -2.312 1 92.31 128 VAL B C 1
ATOM 3004 O O . VAL B 1 128 ? 22.25 14.445 -2.855 1 92.31 128 VAL B O 1
ATOM 3007 N N . PRO B 1 129 ? 23.078 12.352 -2.834 1 91.81 129 PRO B N 1
ATOM 3008 C CA . PRO B 1 129 ? 23.641 12.531 -4.176 1 91.81 129 PRO B CA 1
ATOM 3009 C C . PRO B 1 129 ? 22.594 12.969 -5.199 1 91.81 129 PRO B C 1
ATOM 3011 O O . PRO B 1 129 ? 21.453 12.492 -5.16 1 91.81 129 PRO B O 1
ATOM 3014 N N . LYS B 1 130 ? 23.062 13.812 -6.145 1 93.75 130 LYS B N 1
ATOM 3015 C CA . LYS B 1 130 ? 22.188 14.438 -7.125 1 93.75 130 LYS B CA 1
ATOM 3016 C C . LYS B 1 130 ? 21.453 13.383 -7.957 1 93.75 130 LYS B C 1
ATOM 3018 O O . LYS B 1 130 ? 20.25 13.516 -8.219 1 93.75 130 LYS B O 1
ATOM 3023 N N . GLU B 1 131 ? 22.156 12.398 -8.391 1 90.5 131 GLU B N 1
ATOM 3024 C CA . GLU B 1 131 ? 21.562 11.367 -9.234 1 90.5 131 GLU B CA 1
ATOM 3025 C C . GLU B 1 131 ? 20.422 10.656 -8.523 1 90.5 131 GLU B C 1
ATOM 3027 O O . GLU B 1 131 ? 19.375 10.383 -9.125 1 90.5 131 GLU B O 1
ATOM 3032 N N . LYS B 1 132 ? 20.625 10.406 -7.273 1 90.44 132 LYS B N 1
ATOM 3033 C CA . LYS B 1 132 ? 19.594 9.773 -6.465 1 90.44 132 LYS B CA 1
ATOM 3034 C C . LYS B 1 132 ? 18.391 10.695 -6.281 1 90.44 132 LYS B C 1
ATOM 3036 O O . LYS B 1 132 ? 17.25 10.25 -6.379 1 90.44 132 LYS B O 1
ATOM 3041 N N . MET B 1 133 ? 18.672 11.938 -6.031 1 94.25 133 MET B N 1
ATOM 3042 C CA . MET B 1 133 ? 17.625 12.93 -5.871 1 94.25 133 MET B CA 1
ATOM 3043 C C . MET B 1 133 ? 16.812 13.07 -7.152 1 94.25 133 MET B C 1
ATOM 3045 O O . MET B 1 133 ? 15.578 13.133 -7.109 1 94.25 133 MET B O 1
ATOM 3049 N N . ASP B 1 134 ? 17.469 13.078 -8.25 1 94.56 134 ASP B N 1
ATOM 3050 C CA . ASP B 1 134 ? 16.812 13.211 -9.547 1 94.56 134 ASP B CA 1
ATOM 3051 C C . ASP B 1 134 ? 15.883 12.031 -9.812 1 94.56 134 ASP B C 1
ATOM 3053 O O . ASP B 1 134 ? 14.773 12.203 -10.312 1 94.56 134 ASP B O 1
ATOM 3057 N N . GLY B 1 135 ? 16.406 10.867 -9.477 1 93 135 GLY B N 1
ATOM 3058 C CA . GLY B 1 135 ? 15.57 9.688 -9.625 1 93 135 GLY B CA 1
ATOM 3059 C C . GLY B 1 135 ? 14.32 9.727 -8.758 1 93 135 GLY B C 1
ATOM 3060 O O . GLY B 1 135 ? 13.234 9.375 -9.219 1 93 135 GLY B O 1
ATOM 3061 N N . ALA B 1 136 ? 14.508 10.148 -7.559 1 94.56 136 ALA B N 1
ATOM 3062 C CA . ALA B 1 136 ? 13.383 10.258 -6.633 1 94.56 136 ALA B CA 1
ATOM 3063 C C . ALA B 1 136 ? 12.367 11.281 -7.125 1 94.56 136 ALA B C 1
ATOM 3065 O O . ALA B 1 136 ? 11.156 11.07 -7.016 1 94.56 136 ALA B O 1
ATOM 3066 N N . LEU B 1 137 ? 12.867 12.344 -7.625 1 96.88 137 LEU B N 1
ATOM 3067 C CA . LEU B 1 137 ? 12 13.391 -8.148 1 96.88 137 LEU B CA 1
ATOM 3068 C C . LEU B 1 137 ? 11.219 12.891 -9.359 1 96.88 137 LEU B C 1
ATOM 3070 O O . LEU B 1 137 ? 10.039 13.227 -9.531 1 96.88 137 LEU B O 1
ATOM 3074 N N . GLU B 1 138 ? 11.836 12.18 -10.188 1 96.31 138 GLU B N 1
ATOM 3075 C CA . GLU B 1 138 ? 11.172 11.594 -11.352 1 96.31 138 GLU B CA 1
ATOM 3076 C C . GLU B 1 138 ? 10.016 10.688 -10.93 1 96.31 138 GLU B C 1
ATOM 3078 O O . GLU B 1 138 ? 8.938 10.734 -11.516 1 96.31 138 GLU B O 1
ATOM 3083 N N . ASP B 1 139 ? 10.273 9.867 -9.953 1 95.69 139 ASP B N 1
ATOM 3084 C CA . ASP B 1 139 ? 9.242 8.977 -9.438 1 95.69 139 ASP B CA 1
ATOM 3085 C C . ASP B 1 139 ? 8.062 9.766 -8.875 1 95.69 139 ASP B C 1
ATOM 3087 O O . ASP B 1 139 ? 6.906 9.422 -9.125 1 95.69 139 ASP B O 1
ATOM 3091 N N . LEU B 1 140 ? 8.367 10.766 -8.102 1 98.12 140 LEU B N 1
ATOM 3092 C CA . LEU B 1 140 ? 7.324 11.609 -7.531 1 98.12 140 LEU B CA 1
ATOM 3093 C C . LEU B 1 140 ? 6.5 12.273 -8.633 1 98.12 140 LEU B C 1
ATOM 3095 O O . LEU B 1 140 ? 5.27 12.266 -8.578 1 98.12 140 LEU B O 1
ATOM 3099 N N . ASN B 1 141 ? 7.172 12.797 -9.586 1 98.31 141 ASN B N 1
ATOM 3100 C CA . ASN B 1 141 ? 6.492 13.469 -10.695 1 98.31 141 ASN B CA 1
ATOM 3101 C C . ASN B 1 141 ? 5.602 12.5 -11.469 1 98.31 141 ASN B C 1
ATOM 3103 O O . ASN B 1 141 ? 4.504 12.859 -11.898 1 98.31 141 ASN B O 1
ATOM 3107 N N . ALA B 1 142 ? 6.062 11.32 -11.664 1 97.44 142 ALA B N 1
ATOM 3108 C CA . ALA B 1 142 ? 5.262 10.305 -12.336 1 97.44 142 ALA B CA 1
ATOM 3109 C C . ALA B 1 142 ? 3.98 10.016 -11.562 1 97.44 142 ALA B C 1
ATOM 3111 O O . ALA B 1 142 ? 2.906 9.875 -12.148 1 97.44 142 ALA B O 1
ATOM 3112 N N . SER B 1 143 ? 4.117 9.914 -10.25 1 98.44 143 SER B N 1
ATOM 3113 C CA . SER B 1 143 ? 2.947 9.68 -9.414 1 98.44 143 SER B CA 1
ATOM 3114 C C . SER B 1 143 ? 1.965 10.844 -9.508 1 98.44 143 SER B C 1
ATOM 3116 O O . SER B 1 143 ? 0.753 10.633 -9.586 1 98.44 143 SER B O 1
ATOM 3118 N N . LEU B 1 144 ? 2.465 12.039 -9.461 1 98.75 144 LEU B N 1
ATOM 3119 C CA . LEU B 1 144 ? 1.617 13.227 -9.555 1 98.75 144 LEU B CA 1
ATOM 3120 C C . LEU B 1 144 ? 0.911 13.281 -10.906 1 98.75 144 LEU B C 1
ATOM 3122 O O . LEU B 1 144 ? -0.264 13.648 -10.984 1 98.75 144 LEU B O 1
ATOM 3126 N N . THR B 1 145 ? 1.617 12.906 -11.906 1 98.38 145 THR B N 1
ATOM 3127 C CA . THR B 1 145 ? 1.026 12.867 -13.242 1 98.38 145 THR B CA 1
ATOM 3128 C C . THR B 1 145 ? -0.117 11.859 -13.297 1 98.38 145 THR B C 1
ATOM 3130 O O . THR B 1 145 ? -1.166 12.125 -13.883 1 98.38 145 THR B O 1
ATOM 3133 N N . LEU B 1 146 ? 0.07 10.711 -12.688 1 98.19 146 LEU B N 1
ATOM 3134 C CA . LEU B 1 146 ? -0.978 9.695 -12.656 1 98.19 146 LEU B CA 1
ATOM 3135 C C . LEU B 1 146 ? -2.193 10.195 -11.883 1 98.19 146 LEU B C 1
ATOM 3137 O O . LEU B 1 146 ? -3.332 9.875 -12.234 1 98.19 146 LEU B O 1
ATOM 3141 N N . ILE B 1 147 ? -1.979 10.93 -10.805 1 98.44 147 ILE B N 1
ATOM 3142 C CA . ILE B 1 147 ? -3.094 11.5 -10.055 1 98.44 147 ILE B CA 1
ATOM 3143 C C . ILE B 1 147 ? -3.908 12.422 -10.969 1 98.44 147 ILE B C 1
ATOM 3145 O O . ILE B 1 147 ? -5.141 12.352 -10.984 1 98.44 147 ILE B O 1
ATOM 3149 N N . GLU B 1 148 ? -3.242 13.211 -11.742 1 97.94 148 GLU B N 1
ATOM 3150 C CA . GLU B 1 148 ? -3.924 14.156 -12.617 1 97.94 148 GLU B CA 1
ATOM 3151 C C . GLU B 1 148 ? -4.609 13.438 -13.781 1 97.94 148 GLU B C 1
ATOM 3153 O O . GLU B 1 148 ? -5.773 13.695 -14.078 1 97.94 148 GLU B O 1
ATOM 3158 N N . GLU B 1 149 ? -3.912 12.461 -14.344 1 96.31 149 GLU B N 1
ATOM 3159 C CA . GLU B 1 149 ? -4.344 11.945 -15.641 1 96.31 149 GLU B CA 1
ATOM 3160 C C . GLU B 1 149 ? -5.188 10.688 -15.484 1 96.31 149 GLU B C 1
ATOM 3162 O O . GLU B 1 149 ? -6.039 10.391 -16.328 1 96.31 149 GLU B O 1
ATOM 3167 N N . ASN B 1 150 ? -4.91 9.969 -14.469 1 96.5 150 ASN B N 1
ATOM 3168 C CA . ASN B 1 150 ? -5.648 8.719 -14.281 1 96.5 150 ASN B CA 1
ATOM 3169 C C . ASN B 1 150 ? -6.781 8.883 -13.273 1 96.5 150 ASN B C 1
ATOM 3171 O O . ASN B 1 150 ? -7.914 8.477 -13.539 1 96.5 150 ASN B O 1
ATOM 3175 N N . PHE B 1 151 ? -6.531 9.477 -12.18 1 97.62 151 PHE B N 1
ATOM 3176 C CA . PHE B 1 151 ? -7.504 9.477 -11.094 1 97.62 151 PHE B CA 1
ATOM 3177 C C . PHE B 1 151 ? -8.438 10.68 -11.203 1 97.62 151 PHE B C 1
ATOM 3179 O O . PHE B 1 151 ? -9.656 10.516 -11.234 1 97.62 151 PHE B O 1
ATOM 3186 N N . LEU B 1 152 ? -7.902 11.883 -11.336 1 97.12 152 LEU B N 1
ATOM 3187 C CA . LEU B 1 152 ? -8.727 13.086 -11.406 1 97.12 152 LEU B CA 1
ATOM 3188 C C . LEU B 1 152 ? -9.375 13.227 -12.773 1 97.12 152 LEU B C 1
ATOM 3190 O O . LEU B 1 152 ? -10.594 13.398 -12.875 1 97.12 152 LEU B O 1
ATOM 3194 N N . GLN B 1 153 ? -8.484 13.07 -13.75 1 95.12 153 GLN B N 1
ATOM 3195 C CA . GLN B 1 153 ? -8.945 13.336 -15.109 1 95.12 153 GLN B CA 1
ATOM 3196 C C . GLN B 1 153 ? -9.617 14.703 -15.203 1 95.12 153 GLN B C 1
ATOM 3198 O O . GLN B 1 153 ? -9.008 15.727 -14.883 1 95.12 153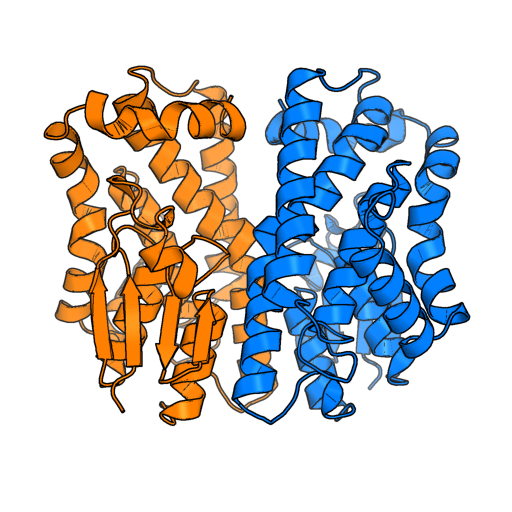 GLN B O 1
ATOM 3203 N N . ASP B 1 154 ? -10.938 14.742 -15.562 1 94.19 154 ASP B N 1
ATOM 3204 C CA . ASP B 1 154 ? -11.609 16.031 -15.711 1 94.19 154 ASP B CA 1
ATOM 3205 C C . ASP B 1 154 ? -12.633 16.25 -14.602 1 94.19 154 ASP B C 1
ATOM 3207 O O . ASP B 1 154 ? -13.484 17.125 -14.695 1 94.19 154 ASP B O 1
ATOM 3211 N N . ARG B 1 155 ? -12.609 15.562 -13.609 1 96.31 155 ARG B N 1
ATOM 3212 C CA . ARG B 1 155 ? -13.562 15.656 -12.508 1 96.31 155 ARG B CA 1
ATOM 3213 C C . ARG B 1 155 ? -13.047 16.578 -11.414 1 96.31 155 ARG B C 1
ATOM 3215 O O . ARG B 1 155 ? -11.836 16.734 -11.242 1 96.31 155 ARG B O 1
ATOM 3222 N N . PRO B 1 156 ? -13.891 17.141 -10.633 1 98.06 156 PRO B N 1
ATOM 3223 C CA . PRO B 1 156 ? -13.461 18.016 -9.539 1 98.06 156 PRO B CA 1
ATOM 3224 C C . PRO B 1 156 ? -12.711 17.266 -8.438 1 98.06 156 PRO B C 1
ATOM 3226 O O . PRO B 1 156 ? -11.844 17.828 -7.777 1 98.06 156 PRO B O 1
ATOM 3229 N N . PHE B 1 157 ? -13.078 16.031 -8.234 1 98.69 157 PHE B N 1
ATOM 3230 C CA . PHE B 1 157 ? -12.438 15.188 -7.23 1 98.69 157 PHE B CA 1
ATOM 3231 C C . PHE B 1 157 ? -12.07 13.828 -7.816 1 98.69 157 PHE B C 1
ATOM 3233 O O . PHE B 1 157 ? -12.422 13.523 -8.961 1 98.69 157 PHE B O 1
ATOM 3240 N N . ILE B 1 158 ? -11.32 13 -7.129 1 97.94 158 ILE B N 1
ATOM 3241 C CA . ILE B 1 158 ? -10.742 11.758 -7.621 1 97.94 158 ILE B CA 1
ATOM 3242 C C . ILE B 1 158 ? -11.859 10.82 -8.086 1 97.94 158 ILE B C 1
ATOM 3244 O O . ILE B 1 158 ? -11.719 10.141 -9.102 1 97.94 158 ILE B O 1
ATOM 3248 N N . VAL B 1 159 ? -12.992 10.688 -7.418 1 93.75 159 VAL B N 1
ATOM 3249 C CA . VAL B 1 159 ? -14 9.695 -7.777 1 93.75 159 VAL B CA 1
ATOM 3250 C C . VAL B 1 159 ? -15.258 10.398 -8.289 1 93.75 159 VAL B C 1
ATOM 3252 O O . VAL B 1 159 ? -16.188 9.742 -8.773 1 93.75 159 VAL B O 1
ATOM 3255 N N . GLY B 1 160 ? -15.32 11.68 -8.312 1 89.75 160 GLY B N 1
ATOM 3256 C CA . GLY B 1 160 ? -16.531 12.328 -8.797 1 89.75 160 GLY B CA 1
ATOM 3257 C C . GLY B 1 160 ? -16.641 13.781 -8.375 1 89.75 160 GLY B C 1
ATOM 3258 O O . GLY B 1 160 ? -15.641 14.5 -8.359 1 89.75 160 GLY B O 1
ATOM 3259 N N . ASP B 1 161 ? -17.906 14.062 -8.047 1 94.81 161 ASP B N 1
ATOM 3260 C CA . ASP B 1 161 ? -18.219 15.477 -7.844 1 94.81 161 ASP B CA 1
ATOM 3261 C C . ASP B 1 161 ? -18.062 15.867 -6.375 1 94.81 161 ASP B C 1
ATOM 3263 O O . ASP B 1 161 ? -18.141 17.047 -6.031 1 94.81 161 ASP B O 1
ATOM 3267 N N . GLN B 1 162 ? -17.797 14.906 -5.578 1 95.81 162 GLN B N 1
ATOM 3268 C CA . GLN B 1 162 ? -17.625 15.188 -4.16 1 95.81 162 GLN B CA 1
ATOM 3269 C C . GLN B 1 162 ? -16.328 14.578 -3.631 1 95.81 162 GLN B C 1
ATOM 3271 O O . GLN B 1 162 ? -15.883 13.531 -4.117 1 95.81 162 GLN B O 1
ATOM 3276 N N . MET B 1 163 ? -15.82 15.25 -2.578 1 98.12 163 MET B N 1
ATOM 3277 C CA . MET B 1 163 ? -14.609 14.75 -1.934 1 98.12 163 MET B CA 1
ATOM 3278 C C . MET B 1 163 ? -14.883 13.414 -1.241 1 98.12 163 MET B C 1
ATOM 3280 O O . MET B 1 163 ? -15.898 13.258 -0.564 1 98.12 163 MET B O 1
ATOM 3284 N N . SER B 1 164 ? -14.047 12.461 -1.457 1 98.75 164 SER B N 1
ATOM 3285 C CA . SER B 1 164 ? -14.125 11.156 -0.802 1 98.75 164 SER B CA 1
ATOM 3286 C C . SER B 1 164 ? -12.859 10.875 0.007 1 98.75 164 SER B C 1
ATOM 3288 O O . SER B 1 164 ? -11.992 11.734 0.136 1 98.75 164 SER B O 1
ATOM 3290 N N . LEU B 1 165 ? -12.742 9.672 0.542 1 98.88 165 LEU B N 1
ATOM 3291 C CA . LEU B 1 165 ? -11.539 9.234 1.244 1 98.88 165 LEU B CA 1
ATOM 3292 C C . LEU B 1 165 ? -10.328 9.281 0.323 1 98.88 165 LEU B C 1
ATOM 3294 O O . LEU B 1 165 ? -9.211 9.547 0.773 1 98.88 165 LEU B O 1
ATOM 3298 N N . ALA B 1 166 ? -10.555 9.008 -0.96 1 98.88 166 ALA B N 1
ATOM 3299 C CA . ALA B 1 166 ? -9.445 9.039 -1.916 1 98.88 166 ALA B CA 1
ATOM 3300 C C . ALA B 1 166 ? -8.797 10.422 -1.952 1 98.88 166 ALA B C 1
ATOM 3302 O O . ALA B 1 166 ? -7.566 10.531 -1.927 1 98.88 166 ALA B O 1
ATOM 3303 N N . ASP B 1 167 ? -9.594 11.453 -1.949 1 98.94 167 ASP B N 1
ATOM 3304 C CA . ASP B 1 167 ? -9.078 12.82 -1.98 1 98.94 167 ASP B CA 1
ATOM 3305 C C . ASP B 1 167 ? -8.359 13.164 -0.679 1 98.94 167 ASP B C 1
ATOM 3307 O O . ASP B 1 167 ? -7.336 13.852 -0.693 1 98.94 167 ASP B O 1
ATOM 3311 N N . LEU B 1 168 ? -8.961 12.734 0.385 1 98.94 168 LEU B N 1
ATOM 3312 C CA . LEU B 1 168 ? -8.375 13.023 1.69 1 98.94 168 LEU B CA 1
ATOM 3313 C C . LEU B 1 168 ? -6.988 12.406 1.815 1 98.94 168 LEU B C 1
ATOM 3315 O O . LEU B 1 168 ? -6.035 13.078 2.213 1 98.94 168 LEU B O 1
ATOM 3319 N N . VAL B 1 169 ? -6.871 11.141 1.472 1 98.94 169 VAL B N 1
ATOM 3320 C CA . VAL B 1 169 ? -5.59 10.445 1.538 1 98.94 169 VAL B CA 1
ATOM 3321 C C . VAL B 1 169 ? -4.605 11.078 0.558 1 98.94 169 VAL B C 1
ATOM 3323 O O . VAL B 1 169 ? -3.434 11.273 0.886 1 98.94 169 VAL B O 1
ATOM 3326 N N . ALA B 1 170 ? -5.082 11.438 -0.581 1 98.88 170 ALA B N 1
ATOM 3327 C CA . ALA B 1 170 ? -4.227 12.039 -1.604 1 98.88 170 ALA B CA 1
ATOM 3328 C C . ALA B 1 170 ? -3.646 13.359 -1.125 1 98.88 170 ALA B C 1
ATOM 3330 O O . ALA B 1 170 ? -2.443 13.602 -1.258 1 98.88 170 ALA B O 1
ATOM 3331 N N . ILE B 1 171 ? -4.453 14.219 -0.552 1 98.88 171 ILE B N 1
ATOM 3332 C CA . ILE B 1 171 ? -4.02 15.578 -0.255 1 98.88 171 ILE B CA 1
ATOM 3333 C C . ILE B 1 171 ? -2.945 15.547 0.832 1 98.88 171 ILE B C 1
ATOM 3335 O O . ILE B 1 171 ? -1.952 16.281 0.75 1 98.88 171 ILE B O 1
ATOM 3339 N N . VAL B 1 172 ? -3.113 14.719 1.828 1 98.75 172 VAL B N 1
ATOM 3340 C CA . VAL B 1 172 ? -2.125 14.711 2.9 1 98.75 172 VAL B CA 1
ATOM 3341 C C . VAL B 1 172 ? -0.792 14.188 2.371 1 98.75 172 VAL B C 1
ATOM 3343 O O . VAL B 1 172 ? 0.273 14.641 2.795 1 98.75 172 VAL B O 1
ATOM 3346 N N . GLU B 1 173 ? -0.83 13.242 1.461 1 98.69 173 GLU B N 1
ATOM 3347 C CA . GLU B 1 173 ? 0.389 12.688 0.881 1 98.69 173 GLU B CA 1
ATOM 3348 C C . GLU B 1 173 ? 1.084 13.703 -0.022 1 98.69 173 GLU B C 1
ATOM 3350 O O . GLU B 1 173 ? 2.311 13.82 0.001 1 98.69 173 GLU B O 1
ATOM 3355 N N . ILE B 1 174 ? 0.304 14.406 -0.792 1 98.75 174 ILE B N 1
ATOM 3356 C CA . ILE B 1 174 ? 0.84 15.367 -1.75 1 98.75 174 ILE B CA 1
ATOM 3357 C C . ILE B 1 174 ? 1.401 16.578 -1.008 1 98.75 174 ILE B C 1
ATOM 3359 O O . ILE B 1 174 ? 2.332 17.234 -1.486 1 98.75 174 ILE B O 1
ATOM 3363 N N . MET B 1 175 ? 0.944 16.844 0.215 1 98.56 175 MET B N 1
ATOM 3364 C CA . MET B 1 175 ? 1.402 17.969 1.028 1 98.56 175 MET B CA 1
ATOM 3365 C C . MET B 1 175 ? 2.74 17.656 1.689 1 98.56 175 MET B C 1
ATOM 3367 O O . MET B 1 175 ? 3.434 18.562 2.158 1 98.56 175 MET B O 1
ATOM 3371 N N . GLN B 1 176 ? 3.146 16.391 1.718 1 98.31 176 GLN B N 1
ATOM 3372 C CA . GLN B 1 176 ? 4.301 15.961 2.502 1 98.31 176 GLN B CA 1
ATOM 3373 C C . GLN B 1 176 ? 5.59 16.578 1.973 1 98.31 176 GLN B C 1
ATOM 3375 O O . GLN B 1 176 ? 6.375 17.141 2.74 1 98.31 176 GLN B O 1
ATOM 3380 N N . PRO B 1 177 ? 5.84 16.578 0.635 1 98.06 177 PRO B N 1
ATOM 3381 C CA . PRO B 1 177 ? 7.086 17.156 0.117 1 98.06 177 PRO B CA 1
ATOM 3382 C C . PRO B 1 177 ? 7.199 18.656 0.39 1 98.06 177 PRO B C 1
ATOM 3384 O O . PRO B 1 177 ? 8.305 19.203 0.41 1 98.06 177 PRO B O 1
ATOM 3387 N N . LEU B 1 178 ? 6.082 19.328 0.595 1 98.06 178 LEU B N 1
ATOM 3388 C CA . LEU B 1 178 ? 6.117 20.766 0.886 1 98.06 178 LEU B CA 1
ATOM 3389 C C . LEU B 1 178 ? 6.879 21.031 2.178 1 98.06 178 LEU B C 1
ATOM 3391 O O . LEU B 1 178 ? 7.527 22.078 2.312 1 98.06 178 LEU B O 1
ATOM 3395 N N . GLY B 1 179 ? 6.793 20.094 3.096 1 96.75 179 GLY B N 1
ATOM 3396 C CA . GLY B 1 179 ? 7.523 20.219 4.348 1 96.75 179 GLY B CA 1
ATOM 3397 C C . GLY B 1 179 ? 9.023 20.312 4.156 1 96.75 179 GLY B C 1
ATOM 3398 O O . GLY B 1 179 ? 9.742 20.797 5.035 1 96.75 179 GLY B O 1
ATOM 3399 N N . ALA B 1 180 ? 9.461 19.844 3.025 1 96.88 180 ALA B N 1
ATOM 3400 C CA . ALA B 1 180 ? 10.891 19.875 2.721 1 96.88 180 ALA B CA 1
ATOM 3401 C C . ALA B 1 180 ? 11.219 20.984 1.723 1 96.88 180 ALA B C 1
ATOM 3403 O O . ALA B 1 180 ? 12.297 20.984 1.13 1 96.88 180 ALA B O 1
ATOM 3404 N N . GLY B 1 181 ? 10.203 21.781 1.452 1 96.56 181 GLY B N 1
ATOM 3405 C CA . GLY B 1 181 ? 10.414 22.938 0.605 1 96.56 181 GLY B CA 1
ATOM 3406 C C . GLY B 1 181 ? 10.18 22.656 -0.867 1 96.56 181 GLY B C 1
ATOM 3407 O O . GLY B 1 181 ? 10.539 23.469 -1.725 1 96.56 181 GLY B O 1
ATOM 3408 N N . LEU B 1 182 ? 9.727 21.562 -1.162 1 97.75 182 LEU B N 1
ATOM 3409 C CA . LEU B 1 182 ? 9.43 21.25 -2.553 1 97.75 182 LEU B CA 1
ATOM 3410 C C . LEU B 1 182 ? 7.969 21.547 -2.879 1 97.75 182 LEU B C 1
ATOM 3412 O O . LEU B 1 182 ? 7.066 20.844 -2.42 1 97.75 182 LEU B O 1
ATOM 3416 N N . ASP B 1 183 ? 7.73 22.516 -3.65 1 97.56 183 ASP B N 1
ATOM 3417 C CA . ASP B 1 183 ? 6.367 22.844 -4.051 1 97.56 183 ASP B CA 1
ATOM 3418 C C . ASP B 1 183 ? 5.918 21.984 -5.227 1 97.56 183 ASP B C 1
ATOM 3420 O O . ASP B 1 183 ? 6.191 22.297 -6.387 1 97.56 183 ASP B O 1
ATOM 3424 N N . VAL B 1 184 ? 5.125 21.031 -5.016 1 98.12 184 VAL B N 1
ATOM 3425 C CA . VAL B 1 184 ? 4.742 20.047 -6.027 1 98.12 184 VAL B CA 1
ATOM 3426 C C . VAL B 1 184 ? 3.574 20.594 -6.852 1 98.12 184 VAL B C 1
ATOM 3428 O O . VAL B 1 184 ? 3.191 20 -7.859 1 98.12 184 VAL B O 1
ATOM 3431 N N . PHE B 1 185 ? 2.977 21.656 -6.457 1 98.31 185 PHE B N 1
ATOM 3432 C CA . PHE B 1 185 ? 1.847 22.234 -7.172 1 98.31 185 PHE B CA 1
ATOM 3433 C C . PHE B 1 185 ? 2.328 23.188 -8.266 1 98.31 185 PHE B C 1
ATOM 3435 O O . PHE B 1 185 ? 1.566 23.531 -9.164 1 98.31 185 PHE B O 1
ATOM 3442 N N . GLU B 1 186 ? 3.539 23.609 -8.133 1 97.12 186 GLU B N 1
ATOM 3443 C CA . GLU B 1 186 ? 4.09 24.5 -9.141 1 97.12 186 GLU B CA 1
ATOM 3444 C C . GLU B 1 186 ? 4.047 23.859 -10.531 1 97.12 186 GLU B C 1
ATOM 3446 O O . GLU B 1 186 ? 4.492 22.734 -10.703 1 97.12 186 GLU B O 1
ATOM 3451 N N . GLY B 1 187 ? 3.508 24.594 -11.5 1 97.31 187 GLY B N 1
ATOM 3452 C CA . GLY B 1 187 ? 3.424 24.109 -12.867 1 97.31 187 GLY B CA 1
ATOM 3453 C C . GLY B 1 187 ? 2.314 23.094 -13.078 1 97.31 187 GLY B C 1
ATOM 3454 O O . GLY B 1 187 ? 2.229 22.453 -14.133 1 97.31 187 GLY B O 1
ATOM 3455 N N . ARG B 1 188 ? 1.48 22.922 -12.031 1 98.19 188 ARG B N 1
ATOM 3456 C CA . ARG B 1 188 ? 0.388 21.953 -12.133 1 98.19 188 ARG B CA 1
ATOM 3457 C C . ARG B 1 188 ? -0.944 22.594 -11.766 1 98.19 188 ARG B C 1
ATOM 3459 O O . ARG B 1 188 ? -1.491 22.328 -10.688 1 98.19 188 ARG B O 1
ATOM 3466 N N . PRO B 1 189 ? -1.521 23.359 -12.68 1 97.69 189 PRO B N 1
ATOM 3467 C CA . PRO B 1 189 ? -2.74 24.109 -12.359 1 97.69 189 PRO B CA 1
ATOM 3468 C C . PRO B 1 189 ? -3.914 23.203 -12 1 97.69 189 PRO B C 1
ATOM 3470 O O . PRO B 1 189 ? -4.734 23.547 -11.156 1 97.69 189 PRO B O 1
ATOM 3473 N N . LYS B 1 190 ? -4.043 22.031 -12.75 1 97.56 190 LYS B N 1
ATOM 3474 C CA . LYS B 1 190 ? -5.125 21.094 -12.445 1 97.56 190 LYS B CA 1
ATOM 3475 C C . LYS B 1 190 ? -5.023 20.578 -11.008 1 97.56 190 LYS B C 1
ATOM 3477 O O . LYS B 1 190 ? -6.027 20.531 -10.297 1 97.56 190 LYS B O 1
ATOM 3482 N N . LEU B 1 191 ? -3.824 20.266 -10.586 1 98.56 191 LEU B N 1
ATOM 3483 C CA . LEU B 1 191 ? -3.578 19.781 -9.234 1 98.56 191 LEU B CA 1
ATOM 3484 C C . LEU B 1 191 ? -3.822 20.875 -8.203 1 98.56 191 LEU B C 1
ATOM 3486 O O . LEU B 1 191 ? -4.391 20.609 -7.141 1 98.56 191 LEU B O 1
ATOM 3490 N N . SER B 1 192 ? -3.398 22.078 -8.484 1 98.5 192 SER B N 1
ATOM 3491 C CA . SER B 1 192 ? -3.598 23.219 -7.598 1 98.5 192 SER B CA 1
ATOM 3492 C C . SER B 1 192 ? -5.082 23.5 -7.391 1 98.5 192 SER B C 1
ATOM 3494 O O . SER B 1 192 ? -5.516 23.766 -6.266 1 98.5 192 SER B O 1
ATOM 3496 N N . ALA B 1 193 ? -5.809 23.453 -8.461 1 98.5 193 ALA B N 1
ATOM 3497 C CA . ALA B 1 193 ? -7.246 23.672 -8.367 1 98.5 193 ALA B CA 1
ATOM 3498 C C . ALA B 1 193 ? -7.918 22.594 -7.52 1 98.5 193 ALA B C 1
ATOM 3500 O O . ALA B 1 193 ? -8.805 22.906 -6.715 1 98.5 193 ALA B O 1
ATOM 3501 N N . TRP B 1 194 ? -7.512 21.391 -7.738 1 98.75 194 TRP B N 1
ATOM 3502 C CA . TRP B 1 194 ? -8.016 20.281 -6.934 1 98.75 194 TRP B CA 1
ATOM 3503 C C . TRP B 1 194 ? -7.703 20.484 -5.457 1 98.75 194 TRP B C 1
ATOM 3505 O O . TRP B 1 194 ? -8.57 20.312 -4.602 1 98.75 194 TRP B O 1
ATOM 3515 N N . ARG B 1 195 ? -6.477 20.891 -5.148 1 98.69 195 ARG B N 1
ATOM 3516 C CA . ARG B 1 195 ? -6.078 21.188 -3.771 1 98.69 195 ARG B CA 1
ATOM 3517 C C . ARG B 1 195 ? -6.988 22.234 -3.145 1 98.69 195 ARG B C 1
ATOM 3519 O O . ARG B 1 195 ? -7.418 22.078 -1.998 1 98.69 195 ARG B O 1
ATOM 3526 N N . ASP B 1 196 ? -7.258 23.234 -3.869 1 98.69 196 ASP B N 1
ATOM 3527 C CA . ASP B 1 196 ? -8.109 24.312 -3.365 1 98.69 196 ASP B CA 1
ATOM 3528 C C . ASP B 1 196 ? -9.516 23.797 -3.064 1 98.69 196 ASP B C 1
ATOM 3530 O O . ASP B 1 196 ? -10.117 24.172 -2.057 1 98.69 196 ASP B O 1
ATOM 3534 N N . ARG B 1 197 ? -10.07 22.938 -3.939 1 98.75 197 ARG B N 1
ATOM 3535 C CA . ARG B 1 197 ? -11.391 22.359 -3.711 1 98.75 197 ARG B CA 1
ATOM 3536 C C . ARG B 1 197 ? -11.383 21.438 -2.484 1 98.75 197 ARG B C 1
ATOM 3538 O O . ARG B 1 197 ? -12.336 21.438 -1.705 1 98.75 197 ARG B O 1
ATOM 3545 N N . VAL B 1 198 ? -10.305 20.703 -2.344 1 98.81 198 VAL B N 1
ATOM 3546 C CA . VAL B 1 198 ? -10.188 19.812 -1.2 1 98.81 198 VAL B CA 1
ATOM 3547 C C . VAL B 1 198 ? -10.094 20.625 0.089 1 98.81 198 VAL B C 1
ATOM 3549 O O . VAL B 1 198 ? -10.773 20.312 1.071 1 98.81 198 VAL B O 1
ATOM 3552 N N . GLN B 1 199 ? -9.273 21.672 0.078 1 98.81 199 GLN B N 1
ATOM 3553 C CA . GLN B 1 199 ? -9.156 22.547 1.24 1 98.81 199 GLN B CA 1
ATOM 3554 C C . GLN B 1 199 ? -10.508 23.156 1.605 1 98.81 199 GLN B C 1
ATOM 3556 O O . GLN B 1 199 ? -10.883 23.188 2.779 1 98.81 199 GLN B O 1
ATOM 3561 N N . ALA B 1 200 ? -11.188 23.609 0.627 1 98.69 200 ALA B N 1
ATOM 3562 C CA . ALA B 1 200 ? -12.5 24.203 0.851 1 98.69 200 ALA B CA 1
ATOM 3563 C C . ALA B 1 200 ? -13.469 23.172 1.434 1 98.69 200 ALA B C 1
ATOM 3565 O O . ALA B 1 200 ? -14.273 23.5 2.312 1 98.69 200 ALA B O 1
ATOM 3566 N N . SER B 1 201 ? -13.414 21.984 0.922 1 98.38 201 SER B N 1
ATOM 3567 C CA . SER B 1 201 ? -14.289 20.906 1.394 1 98.38 201 SER B CA 1
ATOM 3568 C C . SER B 1 201 ? -13.977 20.531 2.836 1 98.38 201 SER B C 1
ATOM 3570 O O . SER B 1 201 ? -14.883 20.25 3.621 1 98.38 201 SER B O 1
ATOM 3572 N N . ILE B 1 202 ? -12.727 20.5 3.219 1 98.62 202 ILE B N 1
ATOM 3573 C CA . ILE B 1 202 ? -12.289 20.156 4.57 1 98.62 202 ILE B CA 1
ATOM 3574 C C . ILE B 1 202 ? -12.562 21.328 5.508 1 98.62 202 ILE B C 1
ATOM 3576 O O . ILE B 1 202 ? -13.008 21.125 6.641 1 98.62 202 ILE B O 1
ATOM 3580 N N . GLY B 1 203 ? -12.414 22.484 5.102 1 98.75 203 GLY B N 1
ATOM 3581 C CA . GLY B 1 203 ? -12.359 23.703 5.895 1 98.75 203 GLY B CA 1
ATOM 3582 C C . GLY B 1 203 ? -10.945 24.203 6.141 1 98.75 203 GLY B C 1
ATOM 3583 O O . GLY B 1 203 ? -10.094 23.438 6.617 1 98.75 203 GLY B O 1
ATOM 3584 N N . LYS B 1 204 ? -10.734 25.438 5.852 1 98.31 204 LYS B N 1
ATOM 3585 C CA . LYS B 1 204 ? -9.398 26.031 5.887 1 98.31 204 LYS B CA 1
ATOM 3586 C C . LYS B 1 204 ? -8.758 25.859 7.258 1 98.31 204 LYS B C 1
ATOM 3588 O O . LYS B 1 204 ? -7.57 25.547 7.355 1 98.31 204 LYS B O 1
ATOM 3593 N N . ASP B 1 205 ? -9.43 26.078 8.305 1 98.62 205 ASP B N 1
ATOM 3594 C CA . ASP B 1 205 ? -8.875 26 9.648 1 98.62 205 ASP B CA 1
ATOM 3595 C C . ASP B 1 205 ? -8.383 24.594 9.961 1 98.62 205 ASP B C 1
ATOM 3597 O O . ASP B 1 205 ? -7.27 24.406 10.461 1 98.62 205 ASP B O 1
ATOM 3601 N N . LEU B 1 206 ? -9.219 23.641 9.68 1 98.88 206 LEU B N 1
ATOM 3602 C CA . LEU B 1 206 ? -8.859 22.25 9.93 1 98.88 206 LEU B CA 1
ATOM 3603 C C . LEU B 1 206 ? -7.703 21.828 9.031 1 98.88 206 LEU B C 1
ATOM 3605 O O . LEU B 1 206 ? -6.797 21.109 9.477 1 98.88 206 LEU B O 1
ATOM 3609 N N . PHE B 1 207 ? -7.758 22.203 7.801 1 98.88 207 PHE B N 1
ATOM 3610 C CA . PHE B 1 207 ? -6.688 21.938 6.852 1 98.88 207 PHE B CA 1
ATOM 3611 C C . PHE B 1 207 ? -5.355 22.469 7.367 1 98.88 207 PHE B C 1
ATOM 3613 O O . PHE B 1 207 ? -4.355 21.75 7.379 1 98.88 207 PHE B O 1
ATOM 3620 N N . ASP B 1 208 ? -5.375 23.672 7.828 1 98.44 208 ASP B N 1
ATOM 3621 C CA . ASP B 1 208 ? -4.168 24.328 8.328 1 98.44 208 ASP B CA 1
ATOM 3622 C C . ASP B 1 208 ? -3.682 23.656 9.617 1 98.44 208 ASP B C 1
ATOM 3624 O O . ASP B 1 208 ? -2.48 23.438 9.797 1 98.44 208 ASP B O 1
ATOM 3628 N N . GLU B 1 209 ? -4.613 23.375 10.477 1 98.69 209 GLU B N 1
ATOM 3629 C CA . GLU B 1 209 ? -4.266 22.719 11.727 1 98.69 209 GLU B CA 1
ATOM 3630 C C . GLU B 1 209 ? -3.541 21.391 11.469 1 98.69 209 GLU B C 1
ATOM 3632 O O . GLU B 1 209 ? -2.516 21.109 12.086 1 98.69 209 GLU B O 1
ATOM 3637 N N . ALA B 1 210 ? -4.027 20.609 10.547 1 98.81 210 ALA B N 1
ATOM 3638 C CA . ALA B 1 210 ? -3.48 19.281 10.258 1 98.81 210 ALA B CA 1
ATOM 3639 C C . ALA B 1 210 ? -2.088 19.391 9.641 1 98.81 210 ALA B C 1
ATOM 3641 O O . ALA B 1 210 ? -1.235 18.531 9.867 1 98.81 210 ALA B O 1
ATOM 3642 N N . HIS B 1 211 ? -1.873 20.453 8.852 1 98.69 211 HIS B N 1
ATOM 3643 C CA . HIS B 1 211 ? -0.651 20.5 8.055 1 98.69 211 HIS B CA 1
ATOM 3644 C C . HIS B 1 211 ? 0.358 21.469 8.641 1 98.69 211 HIS B C 1
ATOM 3646 O O . HIS B 1 211 ? 1.458 21.641 8.109 1 98.69 211 HIS B O 1
ATOM 3652 N N . GLN B 1 212 ? 0.017 22.109 9.75 1 97.81 212 GLN B N 1
ATOM 3653 C CA . GLN B 1 212 ? 0.881 23.125 10.336 1 97.81 212 GLN B CA 1
ATOM 3654 C C . GLN B 1 212 ? 2.264 22.562 10.648 1 97.81 212 GLN B C 1
ATOM 3656 O O . GLN B 1 212 ? 3.279 23.203 10.367 1 97.81 212 GLN B O 1
ATOM 3661 N N . GLY B 1 213 ? 2.293 21.391 11.203 1 96 213 GLY B N 1
ATOM 3662 C CA . GLY B 1 213 ? 3.561 20.781 11.562 1 96 213 GLY B CA 1
ATOM 3663 C C . GLY B 1 213 ? 4.461 20.531 10.367 1 96 213 GLY B C 1
ATOM 3664 O O . GLY B 1 213 ? 5.621 20.938 10.359 1 96 213 GLY B O 1
ATOM 3665 N N . ILE B 1 214 ? 3.92 19.938 9.352 1 96.62 214 ILE B N 1
ATOM 3666 C CA . ILE B 1 214 ? 4.715 19.547 8.195 1 96.62 214 ILE B CA 1
ATOM 3667 C C . ILE B 1 214 ? 5.148 20.797 7.422 1 96.62 214 ILE B C 1
ATOM 3669 O O . ILE B 1 214 ? 6.262 20.844 6.895 1 96.62 214 ILE B O 1
ATOM 3673 N N . LEU B 1 215 ? 4.297 21.781 7.32 1 97 215 LEU B N 1
ATOM 3674 C CA . LEU B 1 215 ? 4.621 23 6.582 1 97 215 LEU B CA 1
ATOM 3675 C C . LEU B 1 215 ? 5.652 23.844 7.336 1 97 215 LEU B C 1
ATOM 3677 O O . LEU B 1 215 ? 6.316 24.688 6.746 1 97 215 LEU B O 1
ATOM 3681 N N . GLY B 1 216 ? 5.812 23.578 8.617 1 96.38 216 GLY B N 1
ATOM 3682 C CA . GLY B 1 216 ? 6.816 24.266 9.414 1 96.38 216 GLY B CA 1
ATOM 3683 C C . GLY B 1 216 ? 8.055 23.422 9.656 1 96.38 216 GLY B C 1
ATOM 3684 O O . GLY B 1 216 ? 8.93 23.797 10.438 1 96.38 216 GLY B O 1
ATOM 3685 N N . ALA B 1 217 ? 8.133 22.328 9.039 1 96.06 217 ALA B N 1
ATOM 3686 C CA . ALA B 1 217 ? 9.141 21.328 9.344 1 96.06 217 ALA B CA 1
ATOM 3687 C C . ALA B 1 217 ? 10.555 21.875 9.125 1 96.06 217 ALA B C 1
ATOM 3689 O O . ALA B 1 217 ? 11.461 21.609 9.922 1 96.06 217 ALA B O 1
ATOM 3690 N N . GLN B 1 218 ? 10.781 22.578 8.078 1 95.62 218 GLN B N 1
ATOM 3691 C CA . GLN B 1 218 ? 12.109 23.109 7.801 1 95.62 218 GLN B CA 1
ATOM 3692 C C . GLN B 1 218 ? 12.602 24 8.945 1 95.62 218 GLN B C 1
ATOM 3694 O O . GLN B 1 218 ? 13.75 23.906 9.367 1 95.62 218 GLN B O 1
ATOM 3699 N N . ASP B 1 219 ? 11.766 24.797 9.406 1 94.62 219 ASP B N 1
ATOM 3700 C CA . ASP B 1 219 ? 12.117 25.703 10.5 1 94.62 219 ASP B CA 1
ATOM 3701 C C . ASP B 1 219 ? 12.32 24.922 11.805 1 94.62 219 ASP B C 1
ATOM 3703 O O . ASP B 1 219 ? 13.234 25.203 12.57 1 94.62 219 ASP B O 1
ATOM 3707 N N . ALA B 1 220 ? 11.477 23.969 11.984 1 91.12 220 ALA B N 1
ATOM 3708 C CA . ALA B 1 220 ? 11.578 23.156 13.188 1 91.12 220 ALA B CA 1
ATOM 3709 C C . ALA B 1 220 ? 12.891 22.375 13.219 1 91.12 220 ALA B C 1
ATOM 3711 O O . ALA B 1 220 ? 13.523 22.266 14.273 1 91.12 220 ALA B O 1
ATOM 3712 N N . MET B 1 221 ? 13.242 21.922 12.133 1 90.44 221 MET B N 1
ATOM 3713 C CA . MET B 1 221 ? 14.438 21.078 12.047 1 90.44 221 MET B CA 1
ATOM 3714 C C . MET B 1 221 ? 15.703 21.891 12.273 1 90.44 221 MET B C 1
ATOM 3716 O O . MET B 1 221 ? 16.719 21.359 12.719 1 90.44 221 MET B O 1
ATOM 3720 N N . LYS B 1 222 ? 15.695 23.109 11.969 1 90.25 222 LYS B N 1
ATOM 3721 C CA . LYS B 1 222 ? 16.844 23.984 12.234 1 90.25 222 LYS B CA 1
ATOM 3722 C C . LYS B 1 222 ? 17.156 24.016 13.727 1 90.25 222 LYS B C 1
ATOM 3724 O O . LYS B 1 222 ? 18.312 24.203 14.109 1 90.25 222 LYS B O 1
ATOM 3729 N N . GLN B 1 223 ? 16.156 23.781 14.469 1 88.94 223 GLN B N 1
ATOM 3730 C CA . GLN B 1 223 ? 16.297 23.938 15.914 1 88.94 223 GLN B CA 1
ATOM 3731 C C . GLN B 1 223 ? 16.594 22.594 16.578 1 88.94 223 GLN B C 1
ATOM 3733 O O . GLN B 1 223 ? 16.891 22.547 17.781 1 88.94 223 GLN B O 1
ATOM 3738 N N . VAL B 1 224 ? 16.531 21.562 15.938 1 87.75 224 VAL B N 1
ATOM 3739 C CA . VAL B 1 224 ? 16.703 20.234 16.516 1 87.75 224 VAL B CA 1
ATOM 3740 C C . VAL B 1 224 ? 18.172 19.859 16.547 1 87.75 224 VAL B C 1
ATOM 3742 O O . VAL B 1 224 ? 18.906 20.078 15.57 1 87.75 224 VAL B O 1
ATOM 3745 N N . ASP B 1 225 ? 18.562 19.359 17.719 1 87.44 225 ASP B N 1
ATOM 3746 C CA . ASP B 1 225 ? 19.891 18.781 17.844 1 87.44 225 ASP B CA 1
ATOM 3747 C C . ASP B 1 225 ? 20 17.469 17.094 1 87.44 225 ASP B C 1
ATOM 3749 O O . ASP B 1 225 ? 19.297 16.5 17.422 1 87.44 225 ASP B O 1
ATOM 3753 N N . PRO B 1 226 ? 20.875 17.469 16.172 1 85.56 226 PRO B N 1
ATOM 3754 C CA . PRO B 1 226 ? 21 16.25 15.375 1 85.56 226 PRO B CA 1
ATOM 3755 C C . PRO B 1 226 ? 21.281 15.008 16.219 1 85.56 226 PRO B C 1
ATOM 3757 O O . PRO B 1 226 ? 20.922 13.898 15.82 1 85.56 226 PRO B O 1
ATOM 3760 N N . SER B 1 227 ? 21.891 15.164 17.297 1 84.56 227 SER B N 1
ATOM 3761 C CA . SER B 1 227 ? 22.219 14.031 18.172 1 84.56 227 SER B CA 1
ATOM 3762 C C . SER B 1 227 ? 20.953 13.328 18.656 1 84.56 227 SER B C 1
ATOM 3764 O O . SER B 1 227 ? 20.969 12.141 18.969 1 84.56 227 SER B O 1
ATOM 3766 N N . LYS B 1 228 ? 19.891 14.07 18.625 1 81.25 228 LYS B N 1
ATOM 3767 C CA . LYS B 1 228 ? 18.609 13.523 19.078 1 81.25 228 LYS B CA 1
ATOM 3768 C C . LYS B 1 228 ? 18 12.617 18.016 1 81.25 228 LYS B C 1
ATOM 3770 O O . LYS B 1 228 ? 17.078 11.859 18.297 1 81.25 228 LYS B O 1
ATOM 3775 N N . LEU B 1 229 ? 18.641 12.664 16.875 1 86.44 229 LEU B N 1
ATOM 3776 C CA . LEU B 1 229 ? 18.047 11.945 15.75 1 86.44 229 LEU B CA 1
ATOM 3777 C C . LEU B 1 229 ? 18.906 10.742 15.359 1 86.44 229 LEU B C 1
ATOM 3779 O O . LEU B 1 229 ? 18.672 10.109 14.328 1 86.44 229 LEU B O 1
ATOM 3783 N N . GLU B 1 230 ? 19.828 10.391 16.203 1 85.44 230 GLU B N 1
ATOM 3784 C CA . GLU B 1 230 ? 20.797 9.336 15.898 1 85.44 230 GLU B CA 1
ATOM 3785 C C . GLU B 1 230 ? 20.109 7.98 15.766 1 85.44 230 GLU B C 1
ATOM 3787 O O . GLU B 1 230 ? 20.609 7.098 15.062 1 85.44 230 GLU B O 1
ATOM 3792 N N . LEU B 1 231 ? 18.984 7.895 16.344 1 84.06 231 LEU B N 1
ATOM 3793 C CA . LEU B 1 231 ? 18.266 6.629 16.344 1 84.06 231 LEU B CA 1
ATOM 3794 C C . LEU B 1 231 ? 17.828 6.258 14.93 1 84.06 231 LEU B C 1
ATOM 3796 O O . LEU B 1 231 ? 17.578 5.086 14.641 1 84.06 231 LEU B O 1
ATOM 3800 N N . PHE B 1 232 ? 17.844 7.176 14.031 1 86.69 232 PHE B N 1
ATOM 3801 C CA . PHE B 1 232 ? 17.344 6.949 12.688 1 86.69 232 PHE B CA 1
ATOM 3802 C C . PHE B 1 232 ? 18.469 6.566 11.742 1 86.69 232 PHE B C 1
ATOM 3804 O O . PHE B 1 232 ? 18.219 6.129 10.609 1 86.69 232 PHE B O 1
ATOM 3811 N N . LYS B 1 233 ? 19.656 6.637 12.172 1 87.25 233 LYS B N 1
ATOM 3812 C CA . LYS B 1 233 ? 20.812 6.457 11.289 1 87.25 233 LYS B CA 1
ATOM 3813 C C . LYS B 1 233 ? 20.812 5.059 10.68 1 87.25 233 LYS B C 1
ATOM 3815 O O . LYS B 1 233 ? 20.984 4.902 9.469 1 87.25 233 LYS B O 1
ATOM 3820 N N . PRO B 1 234 ? 20.609 4.066 11.484 1 81.12 234 PRO B N 1
ATOM 3821 C CA . PRO B 1 234 ? 20.594 2.732 10.883 1 81.12 234 PRO B CA 1
ATOM 3822 C C . PRO B 1 234 ? 19.516 2.578 9.805 1 81.12 234 PRO B C 1
ATOM 3824 O O . PRO B 1 234 ? 19.781 1.98 8.758 1 81.12 234 PRO B O 1
ATOM 3827 N N . LYS B 1 235 ? 18.453 3.129 10.039 1 80.19 235 LYS B N 1
ATOM 3828 C CA . LYS B 1 235 ? 17.359 3.068 9.07 1 80.19 235 LYS B CA 1
ATOM 3829 C C . LYS B 1 235 ? 17.719 3.822 7.793 1 80.19 235 LYS B C 1
ATOM 3831 O O . LYS B 1 235 ? 17.422 3.354 6.691 1 80.19 235 LYS B O 1
ATOM 3836 N N . ILE B 1 236 ? 18.266 4.922 8.008 1 84.31 236 ILE B N 1
ATOM 3837 C CA . ILE B 1 236 ? 18.641 5.762 6.875 1 84.31 236 ILE B CA 1
ATOM 3838 C C . ILE B 1 236 ? 19.641 5.012 5.988 1 84.31 236 ILE B C 1
ATOM 3840 O O . ILE B 1 236 ? 19.484 4.973 4.766 1 84.31 236 ILE B O 1
ATOM 3844 N N . LEU B 1 237 ? 20.578 4.375 6.629 1 78.81 237 LEU B N 1
ATOM 3845 C CA . LEU B 1 237 ? 21.625 3.66 5.891 1 78.81 237 LEU B CA 1
ATOM 3846 C C . LEU B 1 237 ? 21.031 2.484 5.121 1 78.81 237 LEU B C 1
ATOM 3848 O O . LEU B 1 237 ? 21.406 2.232 3.975 1 78.81 237 LEU B O 1
ATOM 3852 N N . ARG B 1 238 ? 20.125 1.89 5.641 1 76.12 238 ARG B N 1
ATOM 3853 C CA . ARG B 1 238 ? 19.516 0.71 5.039 1 76.12 238 ARG B CA 1
ATOM 3854 C C . ARG B 1 238 ? 18.594 1.099 3.889 1 76.12 238 ARG B C 1
ATOM 3856 O O . ARG B 1 238 ? 18.578 0.436 2.85 1 76.12 238 ARG B O 1
ATOM 3863 N N . LEU B 1 239 ? 17.859 2.174 4.047 1 76.88 239 LEU B N 1
ATOM 3864 C CA . LEU B 1 239 ? 16.781 2.504 3.127 1 76.88 239 LEU B CA 1
ATOM 3865 C C . LEU B 1 239 ? 17.281 3.387 1.991 1 76.88 239 LEU B C 1
ATOM 3867 O O . LEU B 1 239 ? 16.734 3.354 0.885 1 76.88 239 LEU B O 1
ATOM 3871 N N . PHE B 1 240 ? 18.359 4.062 2.254 1 78.31 240 PHE B N 1
ATOM 3872 C CA . PHE B 1 240 ? 18.703 5.09 1.275 1 78.31 240 PHE B CA 1
ATOM 3873 C C . PHE B 1 240 ? 20.109 4.891 0.737 1 78.31 240 PHE B C 1
ATOM 3875 O O . PHE B 1 240 ? 20.5 5.516 -0.249 1 78.31 240 PHE B O 1
ATOM 3882 N N . PHE B 1 241 ? 20.891 4 1.455 1 72.19 241 PHE B N 1
ATOM 3883 C CA . PHE B 1 241 ? 22.266 3.805 1.004 1 72.19 241 PHE B CA 1
ATOM 3884 C C . PHE B 1 241 ? 22.609 2.32 0.927 1 72.19 241 PHE B C 1
ATOM 3886 O O . PHE B 1 241 ? 22.016 1.507 1.646 1 72.19 241 PHE B O 1
#

Solvent-accessible surface area (backbone atoms only — not comparable to full-atom values): 25238 Å² total; per-residue (Å²): 133,69,31,34,38,35,32,35,53,75,38,42,51,19,28,34,45,52,50,52,34,58,71,67,68,50,71,60,43,84,39,80,40,50,65,79,76,46,44,39,74,35,72,72,41,39,74,58,34,79,82,46,62,72,20,33,34,38,51,87,92,45,58,40,46,40,36,69,20,45,46,54,45,48,37,62,76,66,62,50,69,54,59,45,68,36,82,52,64,70,50,29,33,46,35,34,23,45,68,59,47,34,59,86,31,43,43,43,33,19,49,48,46,26,35,51,62,38,49,42,28,57,57,70,69,44,75,64,55,65,71,59,51,51,52,48,49,50,52,35,50,51,35,53,48,42,44,48,63,62,45,25,54,90,43,72,21,52,66,31,91,51,70,27,49,41,41,45,52,46,51,37,23,66,50,39,24,39,20,44,70,42,67,78,49,68,94,29,67,72,59,42,52,36,49,52,52,50,36,61,72,64,29,61,67,58,49,46,62,46,42,46,56,31,67,40,33,57,67,52,54,72,70,52,61,43,80,69,44,55,83,47,48,67,54,48,44,66,76,75,94,134,70,32,35,37,36,32,35,54,74,37,41,50,18,28,34,43,52,50,52,34,58,70,66,68,50,68,61,43,82,40,80,39,50,65,79,76,46,44,40,75,35,70,74,40,38,75,58,35,78,81,47,61,73,20,31,35,37,51,85,92,46,57,40,45,38,38,69,20,45,46,52,45,50,38,61,76,67,63,50,69,54,58,44,68,35,82,52,64,70,50,29,34,46,34,35,23,46,67,60,48,33,60,85,30,44,43,43,33,19,50,47,44,25,35,51,61,38,48,43,28,56,55,69,70,42,77,65,54,65,70,60,51,52,52,47,49,50,52,34,51,51,35,53,48,42,45,47,64,61,46,25,54,90,42,73,23,52,66,31,90,50,70,26,50,41,43,46,52,46,51,36,23,65,51,40,24,40,21,42,71,42,68,78,49,67,97,28,67,71,58,42,52,35,49,51,53,50,35,61,71,63,29,62,68,57,48,46,64,45,41,46,55,32,66,40,33,57,66,52,53,72,71,52,61,43,80,67,42,54,82,46,47,67,54,48,45,67,76,75,93

Sequence (482 aa):
MVVELYLDLFSQPCRSVFIFAKKNNIPFEFKKVSLMDGEHFGDEFGKISKIRKVPALRDGDFCLAESVAIMLYLAEKFQTPDRWFPADLRLRSRVNEYLSWQHMAIRMHGSKMFWMRLMIPKIMGIDVPKEKMDGALEDLNASLTLIEENFLQDRPFIVGDQMSLADLVAIVEIMQPLGAGLDVFEGRPKLSAWRDRVQASIGKDLFDEAHQGILGAQDAMKQVDPSKLELFKPKILRLFFMVVELYLDLFSQPCRSVFIFAKKNNIPFEFKKVSLMDGEHFGDEFGKISKIRKVPALRDGDFCLAESVAIMLYLAEKFQTPDRWFPADLRLRSRVNEYLSWQHMAIRMHGSKMFWMRLMIPKIMGIDVPKEKMDGALEDLNASLTLIEENFLQDRPFIVGDQMSLADLVAIVEIMQPLGAGLDVFEGRPKLSAWRDRVQASIGKDLFDEAHQGILGAQDAMKQVDPSKLELFKPKILRLFF

Secondary structure (DSSP, 8-state):
-PEEEEE-TTSHHHHHHHHHHHHTT--EEEEE--TTTTGGGSHHHHTT-TT--S-EEEETTEEEESHHHHHHHHHHHTT--GGGS-SSHHHHHHHHHHHHHGGGTHHHHHHHHHIIIIIHHHHHSSPPPHHHHHHHHHHHHHHHHHIIIIIITTSSSSSSSS--HHHHHHHHHHTGGGGGT--TTTT-HHHHHHHHHHHHHH-HHHHHHHHHHHHTHHHHHHTS-GGGGGGGHHHHHHHH-/-PEEEEE-TTSHHHHHHHHHHHHTT--EEEEE--TTTTGGGSHHHHTT-TT--S-EEEETTEEEESHHHHHHHHHHHTT--GGGS-SSHHHHHHHHHHHHHGGGTHHHHHHHHHIIIIIHHHHHSSPPPHHHHHHHHHHHHHHHHHIIIIIITTSSSSSSSS--HHHHHHHHHHTGGGGGT--TTTT-HHHHHHHHHHHHHH-HHHHHHHHHHHHTHHHHHHTS-GGGGGGGHHHHHHHH-

Nearest PDB structures (foldseek):
  2c3n-assembly2_D  TM=9.466E-01  e=6.080E-25  Homo sapiens
  2c3t-assembly2_D  TM=9.389E-01  e=1.864E-24  Homo sapiens
  5zfg-assembly1_A  TM=9.077E-01  e=6.745E-11  Bombyx mori
  5f06-assembly1_B  TM=8.512E-01  e=9.613E-12  Populus trichocarpa
  4hi7-assembly1_B  TM=8.207E-01  e=5.907E-12  Drosophila mojavensis

pLDDT: mean 95.83, std 4.93, range [67.62, 98.94]

Radius of gyration: 21.72 Å; Cα contacts (8 Å, |Δi|>4): 720; chains: 2; bounding box: 49×54×52 Å